Protein AF-A0A165ZYB3-F1 (afdb_monomer_lite)

Sequence (461 aa):
MSRRQPSTLVSNGVSATTAALNIAGAATDAVPFAKQIMNSAAQISAFAEKIQKKREGMYMLIQKVEIYSAQIDMALAGRVLDVSLQRRLERLYSVFLKIEALVDVNAGRKDNALTRVWRNVVTKPIHAETLVIELDREMQLFRLLTGIQLNLVIDDTARAVAEGARYDGQIRILRDCDIEKRSIIRQVRTDQGTIVWASARVDGHLMVIRYLDPASIVNRDHSVSAEAYQMLDASAHLVNVHGLKWIRESATVDEHGEPCIGLFNDIIRANPSHLRSGIPLIYWNYSEETGIVEQVHDSHLRAVITEQFCNDHGTDRLQRVWDAIRQEQLLVMYRTTAFPVISGNVSLPQDIIAQAQLYLERYTREDDPYWNCIISFVRRVLAGRGANTSSQISISIWRLHGGYTIHVENCTNDGSHIRYNYFWISIPAGCTVLAAVATAAGLPNGIDHSWNASGVFLYRN

Secondary structure (DSSP, 8-state):
----PPPHHHHHHHHHHHHHHHHHHHHTTT-HHHHHHHHHHHHHHHHHHHHHHHHHHHHHHHHHHHHHHHHHHHHHTT-PPPHHHHHHHHHHHHHHHHHHHHHHHHHS--STTHHHHHHHHHT-HHHHHHHHHHHHHHHHHHHHHHHHHHHHHHHHHHHHHHHHTT-SSS-----GGGEEEEEEEEEEEETTEEEEEEEEEETTEEEEEEEEEGGG---TTTHHHHHHHHHHHHHHHHHHHHSEEE--SSPEE-TTS-EE---GGGEEE--TTTTTS--------------BTTTS-TTHHHHHHHHHHTTSTTHHHHHHHHHHHHHTT-EEEEEEEEEE---S--SS-HHHHHHHHHHHHHH--TT-GGGHHHHHHHHHHHH-S----S-EEEEEEEEETTEEEEEEEEEEE-SSEEEEEEEEEEE-TT-HHHHHHHHHTTPPTTHHHH--S--EEEEE-

pLDDT: mean 73.33, std 12.52, range [34.06, 97.31]

Foldseek 3Di:
DDDDDDDPVVLVVLVVLLVVLVVVLVVCVVPVVSNVVSVVVSVVSVVVSLVVVLVVLLVVLVVVVVVLVVVVCVLPPPDDDDPVLVVLVVQLVVLVVLNVVLVCLVVDDDDPCVVVSVVVSSVPSVSSVVSVVSNVVSSVVSVVVSVVVVVVVVVVVVVVVLVVPQCPPPDGDDDPVQKAWDAWDDWDQDPQAIWTWTWIAGPNDTDIDTDHDVVRVVVCLQVVLVQLLLVLLVQLCCCPPVQKHFQDLEFDQDPVRHTDSDDPVRIDRNDVVPLQPDPSNHCPDPFPFFWWPVGVDCPPVVVVLCVLPVPDPLNQLVVQLVVLSNVVRFTKGKGKDKHFLPPDDRPDDVVSLVSSLVSLPVNPPVPPPVCVQVSVLVCCSRVSDDDDQSWKWWWKWFDDPQWIKIWIWIWHDPPGITMIMIMITTGHPPDPSVQSSCVSLVHDPPCSPPPPGDMDISDTD

Structure (mmCIF, N/CA/C/O backbone):
data_AF-A0A165ZYB3-F1
#
_entry.id   AF-A0A165ZYB3-F1
#
loop_
_atom_site.group_PDB
_atom_site.id
_atom_site.type_symbol
_atom_site.label_atom_id
_atom_site.label_alt_id
_atom_site.label_comp_id
_atom_site.label_asym_id
_atom_site.label_entity_id
_atom_site.label_seq_id
_atom_site.pdbx_PDB_ins_code
_atom_site.Cartn_x
_atom_site.Cartn_y
_atom_site.Cartn_z
_atom_site.occupancy
_atom_site.B_iso_or_equiv
_atom_site.auth_seq_id
_atom_site.auth_comp_id
_atom_site.auth_asym_id
_atom_site.auth_atom_id
_atom_site.pdbx_PDB_model_num
ATOM 1 N N . MET A 1 1 ? 20.429 -22.568 -31.035 1.00 34.94 1 MET A N 1
ATOM 2 C CA . MET A 1 1 ? 20.951 -21.689 -32.109 1.00 34.94 1 MET A CA 1
ATOM 3 C C . MET A 1 1 ? 21.531 -20.430 -31.472 1.00 34.94 1 MET A C 1
ATOM 5 O O . MET A 1 1 ? 20.801 -19.745 -30.773 1.00 34.94 1 MET A O 1
ATOM 9 N N . SER A 1 2 ? 22.827 -20.146 -31.646 1.00 34.06 2 SER A N 1
ATOM 10 C CA . SER A 1 2 ? 23.475 -18.955 -31.065 1.00 34.06 2 SER A CA 1
ATOM 11 C C . SER A 1 2 ? 23.194 -17.727 -31.941 1.00 34.06 2 SER A C 1
ATOM 13 O O . SER A 1 2 ? 23.740 -17.595 -33.037 1.00 34.06 2 SER A O 1
ATOM 15 N N . ARG A 1 3 ? 22.263 -16.869 -31.506 1.00 38.72 3 ARG A N 1
ATOM 16 C CA . ARG A 1 3 ? 21.824 -15.665 -32.230 1.00 38.72 3 ARG A CA 1
ATOM 17 C C . ARG A 1 3 ? 22.794 -14.524 -31.896 1.00 38.72 3 ARG A C 1
ATOM 19 O O . ARG A 1 3 ? 22.800 -14.036 -30.770 1.00 38.72 3 ARG A O 1
ATOM 26 N N . ARG A 1 4 ? 23.639 -14.113 -32.855 1.00 42.56 4 ARG A N 1
ATOM 27 C CA . ARG A 1 4 ? 24.524 -12.936 -32.722 1.00 42.56 4 ARG A CA 1
ATOM 28 C C . ARG A 1 4 ? 23.671 -11.694 -32.444 1.00 42.56 4 ARG A C 1
ATOM 30 O O . ARG A 1 4 ? 22.944 -11.251 -33.331 1.00 42.56 4 ARG A O 1
ATOM 37 N N . GLN A 1 5 ? 23.764 -11.136 -31.239 1.00 44.09 5 GLN A N 1
ATOM 38 C CA . GLN A 1 5 ? 23.199 -9.818 -30.956 1.00 44.09 5 GLN A CA 1
ATOM 39 C C . GLN A 1 5 ? 23.938 -8.755 -31.790 1.00 44.09 5 GLN A C 1
ATOM 41 O O . GLN A 1 5 ? 25.172 -8.772 -31.833 1.00 44.09 5 GLN A O 1
ATOM 46 N N . PRO A 1 6 ? 23.227 -7.844 -32.476 1.00 47.31 6 PRO A N 1
ATOM 47 C CA . PRO A 1 6 ? 23.856 -6.691 -33.105 1.00 47.31 6 PRO A CA 1
ATOM 48 C C . PRO A 1 6 ? 24.427 -5.776 -32.013 1.00 47.31 6 PRO A C 1
ATOM 50 O O . PRO A 1 6 ? 23.746 -5.434 -31.049 1.00 47.31 6 PRO A O 1
ATOM 53 N N . SER A 1 7 ? 25.707 -5.430 -32.134 1.00 49.88 7 SER A N 1
ATOM 54 C CA . SER A 1 7 ? 26.457 -4.716 -31.104 1.00 49.88 7 SER A CA 1
ATOM 55 C C . SER A 1 7 ? 26.011 -3.255 -30.986 1.00 49.88 7 SER A C 1
ATOM 57 O O . SER A 1 7 ? 26.063 -2.485 -31.944 1.00 49.88 7 SER A O 1
ATOM 59 N N . THR A 1 8 ? 25.652 -2.847 -29.769 1.00 55.72 8 THR A N 1
ATOM 60 C CA . THR A 1 8 ? 25.385 -1.454 -29.350 1.00 55.72 8 THR A CA 1
ATOM 61 C C . THR A 1 8 ? 26.505 -0.478 -29.740 1.00 55.72 8 THR A C 1
ATOM 63 O O . THR A 1 8 ? 26.257 0.705 -29.973 1.00 55.72 8 THR A O 1
ATOM 66 N N . LEU A 1 9 ? 27.729 -0.989 -29.908 1.00 54.47 9 LEU A N 1
ATOM 67 C CA . LEU A 1 9 ? 28.890 -0.266 -30.432 1.00 54.47 9 LEU A CA 1
ATOM 68 C C . LEU A 1 9 ? 28.673 0.315 -31.839 1.00 54.47 9 LEU A C 1
ATOM 70 O O . LEU A 1 9 ? 29.176 1.397 -32.131 1.00 54.47 9 LEU A O 1
ATOM 74 N N . VAL A 1 10 ? 27.910 -0.359 -32.707 1.00 58.16 10 VAL A N 1
ATOM 75 C CA . VAL A 1 10 ? 27.682 0.108 -34.085 1.00 58.16 10 VAL A CA 1
ATOM 76 C C . VAL A 1 10 ? 26.710 1.292 -34.109 1.00 58.16 10 VAL A C 1
ATOM 78 O O . VAL A 1 10 ? 26.938 2.248 -34.845 1.00 58.16 10 VAL A O 1
ATOM 81 N N . SER A 1 11 ? 25.670 1.277 -33.269 1.00 55.97 11 SER A N 1
ATOM 82 C CA . SER A 1 11 ? 24.672 2.359 -33.195 1.00 55.97 11 SER A CA 1
ATOM 83 C C . SER A 1 11 ? 25.284 3.670 -32.674 1.00 55.97 11 SER A C 1
ATOM 85 O O . SER A 1 11 ? 25.122 4.729 -33.287 1.00 55.97 11 SER A O 1
ATOM 87 N N . ASN A 1 12 ? 26.106 3.583 -31.620 1.00 69.44 12 ASN A N 1
ATOM 88 C CA . ASN A 1 12 ? 26.818 4.737 -31.058 1.00 69.44 12 ASN A CA 1
ATOM 89 C C . ASN A 1 12 ? 27.869 5.304 -32.029 1.00 69.44 12 ASN A C 1
ATOM 91 O O . ASN A 1 12 ? 28.027 6.522 -32.130 1.00 69.44 12 ASN A O 1
ATOM 95 N N . GLY A 1 13 ? 28.550 4.436 -32.786 1.00 67.88 13 GLY A N 1
ATOM 96 C CA . GLY A 1 13 ? 29.545 4.845 -33.778 1.00 67.88 13 GLY A CA 1
ATOM 97 C C . GLY A 1 13 ? 28.957 5.674 -34.922 1.00 67.88 13 GLY A C 1
ATOM 98 O O . GLY A 1 13 ? 29.535 6.693 -35.302 1.00 67.88 13 GLY A O 1
ATOM 99 N N . VAL A 1 14 ? 27.789 5.292 -35.448 1.00 66.81 14 VAL A N 1
ATOM 100 C CA . VAL A 1 14 ? 27.150 6.012 -36.567 1.00 66.81 14 VAL A CA 1
ATOM 101 C C . VAL A 1 14 ? 26.640 7.390 -36.130 1.00 66.81 14 VAL A C 1
ATOM 103 O O . VAL A 1 14 ? 26.842 8.362 -36.856 1.00 66.81 14 VAL A O 1
ATOM 106 N N . SER A 1 15 ? 26.062 7.516 -34.930 1.00 68.62 15 SER A N 1
ATOM 107 C CA . SER A 1 15 ? 25.615 8.820 -34.412 1.00 68.62 15 SER A CA 1
ATOM 108 C C . SER A 1 15 ? 26.791 9.780 -34.164 1.00 68.62 15 SER A C 1
ATOM 110 O O . SER A 1 15 ? 26.750 10.935 -34.598 1.00 68.62 15 SER A O 1
ATOM 112 N N . ALA A 1 16 ? 27.883 9.287 -33.566 1.00 73.56 16 ALA A N 1
ATOM 113 C CA . ALA A 1 16 ? 29.102 10.072 -33.363 1.00 73.56 16 ALA A CA 1
ATOM 114 C C . ALA A 1 16 ? 29.753 10.495 -34.694 1.00 73.56 16 ALA A C 1
ATOM 116 O O . ALA A 1 16 ? 30.205 11.632 -34.833 1.00 73.56 16 ALA A O 1
ATOM 117 N N . THR A 1 17 ? 29.738 9.615 -35.700 1.00 68.06 17 THR A N 1
ATOM 118 C CA . THR A 1 17 ? 30.272 9.902 -37.042 1.00 68.06 17 THR A CA 1
ATOM 119 C C . THR A 1 17 ? 29.445 10.969 -37.762 1.00 68.06 17 THR A C 1
ATOM 121 O O . THR A 1 17 ? 30.012 11.890 -38.346 1.00 68.06 17 THR A O 1
ATOM 124 N N . THR A 1 18 ? 28.110 10.919 -37.670 1.00 70.44 18 THR A N 1
ATOM 125 C CA . THR A 1 18 ? 27.227 11.957 -38.234 1.00 70.44 18 THR A CA 1
ATOM 126 C C . THR A 1 18 ? 27.511 13.329 -37.614 1.00 70.44 18 THR A C 1
ATOM 128 O O . THR A 1 18 ? 27.603 14.326 -38.332 1.00 70.44 18 THR A O 1
ATOM 131 N N . ALA A 1 19 ? 27.691 13.392 -36.291 1.00 71.69 19 ALA A N 1
ATOM 132 C CA . ALA A 1 19 ? 28.023 14.634 -35.596 1.00 71.69 19 ALA A CA 1
ATOM 133 C C . ALA A 1 19 ? 29.403 15.177 -36.011 1.00 71.69 19 ALA A C 1
ATOM 135 O O . ALA A 1 19 ? 29.527 16.360 -36.329 1.00 71.69 19 ALA A O 1
ATOM 136 N N . ALA A 1 20 ? 30.418 14.310 -36.089 1.00 70.56 20 ALA A N 1
ATOM 137 C CA . ALA A 1 20 ? 31.766 14.684 -36.513 1.00 70.56 20 ALA A CA 1
ATOM 138 C C . ALA A 1 20 ? 31.807 15.208 -37.961 1.00 70.56 20 ALA A C 1
ATOM 140 O O . ALA A 1 20 ? 32.477 16.203 -38.238 1.00 70.56 20 ALA A O 1
ATOM 141 N N . LEU A 1 21 ? 31.049 14.593 -38.875 1.00 66.00 21 LEU A N 1
ATOM 142 C CA . LEU A 1 21 ? 30.962 15.023 -40.274 1.00 66.00 21 LEU A CA 1
ATOM 143 C C . LEU A 1 21 ? 30.274 16.386 -40.430 1.00 66.00 21 LEU A C 1
ATOM 145 O O . LEU A 1 21 ? 30.711 17.188 -41.252 1.00 66.00 21 LEU A O 1
ATOM 149 N N . ASN A 1 22 ? 29.260 16.689 -39.612 1.00 71.12 22 ASN A N 1
ATOM 150 C CA . ASN A 1 22 ? 28.626 18.013 -39.590 1.00 71.12 22 ASN A CA 1
ATOM 151 C C . ASN A 1 22 ? 29.585 19.103 -39.082 1.00 71.12 22 ASN A C 1
ATOM 153 O O . ASN A 1 22 ? 29.653 20.184 -39.666 1.00 71.12 22 ASN A O 1
ATOM 157 N N . ILE A 1 23 ? 30.359 18.812 -38.030 1.00 77.56 23 ILE A N 1
ATOM 158 C CA . ILE A 1 23 ? 31.355 19.745 -37.474 1.00 77.56 23 ILE A CA 1
ATOM 159 C C . ILE A 1 23 ? 32.475 20.003 -38.490 1.00 77.56 23 ILE A C 1
ATOM 161 O O . ILE A 1 23 ? 32.849 21.148 -38.737 1.00 77.56 23 ILE A O 1
ATOM 165 N N . ALA A 1 24 ? 32.979 18.952 -39.136 1.00 63.12 24 ALA A N 1
ATOM 166 C CA . ALA A 1 24 ? 34.019 19.079 -40.150 1.00 63.12 24 ALA A CA 1
ATOM 167 C C . ALA A 1 24 ? 33.509 19.739 -41.452 1.00 63.12 24 ALA A C 1
ATOM 169 O O . ALA A 1 24 ? 34.258 20.452 -42.120 1.00 63.12 24 ALA A O 1
ATOM 170 N N . GLY A 1 25 ? 32.224 19.582 -41.786 1.00 61.91 25 GLY A N 1
ATOM 171 C CA . GLY A 1 25 ? 31.565 20.333 -42.859 1.00 61.91 25 GLY A CA 1
ATOM 172 C C . GLY A 1 25 ? 31.505 21.840 -42.586 1.00 61.91 25 GLY A C 1
ATOM 173 O O . GLY A 1 25 ? 31.743 22.629 -43.495 1.00 61.91 25 GLY A O 1
ATOM 174 N N . ALA A 1 26 ? 31.271 22.245 -41.334 1.00 71.88 26 ALA A N 1
ATOM 175 C CA . ALA A 1 26 ? 31.303 23.653 -40.929 1.00 71.88 26 ALA A CA 1
ATOM 176 C C . ALA A 1 26 ? 32.730 24.240 -40.919 1.00 71.88 26 ALA A C 1
ATOM 178 O O . ALA A 1 26 ? 32.932 25.401 -41.256 1.00 71.88 26 ALA A O 1
ATOM 179 N N . ALA A 1 27 ? 33.742 23.434 -40.587 1.00 69.38 27 ALA A N 1
ATOM 180 C CA . ALA A 1 27 ? 35.143 23.868 -40.566 1.00 69.38 27 ALA A CA 1
ATOM 181 C C . ALA A 1 27 ? 35.783 24.010 -41.964 1.00 69.38 27 ALA A C 1
ATOM 183 O O . ALA A 1 27 ? 36.857 24.595 -42.096 1.00 69.38 27 ALA A O 1
ATOM 184 N N . THR A 1 28 ? 35.148 23.481 -43.015 1.00 65.81 28 THR A N 1
ATOM 185 C CA . THR A 1 28 ? 35.673 23.473 -44.396 1.00 65.81 28 THR A CA 1
ATOM 186 C C . THR A 1 28 ? 35.070 24.566 -45.284 1.00 65.81 28 THR A C 1
ATOM 188 O O . THR A 1 28 ? 35.162 24.497 -46.510 1.00 65.81 28 THR A O 1
ATOM 191 N N . ASP A 1 29 ? 34.509 25.618 -44.681 1.00 69.19 29 ASP A N 1
ATOM 192 C CA . ASP A 1 29 ? 33.832 26.723 -45.375 1.00 69.19 29 ASP A CA 1
ATOM 193 C C . ASP A 1 29 ? 34.689 27.445 -46.430 1.00 69.19 29 ASP A C 1
ATOM 195 O O . ASP A 1 29 ? 34.147 27.985 -47.394 1.00 69.19 29 ASP A O 1
ATOM 199 N N . ALA A 1 30 ? 36.018 27.398 -46.307 1.00 59.12 30 ALA A N 1
ATOM 200 C CA . ALA A 1 30 ? 36.952 28.004 -47.257 1.00 59.12 30 ALA A CA 1
ATOM 201 C C . ALA A 1 30 ? 37.206 27.170 -48.533 1.00 59.12 30 ALA A C 1
ATOM 203 O O . ALA A 1 30 ? 37.804 27.678 -49.480 1.00 59.12 30 ALA A O 1
ATOM 204 N N . VAL A 1 31 ? 36.773 25.900 -48.585 1.00 64.88 31 VAL A N 1
ATOM 205 C CA . VAL A 1 31 ? 37.014 24.993 -49.724 1.00 64.88 31 VAL A CA 1
ATOM 206 C C . VAL A 1 31 ? 35.685 24.370 -50.181 1.00 64.88 31 VAL A C 1
ATOM 208 O O . VAL A 1 31 ? 35.280 23.323 -49.668 1.00 64.88 31 VAL A O 1
ATOM 211 N N . PRO A 1 32 ? 34.997 24.972 -51.175 1.00 55.91 32 PRO A N 1
ATOM 212 C CA . PRO A 1 32 ? 33.627 24.605 -51.559 1.00 55.91 32 PRO A CA 1
ATOM 213 C C . PRO A 1 32 ? 33.429 23.118 -51.884 1.00 55.91 32 PRO A C 1
ATOM 215 O O . PRO A 1 32 ? 32.406 22.526 -51.536 1.00 55.91 32 PRO A O 1
ATOM 218 N N . PHE A 1 33 ? 34.430 22.492 -52.504 1.00 44.78 33 PHE A N 1
ATOM 219 C CA . PHE A 1 33 ? 34.387 21.078 -52.875 1.00 44.78 33 PHE A CA 1
ATOM 220 C C . PHE A 1 33 ? 34.477 20.142 -51.657 1.00 44.78 33 PHE A C 1
ATOM 222 O O . PHE A 1 33 ? 33.751 19.151 -51.580 1.00 44.78 33 PHE A O 1
ATOM 229 N N . ALA A 1 34 ? 35.300 20.485 -50.660 1.00 40.81 34 ALA A N 1
ATOM 230 C CA . ALA A 1 34 ? 35.402 19.724 -49.415 1.00 40.81 34 ALA A CA 1
ATOM 231 C C . ALA A 1 34 ? 34.093 19.805 -48.614 1.00 40.81 34 ALA A C 1
ATOM 233 O O . ALA A 1 34 ? 33.574 18.780 -48.173 1.00 40.81 34 ALA A O 1
ATOM 234 N N . LYS A 1 35 ? 33.486 20.995 -48.532 1.00 53.88 35 LYS A N 1
ATOM 235 C CA . LYS A 1 35 ? 32.184 21.205 -47.882 1.00 53.88 35 LYS A CA 1
ATOM 236 C C . LYS A 1 35 ? 31.067 20.360 -48.510 1.00 53.88 35 LYS A C 1
ATOM 238 O O . LYS A 1 35 ? 30.269 19.755 -47.795 1.00 53.88 35 LYS A O 1
ATOM 243 N N . GLN A 1 36 ? 31.015 20.265 -49.841 1.00 53.25 36 GLN A N 1
ATOM 244 C CA . GLN A 1 36 ? 30.001 19.468 -50.543 1.00 53.25 36 GLN A CA 1
ATOM 245 C C . GLN A 1 36 ? 30.142 17.958 -50.275 1.00 53.25 36 GLN A C 1
ATOM 247 O O . GLN A 1 36 ? 29.134 17.268 -50.083 1.00 53.25 36 GLN A O 1
ATOM 252 N N . ILE A 1 37 ? 31.376 17.449 -50.208 1.00 47.59 37 ILE A N 1
ATOM 253 C CA . ILE A 1 37 ? 31.664 16.046 -49.876 1.00 47.59 37 ILE A CA 1
ATOM 254 C C . ILE A 1 37 ? 31.269 15.743 -48.427 1.00 47.59 37 ILE A C 1
ATOM 256 O O . ILE A 1 37 ? 30.574 14.757 -48.179 1.00 47.59 37 ILE A O 1
ATOM 260 N N . MET A 1 38 ? 31.640 16.610 -47.482 1.00 48.59 38 MET A N 1
ATOM 261 C CA . MET A 1 38 ? 31.342 16.411 -46.059 1.00 48.59 38 MET A CA 1
ATOM 262 C C . MET A 1 38 ? 29.839 16.478 -45.769 1.00 48.59 38 MET A C 1
ATOM 264 O O . MET A 1 38 ? 29.315 15.631 -45.046 1.00 48.59 38 MET A O 1
ATOM 268 N N . ASN A 1 39 ? 29.114 17.393 -46.419 1.00 55.84 39 ASN A N 1
ATOM 269 C CA . ASN A 1 39 ? 27.654 17.465 -46.318 1.00 55.84 39 ASN A CA 1
ATOM 270 C C . ASN A 1 39 ? 26.969 16.215 -46.893 1.00 55.84 39 ASN A C 1
ATOM 272 O O . ASN A 1 39 ? 26.012 15.705 -46.308 1.00 55.84 39 ASN A O 1
ATOM 276 N N . SER A 1 40 ? 27.474 15.681 -48.007 1.00 47.84 40 SER A N 1
ATOM 277 C CA . SER A 1 40 ? 26.951 14.443 -48.600 1.00 47.84 40 SER A CA 1
ATOM 278 C C . SER A 1 40 ? 27.223 13.231 -47.699 1.00 47.84 40 SER A C 1
ATOM 280 O O . SER A 1 40 ? 26.334 12.406 -47.483 1.00 47.84 40 SER A O 1
ATOM 282 N N . ALA A 1 41 ? 28.418 13.146 -47.106 1.00 47.91 41 ALA A N 1
ATOM 283 C CA . ALA A 1 41 ? 28.780 12.096 -46.155 1.00 47.91 41 ALA A CA 1
ATOM 284 C C . ALA A 1 41 ? 27.921 12.152 -44.878 1.00 47.91 41 ALA A C 1
ATOM 286 O O . ALA A 1 41 ? 27.444 11.115 -44.414 1.00 47.91 41 ALA A O 1
ATOM 287 N N . ALA A 1 42 ? 27.649 13.349 -44.349 1.00 56.50 42 ALA A N 1
ATOM 288 C CA . ALA A 1 42 ? 26.764 13.535 -43.201 1.00 56.50 42 ALA A CA 1
ATOM 289 C C . ALA A 1 42 ? 25.320 13.093 -43.503 1.00 56.50 42 ALA A C 1
ATOM 291 O O . ALA A 1 42 ? 24.696 12.416 -42.685 1.00 56.50 42 ALA A O 1
ATOM 292 N N . GLN A 1 43 ? 24.798 13.399 -44.698 1.00 58.12 43 GLN A N 1
ATOM 293 C CA . GLN A 1 43 ? 23.474 12.941 -45.134 1.00 58.12 43 GLN A CA 1
ATOM 294 C C . GLN A 1 43 ? 23.400 11.414 -45.281 1.00 58.12 43 GLN A C 1
ATOM 296 O O . GLN A 1 43 ? 22.414 10.808 -44.855 1.00 58.12 43 GLN A O 1
ATOM 301 N N . ILE A 1 44 ? 24.443 10.779 -45.828 1.00 51.50 44 ILE A N 1
ATOM 302 C CA . ILE A 1 44 ? 24.541 9.315 -45.938 1.00 51.50 44 ILE A CA 1
ATOM 303 C C . ILE A 1 44 ? 24.611 8.670 -44.547 1.00 51.50 44 ILE A C 1
ATOM 305 O O . ILE A 1 44 ? 23.911 7.688 -44.302 1.00 51.50 44 ILE A O 1
ATOM 309 N N . SER A 1 45 ? 25.382 9.243 -43.618 1.00 48.56 45 SER A N 1
ATOM 310 C CA . SER A 1 45 ? 25.498 8.758 -42.235 1.00 48.56 45 SER A CA 1
ATOM 311 C C . SER A 1 45 ? 24.176 8.888 -41.467 1.00 48.56 45 SER A C 1
ATOM 313 O O . SER A 1 45 ? 23.702 7.919 -40.876 1.00 48.56 45 SER A O 1
ATOM 315 N N . ALA A 1 46 ? 23.492 10.033 -41.572 1.00 62.56 46 ALA A N 1
ATOM 316 C CA . ALA A 1 46 ? 22.168 10.235 -40.979 1.00 62.56 46 ALA A CA 1
ATOM 317 C C . ALA A 1 46 ? 21.105 9.294 -41.578 1.00 62.56 46 ALA A C 1
ATOM 319 O O . ALA A 1 46 ? 20.189 8.835 -40.888 1.00 62.56 46 ALA A O 1
ATOM 320 N N . PHE A 1 47 ? 21.208 8.984 -42.873 1.00 55.75 47 PHE A N 1
ATOM 321 C CA . PHE A 1 47 ? 20.342 8.010 -43.531 1.00 55.75 47 PHE A CA 1
ATOM 322 C C . PHE A 1 47 ? 20.635 6.575 -43.066 1.00 55.75 47 PHE A C 1
ATOM 324 O O . PHE A 1 47 ? 19.697 5.826 -42.783 1.00 55.75 47 PHE A O 1
ATOM 331 N N . ALA A 1 48 ? 21.910 6.209 -42.911 1.00 53.00 48 ALA A N 1
ATOM 332 C CA . ALA A 1 48 ? 22.337 4.921 -42.370 1.00 53.00 48 ALA A CA 1
ATOM 333 C C . ALA A 1 48 ? 21.878 4.727 -40.914 1.00 53.00 48 ALA A C 1
ATOM 335 O O . ALA A 1 48 ? 21.357 3.664 -40.579 1.00 53.00 48 ALA A O 1
ATOM 336 N N . GLU A 1 49 ? 21.957 5.767 -40.078 1.00 66.06 49 GLU A N 1
ATOM 337 C CA . GLU A 1 49 ? 21.446 5.761 -38.701 1.00 66.06 49 GLU A CA 1
ATOM 338 C C . GLU A 1 49 ? 19.932 5.503 -38.660 1.00 66.06 49 GLU A C 1
ATOM 340 O O . GLU A 1 49 ? 19.449 4.661 -37.901 1.00 66.06 49 GLU A O 1
ATOM 345 N N . LYS A 1 50 ? 19.170 6.174 -39.535 1.00 66.06 50 LYS A N 1
ATOM 346 C CA . LYS A 1 50 ? 17.724 5.950 -39.672 1.00 66.06 50 LYS A CA 1
ATOM 347 C C . LYS A 1 50 ? 17.407 4.528 -40.133 1.00 66.06 50 LYS A C 1
ATOM 349 O O . LYS A 1 50 ? 16.417 3.969 -39.676 1.00 66.06 50 LYS A O 1
ATOM 354 N N . ILE A 1 51 ? 18.200 3.938 -41.029 1.00 61.66 51 ILE A N 1
ATOM 355 C CA . ILE A 1 51 ? 18.027 2.538 -41.454 1.00 61.66 51 ILE A CA 1
ATOM 356 C C . ILE A 1 51 ? 18.341 1.577 -40.302 1.00 61.66 51 ILE A C 1
ATOM 358 O O . ILE A 1 51 ? 17.602 0.615 -40.102 1.00 61.66 51 ILE A O 1
ATOM 362 N N . GLN A 1 52 ? 19.395 1.842 -39.532 1.00 68.62 52 GLN A N 1
ATOM 363 C CA . GLN A 1 52 ? 19.805 1.002 -38.410 1.00 68.62 52 GLN A CA 1
ATOM 364 C C . GLN A 1 52 ? 18.765 1.010 -37.281 1.00 68.62 52 GLN A C 1
ATOM 366 O O . GLN A 1 52 ? 18.292 -0.057 -36.892 1.00 68.62 52 GLN A O 1
ATOM 371 N N . LYS A 1 53 ? 18.303 2.192 -36.851 1.00 70.81 53 LYS A N 1
ATOM 372 C CA . LYS A 1 53 ? 17.215 2.329 -35.862 1.00 70.81 53 LYS A CA 1
ATOM 373 C C . LYS A 1 53 ? 15.929 1.620 -36.310 1.00 70.81 53 LYS A C 1
ATOM 375 O O . LYS A 1 53 ? 15.246 0.992 -35.508 1.00 70.81 53 LYS A O 1
ATOM 380 N N . LYS A 1 54 ? 15.618 1.649 -37.613 1.00 69.44 54 LYS A N 1
ATOM 381 C CA . LYS A 1 54 ? 14.460 0.934 -38.189 1.00 69.44 54 LYS A CA 1
ATOM 382 C C . LYS A 1 54 ? 14.623 -0.585 -38.162 1.00 69.44 54 LYS A C 1
ATOM 384 O O . LYS A 1 54 ? 13.648 -1.292 -37.921 1.00 69.44 54 LYS A O 1
ATOM 389 N N . ARG A 1 55 ? 15.838 -1.095 -38.393 1.00 70.06 55 ARG A N 1
ATOM 390 C CA . ARG A 1 55 ? 16.143 -2.528 -38.248 1.00 70.06 55 ARG A CA 1
ATOM 391 C C . ARG A 1 55 ? 15.993 -2.971 -36.798 1.00 70.06 55 ARG A C 1
ATOM 393 O O . ARG A 1 55 ? 15.382 -4.003 -36.554 1.00 70.06 55 ARG A O 1
ATOM 400 N N . GLU A 1 56 ? 16.490 -2.178 -35.855 1.00 74.38 56 GLU A N 1
ATOM 401 C CA . GLU A 1 56 ? 16.346 -2.438 -34.418 1.00 74.38 56 GLU A CA 1
ATOM 402 C C . GLU A 1 56 ? 14.870 -2.476 -33.995 1.00 74.38 56 GLU A C 1
ATOM 404 O O . GLU A 1 56 ? 14.457 -3.435 -33.348 1.00 74.38 56 GLU A O 1
ATOM 409 N N . GLY A 1 57 ? 14.047 -1.520 -34.446 1.00 72.56 57 GLY A N 1
ATOM 410 C CA . GLY A 1 57 ? 12.601 -1.529 -34.191 1.00 72.56 57 GLY A CA 1
ATOM 411 C C . GLY A 1 57 ? 11.890 -2.779 -34.729 1.00 72.56 57 GLY A C 1
ATOM 412 O O . GLY A 1 57 ? 11.066 -3.369 -34.033 1.00 72.56 57 GLY A O 1
ATOM 413 N N . MET A 1 58 ? 12.252 -3.238 -35.932 1.00 68.81 58 MET A N 1
ATOM 414 C CA . MET A 1 58 ? 11.706 -4.473 -36.509 1.00 68.81 58 MET A CA 1
ATOM 415 C C . MET A 1 58 ? 12.145 -5.723 -35.728 1.00 68.81 58 MET A C 1
ATOM 417 O O . MET A 1 58 ? 11.324 -6.597 -35.460 1.00 68.81 58 MET A O 1
ATOM 421 N N . TYR A 1 59 ? 13.417 -5.810 -35.320 1.00 71.12 59 TYR A N 1
ATOM 422 C CA . TYR A 1 59 ? 13.900 -6.921 -34.492 1.00 71.12 59 TYR A CA 1
ATOM 423 C C . TYR A 1 59 ? 13.210 -6.960 -33.127 1.00 71.12 59 TYR A C 1
ATOM 425 O O . TYR A 1 59 ? 12.829 -8.038 -32.676 1.00 71.12 59 TYR A O 1
ATOM 433 N N . MET A 1 60 ? 13.001 -5.798 -32.505 1.00 73.62 60 MET A N 1
ATOM 434 C CA . MET A 1 60 ? 12.255 -5.680 -31.252 1.00 73.62 60 MET A CA 1
ATOM 435 C C . MET A 1 60 ? 10.800 -6.130 -31.407 1.00 73.62 60 MET A C 1
ATOM 437 O O . MET A 1 60 ? 10.297 -6.844 -30.543 1.00 73.62 60 MET A O 1
ATOM 441 N N . LEU A 1 61 ? 10.130 -5.763 -32.505 1.00 70.19 61 LEU A N 1
ATOM 442 C CA . LEU A 1 61 ? 8.767 -6.217 -32.794 1.00 70.19 61 LEU A CA 1
ATOM 443 C C . LEU A 1 61 ? 8.708 -7.746 -32.936 1.00 70.19 61 LEU A C 1
ATOM 445 O O . LEU A 1 61 ? 7.885 -8.379 -32.283 1.00 70.19 61 LEU A O 1
ATOM 449 N N . ILE A 1 62 ? 9.616 -8.346 -33.712 1.00 67.75 62 ILE A N 1
ATOM 450 C CA . ILE A 1 62 ? 9.691 -9.807 -33.886 1.00 67.75 62 ILE A CA 1
ATOM 451 C C . ILE A 1 62 ? 9.948 -10.508 -32.545 1.00 67.75 62 ILE A C 1
ATOM 453 O O . ILE A 1 62 ? 9.274 -11.480 -32.216 1.00 67.75 62 ILE A O 1
ATOM 457 N N . GLN A 1 63 ? 10.887 -9.999 -31.742 1.00 70.94 63 GLN A N 1
ATOM 458 C CA . GLN A 1 63 ? 11.191 -10.567 -30.429 1.00 70.94 63 GLN A CA 1
ATOM 459 C C . GLN A 1 63 ? 9.993 -10.472 -29.471 1.00 70.94 63 GLN A C 1
ATOM 461 O O . GLN A 1 63 ? 9.709 -11.424 -28.746 1.00 70.94 63 GLN A O 1
ATOM 466 N N . LYS A 1 64 ? 9.268 -9.345 -29.468 1.00 70.31 64 LYS A N 1
ATOM 467 C CA . LYS A 1 64 ? 8.051 -9.184 -28.661 1.00 70.31 64 LYS A CA 1
ATOM 468 C C . LYS A 1 64 ? 6.960 -10.164 -29.079 1.00 70.31 64 LYS A C 1
ATOM 470 O O . LYS A 1 64 ? 6.353 -10.779 -28.211 1.00 70.31 64 LYS A O 1
ATOM 475 N N . VAL A 1 65 ? 6.742 -10.336 -30.383 1.00 68.19 65 VAL A N 1
ATOM 476 C CA . VAL A 1 65 ? 5.782 -11.311 -30.925 1.00 68.19 65 VAL A CA 1
ATOM 477 C C . VAL A 1 65 ? 6.115 -12.730 -30.459 1.00 68.19 65 VAL A C 1
ATOM 479 O O . VAL A 1 65 ? 5.219 -13.444 -30.014 1.00 68.19 65 VAL A O 1
ATOM 482 N N . GLU A 1 66 ? 7.393 -13.116 -30.485 1.00 65.94 66 GLU A N 1
ATOM 483 C CA . GLU A 1 66 ? 7.867 -14.429 -30.021 1.00 65.94 66 GLU A CA 1
ATOM 484 C C . GLU A 1 66 ? 7.576 -14.643 -28.522 1.00 65.94 66 GLU A C 1
ATOM 486 O O . GLU A 1 66 ? 6.966 -15.643 -28.141 1.00 65.94 66 GLU A O 1
ATOM 491 N N . ILE A 1 67 ? 7.918 -13.665 -27.672 1.00 66.00 67 ILE A N 1
ATOM 492 C CA . ILE A 1 67 ? 7.650 -13.712 -26.221 1.00 66.00 67 ILE A CA 1
ATOM 493 C C . ILE A 1 67 ? 6.145 -13.786 -25.935 1.00 66.00 67 ILE A C 1
ATOM 495 O O . ILE A 1 67 ? 5.700 -14.553 -25.082 1.00 66.00 67 ILE A O 1
ATOM 499 N N . TYR A 1 68 ? 5.355 -12.970 -26.627 1.00 68.44 68 TYR A N 1
ATOM 500 C CA . TYR A 1 68 ? 3.914 -12.878 -26.418 1.00 68.44 68 TYR A CA 1
ATOM 501 C C . TYR A 1 68 ? 3.166 -14.122 -26.882 1.00 68.44 68 TYR A C 1
ATOM 503 O O . TYR A 1 68 ? 2.236 -14.540 -26.199 1.00 68.44 68 TYR A O 1
ATOM 511 N N . SER A 1 69 ? 3.608 -14.754 -27.967 1.00 61.78 69 SER A N 1
ATOM 512 C CA . SER A 1 69 ? 3.037 -16.027 -28.420 1.00 61.78 69 SER A CA 1
ATOM 513 C C . SER A 1 69 ? 3.224 -17.114 -27.356 1.00 61.78 69 SER A C 1
ATOM 515 O O . SER A 1 69 ? 2.251 -17.733 -26.939 1.00 61.78 69 SER A O 1
ATOM 517 N N . ALA A 1 70 ? 4.434 -17.241 -26.797 1.00 61.44 70 ALA A N 1
ATOM 518 C CA . ALA A 1 70 ? 4.706 -18.201 -25.725 1.00 61.44 70 ALA A CA 1
ATOM 519 C C . ALA A 1 70 ? 3.872 -17.941 -24.454 1.00 61.44 70 ALA A C 1
ATOM 521 O O . ALA A 1 70 ? 3.418 -18.878 -23.799 1.00 61.44 70 ALA A O 1
ATOM 522 N N . GLN A 1 71 ? 3.649 -16.672 -24.091 1.00 65.50 71 GLN A N 1
ATOM 523 C CA . GLN A 1 71 ? 2.799 -16.318 -22.946 1.00 65.50 71 GLN A CA 1
ATOM 524 C C . GLN A 1 71 ? 1.331 -16.677 -23.168 1.00 65.50 71 GLN A C 1
ATOM 526 O O . GLN A 1 71 ? 0.678 -17.137 -22.232 1.00 65.50 71 GLN A O 1
ATOM 531 N N . ILE A 1 72 ? 0.819 -16.479 -24.385 1.00 66.62 72 ILE A N 1
ATOM 532 C CA . ILE A 1 72 ? -0.539 -16.886 -24.748 1.00 66.62 72 ILE A CA 1
ATOM 533 C C . ILE A 1 72 ? -0.652 -18.410 -24.658 1.00 66.62 72 ILE A C 1
ATOM 535 O O . ILE A 1 72 ? -1.541 -18.893 -23.964 1.00 66.62 72 ILE A O 1
ATOM 539 N N . ASP A 1 73 ? 0.275 -19.165 -25.250 1.00 61.22 73 ASP A N 1
ATOM 540 C CA . ASP A 1 73 ? 0.245 -20.635 -25.215 1.00 61.22 73 ASP A CA 1
ATOM 541 C C . ASP A 1 73 ? 0.228 -21.179 -23.778 1.00 61.22 73 ASP A C 1
ATOM 543 O O . ASP A 1 73 ? -0.597 -22.029 -23.441 1.00 61.22 73 ASP A O 1
ATOM 547 N N . MET A 1 74 ? 1.074 -20.635 -22.895 1.00 64.81 74 MET A N 1
ATOM 548 C CA . MET A 1 74 ? 1.076 -20.997 -21.472 1.00 64.81 74 MET A CA 1
ATOM 549 C C . MET A 1 74 ? -0.238 -20.635 -20.769 1.00 64.81 74 MET A C 1
ATOM 551 O O . MET A 1 74 ? -0.729 -21.408 -19.949 1.00 64.81 74 MET A O 1
ATOM 555 N N . ALA A 1 75 ? -0.815 -19.469 -21.074 1.00 66.75 75 ALA A N 1
ATOM 556 C CA . ALA A 1 75 ? -2.065 -19.025 -20.464 1.00 66.75 75 ALA A CA 1
ATOM 557 C C . ALA A 1 75 ? -3.276 -19.852 -20.923 1.00 66.75 75 ALA A C 1
ATOM 559 O O . ALA A 1 75 ? -4.242 -19.972 -20.169 1.00 66.75 75 ALA A O 1
ATOM 560 N N . LEU A 1 76 ? -3.239 -20.410 -22.136 1.00 69.88 76 LEU A N 1
ATOM 561 C CA . LEU A 1 76 ? -4.334 -21.195 -22.710 1.00 69.88 76 LEU A CA 1
ATOM 562 C C . LEU A 1 76 ? -4.211 -22.702 -22.468 1.00 69.88 76 LEU A C 1
ATOM 564 O O . LEU A 1 76 ? -5.205 -23.418 -22.607 1.00 69.88 76 LEU A O 1
ATOM 568 N N . ALA A 1 77 ? -3.026 -23.193 -22.101 1.00 73.81 77 ALA A N 1
ATOM 569 C CA . ALA A 1 77 ? -2.775 -24.611 -21.883 1.00 73.81 77 ALA A CA 1
ATOM 570 C C . ALA A 1 77 ? -3.794 -25.231 -20.904 1.00 73.81 77 ALA A C 1
ATOM 572 O O . ALA A 1 77 ? -3.856 -24.877 -19.726 1.00 73.81 77 ALA A O 1
ATOM 573 N N . GLY A 1 78 ? -4.605 -26.165 -21.415 1.00 70.88 78 GLY A N 1
ATOM 574 C CA . GLY A 1 78 ? -5.579 -26.932 -20.632 1.00 70.88 78 GLY A CA 1
ATOM 575 C C . GLY A 1 78 ? -6.863 -26.188 -20.246 1.00 70.88 78 GLY A C 1
ATOM 576 O O . GLY A 1 78 ? -7.619 -26.707 -19.428 1.00 70.88 78 GLY A O 1
ATOM 577 N N . ARG A 1 79 ? -7.134 -24.999 -20.804 1.00 74.31 79 ARG A N 1
ATOM 578 C CA . ARG A 1 79 ? -8.319 -24.195 -20.453 1.00 74.31 79 ARG A CA 1
ATOM 579 C C . ARG A 1 79 ? -9.406 -24.251 -21.523 1.00 74.31 79 ARG A C 1
ATOM 581 O O . ARG A 1 79 ? -9.124 -24.246 -22.718 1.00 74.31 79 ARG A O 1
ATOM 588 N N . VAL A 1 80 ? -10.665 -24.232 -21.083 1.00 77.81 80 VAL A N 1
ATOM 589 C CA . VAL A 1 80 ? -11.817 -23.967 -21.957 1.00 77.81 80 VAL A CA 1
ATOM 590 C C . VAL A 1 80 ? -11.939 -22.453 -22.123 1.00 77.81 80 VAL A C 1
ATOM 592 O O . VAL A 1 80 ? -12.023 -21.725 -21.136 1.00 77.81 80 VAL A O 1
ATOM 595 N N . LEU A 1 81 ? -11.905 -21.974 -23.366 1.00 72.50 81 LEU A N 1
ATOM 596 C CA . LEU A 1 81 ? -11.976 -20.546 -23.672 1.00 72.50 81 LEU A CA 1
ATOM 597 C C . LEU A 1 81 ? -13.404 -20.034 -23.486 1.00 72.50 81 LEU A C 1
ATOM 599 O O . LEU A 1 81 ? -14.334 -20.561 -24.096 1.00 72.50 81 LEU A O 1
ATOM 603 N N . ASP A 1 82 ? -13.575 -18.971 -22.702 1.00 83.44 82 ASP A N 1
ATOM 604 C CA . ASP A 1 82 ? -14.833 -18.232 -22.716 1.00 83.44 82 ASP A CA 1
ATOM 605 C C . ASP A 1 82 ? -14.927 -17.305 -23.944 1.00 83.44 82 ASP A C 1
ATOM 607 O O . ASP A 1 82 ? -13.932 -16.972 -24.598 1.00 83.44 82 ASP A O 1
ATOM 611 N N . VAL A 1 83 ? -16.147 -16.859 -24.256 1.00 80.44 83 VAL A N 1
ATOM 612 C CA . VAL A 1 83 ? -16.439 -16.021 -25.435 1.00 80.44 83 VAL A CA 1
ATOM 613 C C . VAL A 1 83 ? -15.658 -14.698 -25.413 1.00 80.44 83 VAL A C 1
ATOM 615 O O . VAL A 1 83 ? -15.322 -14.141 -26.462 1.00 80.44 83 VAL A O 1
ATOM 618 N N . SER A 1 84 ? -15.359 -14.169 -24.224 1.00 81.06 84 SER A N 1
ATOM 619 C CA . SER A 1 84 ? -14.648 -12.901 -24.064 1.00 81.06 84 SER A CA 1
ATOM 620 C C . SER A 1 84 ? -13.151 -13.045 -24.356 1.00 81.06 84 SER A C 1
ATOM 622 O O . SER A 1 84 ? -12.583 -12.207 -25.063 1.00 81.06 84 SER A O 1
ATOM 624 N N . LEU A 1 85 ? -12.538 -14.139 -23.898 1.00 76.38 85 LEU A N 1
ATOM 625 C CA . LEU A 1 85 ? -11.149 -14.502 -24.145 1.00 76.38 85 LEU A CA 1
ATOM 626 C C . LEU A 1 85 ? -10.944 -14.873 -25.612 1.00 76.38 85 LEU A C 1
ATOM 628 O O . LEU A 1 85 ? -10.001 -14.386 -26.233 1.00 76.38 85 LEU A O 1
ATOM 632 N N . GLN A 1 86 ? -11.875 -15.631 -26.198 1.00 77.31 86 GLN A N 1
ATOM 633 C CA . GLN A 1 86 ? -11.868 -15.942 -27.626 1.00 77.31 86 GLN A CA 1
ATOM 634 C C . GLN A 1 86 ? -11.852 -14.664 -28.476 1.00 77.31 86 GLN A C 1
ATOM 636 O O . GLN A 1 86 ? -10.980 -14.492 -29.326 1.00 77.31 86 GLN A O 1
ATOM 641 N N . ARG A 1 87 ? -12.745 -13.707 -28.192 1.00 78.88 87 ARG A N 1
ATOM 642 C CA . ARG A 1 87 ? -12.791 -12.424 -28.913 1.00 78.88 87 ARG A CA 1
ATOM 643 C C . ARG A 1 87 ? -11.493 -11.620 -28.773 1.00 78.88 87 ARG A C 1
ATOM 645 O O . ARG A 1 87 ? -11.127 -10.867 -29.676 1.00 78.88 87 ARG A O 1
ATOM 652 N N . ARG A 1 88 ? -10.795 -11.730 -27.637 1.00 81.94 88 ARG A N 1
ATOM 653 C CA . ARG A 1 88 ? -9.487 -11.084 -27.439 1.00 81.94 88 ARG A CA 1
ATOM 654 C C . ARG A 1 88 ? -8.380 -11.766 -28.228 1.00 81.94 88 ARG A C 1
ATOM 656 O O . ARG A 1 88 ? -7.576 -11.067 -28.838 1.00 81.94 88 ARG A O 1
ATOM 663 N N . LEU A 1 89 ? -8.382 -13.093 -28.282 1.00 70.75 89 LEU A N 1
ATOM 664 C CA . LEU A 1 89 ? -7.454 -13.857 -29.111 1.00 70.75 89 LEU A CA 1
ATOM 665 C C . LEU A 1 89 ? -7.647 -13.562 -30.600 1.00 70.75 89 LEU A C 1
ATOM 667 O O . LEU A 1 89 ? -6.661 -13.368 -31.300 1.00 70.75 89 LEU A O 1
ATOM 671 N N . GLU A 1 90 ? -8.886 -13.417 -31.074 1.00 75.06 90 GLU A N 1
ATOM 672 C CA . GLU A 1 90 ? -9.178 -13.020 -32.461 1.00 75.06 90 GLU A CA 1
ATOM 673 C C . GLU A 1 90 ? -8.586 -11.642 -32.808 1.00 75.06 90 GLU A C 1
ATOM 675 O O . GLU A 1 90 ? -8.026 -11.447 -33.889 1.00 75.06 90 GLU A O 1
ATOM 680 N N . ARG A 1 91 ? -8.648 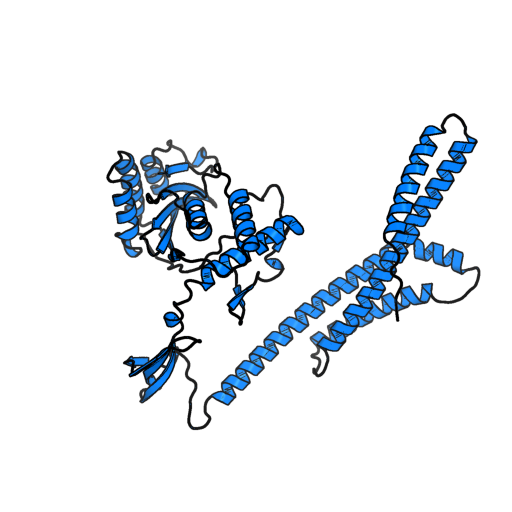-10.680 -31.877 1.00 81.25 91 ARG A N 1
ATOM 681 C CA . ARG A 1 91 ? -8.034 -9.353 -32.055 1.00 81.25 91 ARG A CA 1
ATOM 682 C C . ARG A 1 91 ? -6.510 -9.422 -32.062 1.00 81.25 91 ARG A C 1
ATOM 684 O O . ARG A 1 91 ? -5.895 -8.827 -32.940 1.00 81.25 91 ARG A O 1
ATOM 691 N N . LEU A 1 92 ? -5.909 -10.175 -31.138 1.00 73.12 92 LEU A N 1
ATOM 692 C CA . LEU A 1 92 ? -4.462 -10.430 -31.118 1.00 73.12 92 LEU A CA 1
ATOM 693 C C . LEU A 1 92 ? -3.992 -11.101 -32.413 1.00 73.12 92 LEU A C 1
ATOM 695 O O . LEU A 1 92 ? -3.014 -10.664 -33.014 1.00 73.12 92 LEU A O 1
ATOM 699 N N . TYR A 1 93 ? -4.734 -12.097 -32.892 1.00 74.44 93 TYR A N 1
ATOM 700 C CA . TYR A 1 93 ? -4.469 -12.770 -34.158 1.00 74.44 93 TYR A CA 1
ATOM 701 C C . TYR A 1 93 ? -4.527 -11.799 -35.342 1.00 74.44 93 TYR A C 1
ATOM 703 O O . TYR A 1 93 ? -3.625 -11.783 -36.177 1.00 74.44 93 TYR A O 1
ATOM 711 N N . SER A 1 94 ? -5.517 -10.901 -35.372 1.00 80.50 94 SER A N 1
ATOM 712 C CA . SER A 1 94 ? -5.573 -9.834 -36.374 1.00 80.50 94 SER A CA 1
ATOM 713 C C . SER A 1 94 ? -4.351 -8.907 -36.331 1.00 80.50 94 SER A C 1
ATOM 715 O O . SER A 1 94 ? -3.959 -8.401 -37.383 1.00 80.50 94 SER A O 1
ATOM 717 N N . VAL A 1 95 ? -3.759 -8.647 -35.161 1.00 75.75 95 VAL A N 1
ATOM 718 C CA . VAL A 1 95 ? -2.518 -7.859 -35.055 1.00 75.75 95 VAL A CA 1
ATOM 719 C C . VAL A 1 95 ? -1.330 -8.659 -35.590 1.00 75.75 95 VAL A C 1
ATOM 721 O O . VAL A 1 95 ? -0.535 -8.112 -36.354 1.00 75.75 95 VAL A O 1
ATOM 724 N N . PHE A 1 96 ? -1.238 -9.955 -35.278 1.00 71.25 96 PHE A N 1
ATOM 725 C CA . PHE A 1 96 ? -0.187 -10.823 -35.819 1.00 71.25 96 PHE A CA 1
ATOM 726 C C . PHE A 1 96 ? -0.235 -10.919 -37.348 1.00 71.25 96 PHE A C 1
ATOM 728 O O . PHE A 1 96 ? 0.807 -10.760 -37.976 1.00 71.25 96 PHE A O 1
ATOM 735 N N . LEU A 1 97 ? -1.420 -11.036 -37.958 1.00 74.62 97 LEU A N 1
ATOM 736 C CA . LEU A 1 97 ? -1.567 -11.022 -39.421 1.00 74.62 97 LEU A CA 1
ATOM 737 C C . LEU A 1 97 ? -1.072 -9.712 -40.057 1.00 74.62 97 LEU A C 1
ATOM 739 O O . LEU A 1 97 ? -0.447 -9.726 -41.117 1.00 74.62 97 LEU A O 1
ATOM 743 N N . LYS A 1 98 ? -1.311 -8.560 -39.413 1.00 81.25 98 LYS A N 1
ATOM 744 C CA . LYS A 1 98 ? -0.779 -7.268 -39.888 1.00 81.25 98 LYS A CA 1
ATOM 745 C C . LYS A 1 98 ? 0.750 -7.219 -39.805 1.00 81.25 98 LYS A C 1
ATOM 747 O O . LYS A 1 98 ? 1.387 -6.618 -40.671 1.00 81.25 98 LYS A O 1
ATOM 752 N N . ILE A 1 99 ? 1.334 -7.826 -38.771 1.00 72.00 99 ILE A N 1
ATOM 753 C CA . ILE A 1 99 ? 2.789 -7.915 -38.596 1.00 72.00 99 ILE A CA 1
ATOM 754 C C . ILE A 1 99 ? 3.392 -8.866 -39.634 1.00 72.00 99 ILE A C 1
ATOM 756 O O . ILE A 1 99 ? 4.382 -8.508 -40.265 1.00 72.00 99 ILE A O 1
ATOM 760 N N . GLU A 1 100 ? 2.784 -10.028 -39.865 1.00 72.44 100 GLU A N 1
ATOM 761 C CA . GLU A 1 100 ? 3.203 -10.987 -40.892 1.00 72.44 100 GLU A CA 1
ATOM 762 C C . GLU A 1 100 ? 3.180 -10.345 -42.282 1.00 72.44 100 GLU A C 1
ATOM 764 O O . GLU A 1 100 ? 4.201 -10.335 -42.962 1.00 72.44 100 GLU A O 1
ATOM 769 N N . ALA A 1 101 ? 2.089 -9.663 -42.648 1.00 78.75 101 ALA A N 1
ATOM 770 C CA . ALA A 1 101 ? 2.006 -8.921 -43.906 1.00 78.75 101 ALA A CA 1
ATOM 771 C C . ALA A 1 101 ? 3.104 -7.846 -44.034 1.00 78.75 101 ALA A C 1
ATOM 773 O O . ALA A 1 101 ? 3.640 -7.622 -45.122 1.00 78.75 101 ALA A O 1
ATOM 774 N N . LEU A 1 102 ? 3.476 -7.187 -42.930 1.00 75.94 102 LEU A N 1
ATOM 775 C CA . LEU A 1 102 ? 4.590 -6.238 -42.914 1.00 75.94 102 LEU A CA 1
ATOM 776 C C . LEU A 1 102 ? 5.945 -6.941 -43.119 1.00 75.94 102 LEU A C 1
ATOM 778 O O . LEU A 1 102 ? 6.818 -6.388 -43.787 1.00 75.94 102 LEU A O 1
ATOM 782 N N . VAL A 1 103 ? 6.142 -8.136 -42.557 1.00 67.19 103 VAL A N 1
ATOM 783 C CA . VAL A 1 103 ? 7.386 -8.918 -42.668 1.00 67.19 103 VAL A CA 1
ATOM 784 C C . VAL A 1 103 ? 7.521 -9.571 -44.050 1.00 67.19 103 VAL A C 1
ATOM 786 O O . VAL A 1 103 ? 8.594 -9.490 -44.647 1.00 67.19 103 VAL A O 1
ATOM 789 N N . ASP A 1 104 ? 6.448 -10.121 -44.612 1.00 69.31 104 ASP A N 1
ATOM 790 C CA . ASP A 1 104 ? 6.441 -10.789 -45.921 1.00 69.31 104 ASP A CA 1
ATOM 791 C C . ASP A 1 104 ? 6.742 -9.834 -47.076 1.00 69.31 104 ASP A C 1
ATOM 793 O O . ASP A 1 104 ? 7.534 -10.154 -47.969 1.00 69.31 104 ASP A O 1
ATOM 797 N N . VAL A 1 105 ? 6.210 -8.606 -47.013 1.00 67.62 105 VAL A N 1
ATOM 798 C CA . VAL A 1 105 ? 6.567 -7.521 -47.946 1.00 67.62 105 VAL A CA 1
ATOM 799 C C . VAL A 1 105 ? 8.077 -7.238 -47.932 1.00 67.62 105 VAL A C 1
ATOM 801 O O . VAL A 1 105 ? 8.630 -6.785 -48.935 1.00 67.62 105 VAL A O 1
ATOM 804 N N . ASN A 1 106 ? 8.765 -7.534 -46.826 1.00 60.25 106 ASN A N 1
ATOM 805 C CA . ASN A 1 106 ? 10.208 -7.344 -46.689 1.00 60.25 106 ASN A CA 1
ATOM 806 C C . ASN A 1 106 ? 11.042 -8.583 -47.063 1.00 60.25 106 ASN A C 1
ATOM 808 O O . ASN A 1 106 ? 12.220 -8.423 -47.391 1.00 60.25 106 ASN A O 1
ATOM 812 N N . ALA A 1 107 ? 10.473 -9.793 -47.018 1.00 53.78 107 ALA A N 1
ATOM 813 C CA . ALA A 1 107 ? 11.193 -11.052 -47.235 1.00 53.78 107 ALA A CA 1
ATOM 814 C C . ALA A 1 107 ? 11.120 -11.582 -48.686 1.00 53.78 107 ALA A C 1
ATOM 816 O O . ALA A 1 107 ? 11.966 -12.379 -49.102 1.00 53.78 107 ALA A O 1
ATOM 817 N N . GLY A 1 108 ? 10.145 -11.138 -49.487 1.00 46.88 108 GLY A N 1
ATOM 818 C CA . GLY A 1 108 ? 9.900 -11.656 -50.837 1.00 46.88 108 GLY A CA 1
ATOM 819 C C . GLY A 1 108 ? 10.750 -11.049 -51.973 1.00 46.88 108 GLY A C 1
ATOM 820 O O . GLY A 1 108 ? 10.508 -9.929 -52.402 1.00 46.88 108 GLY A O 1
ATOM 821 N N . ARG A 1 109 ? 11.636 -11.879 -52.554 1.00 46.53 109 ARG A N 1
ATOM 822 C CA . ARG A 1 109 ? 12.185 -11.877 -53.942 1.00 46.53 109 ARG A CA 1
ATOM 823 C C . ARG A 1 109 ? 13.153 -10.779 -54.429 1.00 46.53 109 ARG A C 1
ATOM 825 O O . ARG A 1 109 ? 12.790 -9.630 -54.640 1.00 46.53 109 ARG A O 1
ATOM 832 N N . LYS A 1 110 ? 14.353 -11.243 -54.820 1.00 61.03 110 LYS A N 1
ATOM 833 C CA . LYS A 1 110 ? 15.329 -10.590 -55.717 1.00 61.03 110 LYS A CA 1
ATOM 834 C C . LYS A 1 110 ? 14.665 -10.100 -57.014 1.00 61.03 110 LYS A C 1
ATOM 836 O O . LYS A 1 110 ? 14.371 -10.922 -57.868 1.00 61.03 110 LYS A O 1
ATOM 841 N N . ASP A 1 111 ? 14.465 -8.793 -57.155 1.00 54.41 111 ASP A N 1
ATOM 842 C CA . ASP A 1 111 ? 14.713 -8.051 -58.399 1.00 54.41 111 ASP A CA 1
ATOM 843 C C . ASP A 1 111 ? 14.518 -6.546 -58.182 1.00 54.41 111 ASP A C 1
ATOM 845 O O . ASP A 1 111 ? 13.857 -6.102 -57.246 1.00 54.41 111 ASP A O 1
ATOM 849 N N . ASN A 1 112 ? 15.126 -5.756 -59.061 1.00 59.75 112 ASN A N 1
ATOM 850 C CA . ASN A 1 112 ? 15.439 -4.319 -58.986 1.00 59.75 112 ASN A CA 1
ATOM 851 C C . ASN A 1 112 ? 14.263 -3.350 -58.685 1.00 59.75 112 ASN A C 1
ATOM 853 O O . ASN A 1 112 ? 14.469 -2.147 -58.510 1.00 59.75 112 ASN A O 1
ATOM 857 N N . ALA A 1 113 ? 13.034 -3.857 -58.567 1.00 55.19 113 ALA A N 1
ATOM 858 C CA . ALA A 1 113 ? 11.876 -3.158 -58.006 1.00 55.19 113 ALA A CA 1
ATOM 859 C C . ALA A 1 113 ? 11.942 -3.025 -56.468 1.00 55.19 113 ALA A C 1
ATOM 861 O O . ALA A 1 113 ? 11.394 -2.071 -55.902 1.00 55.19 113 ALA A O 1
ATOM 862 N N . LEU A 1 114 ? 12.675 -3.922 -55.795 1.00 48.97 114 LEU A N 1
ATOM 863 C CA . LEU A 1 114 ? 12.874 -3.931 -54.345 1.00 48.97 114 LEU A CA 1
ATOM 864 C C . LEU A 1 114 ? 13.487 -2.638 -53.827 1.00 48.97 114 LEU A C 1
ATOM 866 O O . LEU A 1 114 ? 13.065 -2.169 -52.786 1.00 48.97 114 LEU A O 1
ATOM 870 N N . THR A 1 115 ? 14.414 -1.997 -54.538 1.00 55.69 115 THR A N 1
ATOM 871 C CA . THR A 1 115 ? 15.031 -0.737 -54.082 1.00 55.69 115 THR A CA 1
ATOM 872 C C . THR A 1 115 ? 14.037 0.428 -54.064 1.00 55.69 115 THR A C 1
ATOM 874 O O . THR A 1 115 ? 14.234 1.400 -53.333 1.00 55.69 115 THR A O 1
ATOM 877 N N . ARG A 1 116 ? 12.960 0.336 -54.858 1.00 58.91 116 ARG A N 1
ATOM 878 C CA . ARG A 1 116 ? 11.876 1.326 -54.940 1.00 58.91 116 ARG A CA 1
ATOM 879 C C . ARG A 1 116 ? 10.802 1.048 -53.876 1.00 58.91 116 ARG A C 1
ATOM 881 O O . ARG A 1 116 ? 10.349 1.981 -53.219 1.00 58.91 116 ARG A O 1
ATOM 888 N N . VAL A 1 117 ? 10.489 -0.227 -53.627 1.00 52.47 117 VAL A N 1
ATOM 889 C CA . VAL A 1 117 ? 9.585 -0.669 -52.546 1.00 52.47 117 VAL A CA 1
ATOM 890 C C . VAL A 1 117 ? 10.224 -0.497 -51.167 1.00 52.47 117 VAL A C 1
ATOM 892 O O . VAL A 1 117 ? 9.579 0.048 -50.280 1.00 52.47 117 VAL A O 1
ATOM 895 N N . TRP A 1 118 ? 11.509 -0.817 -50.994 1.00 53.06 118 TRP A N 1
ATOM 896 C CA . TRP A 1 118 ? 12.263 -0.520 -49.772 1.00 53.06 118 TRP A CA 1
ATOM 897 C C . TRP A 1 118 ? 12.253 0.972 -49.473 1.00 53.06 118 TRP A C 1
ATOM 899 O O . TRP A 1 118 ? 12.098 1.350 -48.322 1.00 53.06 118 TRP A O 1
ATOM 909 N N . ARG A 1 119 ? 12.351 1.838 -50.489 1.00 56.06 119 ARG A N 1
ATOM 910 C CA . ARG A 1 119 ? 12.220 3.287 -50.288 1.00 56.06 119 ARG A CA 1
ATOM 911 C C . ARG A 1 119 ? 10.830 3.651 -49.752 1.00 56.06 119 ARG A C 1
ATOM 913 O O . ARG A 1 119 ? 10.764 4.426 -48.808 1.00 56.06 119 ARG A O 1
ATOM 920 N N . ASN A 1 120 ? 9.769 3.017 -50.263 1.00 56.16 120 ASN A N 1
ATOM 921 C CA . ASN A 1 120 ? 8.382 3.219 -49.822 1.00 56.16 120 ASN A CA 1
ATOM 922 C C . ASN A 1 120 ? 8.066 2.629 -48.428 1.00 56.16 120 ASN A C 1
ATOM 924 O O . ASN A 1 120 ? 7.304 3.222 -47.659 1.00 56.16 120 ASN A O 1
ATOM 928 N N . VAL A 1 121 ? 8.669 1.495 -48.068 1.00 51.47 121 VAL A N 1
ATOM 929 C CA . VAL A 1 121 ? 8.513 0.841 -46.755 1.00 51.47 121 VAL A CA 1
ATOM 930 C C . VAL A 1 121 ? 9.367 1.542 -45.695 1.00 51.47 121 VAL A C 1
ATOM 932 O O . VAL A 1 121 ? 8.888 1.845 -44.604 1.00 51.47 121 VAL A O 1
ATOM 935 N N . VAL A 1 122 ? 10.592 1.950 -46.043 1.00 53.19 122 VAL A N 1
ATOM 936 C CA . VAL A 1 122 ? 11.434 2.821 -45.206 1.00 53.19 122 VAL A CA 1
ATOM 937 C C . VAL A 1 122 ? 10.789 4.196 -44.998 1.00 53.19 122 VAL A C 1
ATOM 939 O O . VAL A 1 122 ? 11.080 4.831 -43.983 1.00 53.19 122 VAL A O 1
ATOM 942 N N . THR A 1 123 ? 9.893 4.664 -45.874 1.00 53.28 123 THR A N 1
ATOM 943 C CA . THR A 1 123 ? 9.121 5.906 -45.663 1.00 53.28 123 THR A CA 1
ATOM 944 C C . THR A 1 123 ? 7.878 5.767 -44.780 1.00 53.28 123 THR A C 1
ATOM 946 O O . THR A 1 123 ? 7.296 6.795 -44.450 1.00 53.28 123 THR A O 1
ATOM 949 N N . LYS A 1 124 ? 7.485 4.568 -44.317 1.00 59.03 124 LYS A N 1
ATOM 950 C CA . LYS A 1 124 ? 6.377 4.415 -43.346 1.00 59.03 124 LYS A CA 1
ATOM 951 C C . LYS A 1 124 ? 6.805 3.763 -42.015 1.00 59.03 124 LYS A C 1
ATOM 953 O O . LYS A 1 124 ? 6.162 2.811 -41.580 1.00 59.03 124 LYS A O 1
ATOM 958 N N . PRO A 1 125 ? 7.835 4.288 -41.315 1.00 60.41 125 PRO A N 1
ATOM 959 C CA . PRO A 1 125 ? 8.223 3.812 -39.976 1.00 60.41 125 PRO A CA 1
ATOM 960 C C . PRO A 1 125 ? 7.068 3.898 -38.966 1.00 60.41 125 PRO A C 1
ATOM 962 O O . PRO A 1 125 ? 6.949 3.056 -38.082 1.00 60.41 125 PRO A O 1
ATOM 965 N N . ILE A 1 126 ? 6.148 4.836 -39.205 1.00 70.44 126 ILE A N 1
ATOM 966 C CA . ILE A 1 126 ? 4.905 5.024 -38.459 1.00 70.44 126 ILE A CA 1
ATOM 967 C C . ILE A 1 126 ? 4.100 3.719 -38.357 1.00 70.44 126 ILE A C 1
ATOM 969 O O . ILE A 1 126 ? 3.487 3.473 -37.327 1.00 70.44 126 ILE A O 1
ATOM 973 N N . HIS A 1 127 ? 4.102 2.851 -39.378 1.00 73.94 127 HIS A N 1
ATOM 974 C CA . HIS A 1 127 ? 3.311 1.614 -39.341 1.00 73.94 127 HIS A CA 1
ATOM 975 C C . HIS A 1 127 ? 3.868 0.566 -38.371 1.00 73.94 127 HIS A C 1
ATOM 977 O O . HIS A 1 127 ? 3.092 -0.026 -37.629 1.00 73.94 127 HIS A O 1
ATOM 983 N N . ALA A 1 128 ? 5.188 0.357 -38.336 1.00 69.31 128 ALA A N 1
ATOM 984 C CA . ALA A 1 128 ? 5.794 -0.601 -37.407 1.00 69.31 128 ALA A CA 1
ATOM 985 C C . ALA A 1 128 ? 5.630 -0.134 -35.953 1.00 69.31 128 ALA A C 1
ATOM 987 O O . ALA A 1 128 ? 5.251 -0.921 -35.093 1.00 69.31 128 ALA A O 1
ATOM 988 N N . GLU A 1 129 ? 5.837 1.160 -35.694 1.00 77.44 129 GLU A N 1
ATOM 989 C CA . GLU A 1 129 ? 5.608 1.762 -34.375 1.00 77.44 129 GLU A CA 1
ATOM 990 C C . GLU A 1 129 ? 4.133 1.662 -33.957 1.00 77.44 129 GLU A C 1
ATOM 992 O O . GLU A 1 129 ? 3.838 1.285 -32.825 1.00 77.44 129 GLU A O 1
ATOM 997 N N . THR A 1 130 ? 3.200 1.905 -34.886 1.00 83.75 130 THR A N 1
ATOM 998 C CA . THR A 1 130 ? 1.758 1.741 -34.634 1.00 83.75 130 THR A CA 1
ATOM 999 C C . THR A 1 130 ? 1.412 0.293 -34.285 1.00 83.75 130 THR A C 1
ATOM 1001 O O . THR A 1 130 ? 0.657 0.067 -33.344 1.00 83.75 130 THR A O 1
ATOM 1004 N N . LEU A 1 131 ? 1.989 -0.691 -34.985 1.00 78.56 131 LEU A N 1
ATOM 1005 C CA . LEU A 1 131 ? 1.759 -2.111 -34.699 1.00 78.56 131 LEU A CA 1
ATOM 1006 C C . LEU A 1 131 ? 2.363 -2.552 -33.364 1.00 78.56 131 LEU A C 1
ATOM 1008 O O . LEU A 1 131 ? 1.749 -3.363 -32.681 1.00 78.56 131 LEU A O 1
ATOM 1012 N N . VAL A 1 132 ? 3.513 -2.002 -32.955 1.00 75.88 132 VAL A N 1
ATOM 1013 C CA . VAL A 1 132 ? 4.064 -2.237 -31.606 1.00 75.88 132 VAL A CA 1
ATOM 1014 C C . VAL A 1 132 ? 3.092 -1.727 -30.540 1.00 75.88 132 VAL A C 1
ATOM 1016 O O . VAL A 1 132 ? 2.818 -2.443 -29.581 1.00 75.88 132 VAL A O 1
ATOM 1019 N N . ILE A 1 133 ? 2.541 -0.522 -30.716 1.00 82.56 133 ILE A N 1
ATOM 1020 C CA . ILE A 1 133 ? 1.570 0.062 -29.777 1.00 82.56 133 ILE A CA 1
ATOM 1021 C C . ILE A 1 133 ? 0.269 -0.755 -29.754 1.00 82.56 133 ILE A C 1
ATOM 1023 O O . ILE A 1 133 ? -0.273 -1.013 -28.680 1.00 82.56 133 ILE A O 1
ATOM 1027 N N . GLU A 1 134 ? -0.236 -1.178 -30.918 1.00 85.44 134 GLU A N 1
ATOM 1028 C CA . GLU A 1 134 ? -1.443 -2.010 -31.028 1.00 85.44 134 GLU A CA 1
ATOM 1029 C C . GLU A 1 134 ? -1.240 -3.378 -30.352 1.00 85.44 134 GLU A C 1
ATOM 1031 O O . GLU A 1 134 ? -2.094 -3.813 -29.577 1.00 85.44 134 GLU A O 1
ATOM 1036 N N . LEU A 1 135 ? -0.079 -4.009 -30.568 1.00 78.12 135 LEU A N 1
ATOM 1037 C CA . LEU A 1 135 ? 0.305 -5.276 -29.945 1.00 78.12 135 LEU A CA 1
ATOM 1038 C C . LEU A 1 135 ? 0.435 -5.152 -28.421 1.00 78.12 135 LEU A C 1
ATOM 1040 O O . LEU A 1 135 ? -0.138 -5.965 -27.696 1.00 78.12 135 LEU A O 1
ATOM 1044 N N . ASP A 1 136 ? 1.144 -4.132 -27.926 1.00 78.81 136 ASP A N 1
ATOM 1045 C CA . ASP A 1 136 ? 1.307 -3.893 -26.486 1.00 78.81 136 ASP A CA 1
ATOM 1046 C C . ASP A 1 136 ? -0.056 -3.644 -25.815 1.00 78.81 136 ASP A C 1
ATOM 1048 O O . ASP A 1 136 ? -0.332 -4.186 -24.742 1.00 78.81 136 ASP A O 1
ATOM 1052 N N . ARG A 1 137 ? -0.941 -2.874 -26.463 1.00 86.94 137 ARG A N 1
ATOM 1053 C CA . ARG A 1 137 ? -2.292 -2.594 -25.961 1.00 86.94 137 ARG A CA 1
ATOM 1054 C C . ARG A 1 137 ? -3.136 -3.862 -25.847 1.00 86.94 137 ARG A C 1
ATOM 1056 O O . ARG A 1 137 ? -3.731 -4.095 -24.795 1.00 86.94 137 ARG A O 1
ATOM 1063 N N . GLU A 1 138 ? -3.227 -4.671 -26.902 1.00 82.06 138 GLU A N 1
ATOM 1064 C CA . GLU A 1 138 ? -4.043 -5.891 -26.846 1.00 82.06 138 GLU A CA 1
ATOM 1065 C C . GLU A 1 138 ? -3.440 -6.935 -25.894 1.00 82.06 138 GLU A C 1
ATOM 1067 O O . GLU A 1 138 ? -4.189 -7.618 -25.198 1.00 82.06 138 GLU A O 1
ATOM 1072 N N . MET A 1 139 ? -2.111 -6.995 -25.755 1.00 80.25 139 MET A N 1
ATOM 1073 C CA . MET A 1 139 ? -1.451 -7.859 -24.771 1.00 80.25 139 MET A CA 1
ATOM 1074 C C . MET A 1 139 ? -1.750 -7.442 -23.323 1.00 80.25 139 MET A C 1
ATOM 1076 O O . MET A 1 139 ? -2.006 -8.294 -22.473 1.00 80.25 139 MET A O 1
ATOM 1080 N N . GLN A 1 140 ? -1.766 -6.140 -23.021 1.00 79.94 140 GLN A N 1
ATOM 1081 C CA . GLN A 1 140 ? -2.171 -5.648 -21.698 1.00 79.94 140 GLN A CA 1
ATOM 1082 C C . GLN A 1 140 ? -3.621 -6.026 -21.375 1.00 79.94 140 GLN A C 1
ATOM 1084 O O . GLN A 1 140 ? -3.907 -6.497 -20.273 1.00 79.94 140 GLN A O 1
ATOM 1089 N N . LEU A 1 141 ? -4.530 -5.869 -22.343 1.00 77.44 141 LEU A N 1
ATOM 1090 C CA . LEU A 1 141 ? -5.937 -6.239 -22.176 1.00 77.44 141 LEU A CA 1
ATOM 1091 C C . LEU A 1 141 ? -6.123 -7.752 -22.017 1.00 77.44 141 LEU A C 1
ATOM 1093 O O . LEU A 1 141 ? -6.948 -8.174 -21.209 1.00 77.44 141 LEU A O 1
ATOM 1097 N N . PHE A 1 142 ? -5.351 -8.557 -22.749 1.00 76.44 142 PHE A N 1
ATOM 1098 C CA . PHE A 1 142 ? -5.324 -10.009 -22.588 1.00 76.44 142 PHE A CA 1
ATOM 1099 C C . PHE A 1 142 ? -4.884 -10.402 -21.175 1.00 76.44 142 PHE A C 1
ATOM 1101 O O . PHE A 1 142 ? -5.620 -11.114 -20.498 1.00 76.44 142 PHE A O 1
ATOM 1108 N N . ARG A 1 143 ? -3.756 -9.862 -20.688 1.00 78.25 143 ARG A N 1
ATOM 1109 C CA . ARG A 1 143 ? -3.243 -10.138 -19.334 1.00 78.25 143 ARG A CA 1
ATOM 1110 C C . ARG A 1 143 ? -4.252 -9.790 -18.243 1.00 78.25 143 ARG A C 1
ATOM 1112 O O . ARG A 1 143 ? -4.463 -10.596 -17.339 1.00 78.25 143 ARG A O 1
ATOM 1119 N N . LEU A 1 144 ? -4.893 -8.623 -18.344 1.00 81.06 144 LEU A N 1
ATOM 1120 C CA . LEU A 1 144 ? -5.920 -8.196 -17.392 1.00 81.06 144 LEU A CA 1
ATOM 1121 C C . LEU A 1 144 ? -7.090 -9.187 -17.356 1.00 81.06 144 LEU A C 1
ATOM 1123 O O . LEU A 1 144 ? -7.499 -9.616 -16.281 1.00 81.06 144 LEU A O 1
ATOM 1127 N N . LEU A 1 145 ? -7.595 -9.584 -18.528 1.00 80.31 145 LEU A N 1
ATOM 1128 C CA . LEU A 1 145 ? -8.713 -10.520 -18.626 1.00 80.31 145 LEU A CA 1
ATOM 1129 C C . LEU A 1 145 ? -8.346 -11.906 -18.082 1.00 80.31 145 LEU A C 1
ATOM 1131 O O . LEU A 1 145 ? -9.097 -12.465 -17.286 1.00 80.31 145 LEU A O 1
ATOM 1135 N N . THR A 1 146 ? -7.171 -12.432 -18.445 1.00 74.25 146 THR A N 1
ATOM 1136 C CA . THR A 1 146 ? -6.698 -13.726 -17.935 1.00 74.25 146 THR A CA 1
ATOM 1137 C C . THR A 1 146 ? -6.452 -13.705 -16.430 1.00 74.25 146 THR A C 1
ATOM 1139 O O . THR A 1 146 ? -6.690 -14.713 -15.774 1.00 74.25 146 THR A O 1
ATOM 1142 N N . GLY A 1 147 ? -6.009 -12.573 -15.872 1.00 76.81 147 GLY A N 1
ATOM 1143 C CA . GLY A 1 147 ? -5.820 -12.411 -14.430 1.00 76.81 147 GLY A CA 1
ATOM 1144 C C . GLY A 1 147 ? -7.147 -12.418 -13.672 1.00 76.81 147 GLY A C 1
ATOM 1145 O O . GLY A 1 147 ? -7.282 -13.126 -12.680 1.00 76.81 147 GLY A O 1
ATOM 1146 N N . ILE A 1 148 ? -8.156 -11.703 -14.181 1.00 75.62 148 ILE A N 1
ATOM 1147 C CA . ILE A 1 148 ? -9.506 -11.703 -13.597 1.00 75.62 148 ILE A CA 1
ATOM 1148 C C . ILE A 1 148 ? -10.106 -13.114 -13.633 1.00 75.62 148 ILE A C 1
ATOM 1150 O O . ILE A 1 148 ? -10.609 -13.588 -12.619 1.00 75.62 148 ILE A O 1
ATOM 1154 N N . GLN A 1 149 ? -10.020 -13.807 -14.772 1.00 75.88 149 GLN A N 1
ATOM 1155 C CA . GLN A 1 149 ? -10.524 -15.178 -14.895 1.00 75.88 149 GLN A CA 1
ATOM 1156 C C . GLN A 1 149 ? -9.797 -16.155 -13.970 1.00 75.88 149 GLN A C 1
ATOM 1158 O O . GLN A 1 149 ? -10.444 -17.016 -13.384 1.00 75.88 149 GLN A O 1
ATOM 1163 N N . LEU A 1 150 ? -8.475 -16.026 -13.814 1.00 74.31 150 LEU A N 1
ATOM 1164 C CA . LEU A 1 150 ? -7.710 -16.876 -12.904 1.00 74.31 150 LEU A CA 1
ATOM 1165 C C . LEU A 1 150 ? -8.193 -16.703 -11.461 1.00 74.31 150 LEU A C 1
ATOM 1167 O O . LEU A 1 150 ? -8.448 -17.695 -10.789 1.00 74.31 150 LEU A O 1
ATOM 1171 N N . ASN A 1 151 ? -8.375 -15.458 -11.019 1.00 71.50 151 ASN A N 1
ATOM 1172 C CA . ASN A 1 151 ? -8.849 -15.168 -9.668 1.00 71.50 151 ASN A CA 1
ATOM 1173 C C . ASN A 1 151 ? -10.262 -15.713 -9.439 1.00 71.50 151 ASN A C 1
ATOM 1175 O O . ASN A 1 151 ? -10.511 -16.324 -8.410 1.00 71.50 151 ASN A O 1
ATOM 1179 N N . LEU A 1 152 ? -11.158 -15.581 -10.423 1.00 71.06 152 LEU A N 1
ATOM 1180 C CA . LEU A 1 152 ? -12.510 -16.139 -10.327 1.00 71.06 152 LEU A CA 1
ATOM 1181 C C . LEU A 1 152 ? -12.505 -17.671 -10.260 1.00 71.06 152 LEU A C 1
ATOM 1183 O O . LEU A 1 152 ? -13.206 -18.245 -9.436 1.00 71.06 152 LEU A O 1
ATOM 1187 N N . VAL A 1 153 ? -11.690 -18.344 -11.080 1.00 73.25 153 VAL A N 1
ATOM 1188 C CA . VAL A 1 153 ? -11.571 -19.811 -11.044 1.00 73.25 153 VAL A CA 1
ATOM 1189 C C . VAL A 1 153 ? -10.950 -20.281 -9.729 1.00 73.25 153 VAL A C 1
ATOM 1191 O O . VAL A 1 153 ? -11.386 -21.295 -9.187 1.00 73.25 153 VAL A O 1
ATOM 1194 N N . ILE A 1 154 ? -9.959 -19.560 -9.198 1.00 72.00 154 ILE A N 1
ATOM 1195 C CA . ILE A 1 154 ? -9.370 -19.851 -7.886 1.00 72.00 154 ILE A CA 1
ATOM 1196 C C . ILE A 1 154 ? -10.419 -19.668 -6.791 1.00 72.00 154 ILE A C 1
ATOM 1198 O O . ILE A 1 154 ? -10.562 -20.565 -5.969 1.00 72.00 154 ILE A O 1
ATOM 1202 N N . ASP A 1 155 ? -11.195 -18.586 -6.810 1.00 66.50 155 ASP A N 1
ATOM 1203 C CA . ASP A 1 155 ? -12.251 -18.335 -5.827 1.00 66.50 155 ASP A CA 1
ATOM 1204 C C . ASP A 1 155 ? -13.365 -19.382 -5.898 1.00 66.50 155 ASP A C 1
ATOM 1206 O O . ASP A 1 155 ? -13.826 -19.863 -4.865 1.00 66.50 155 ASP A O 1
ATOM 1210 N N . ASP A 1 156 ? -13.786 -19.776 -7.099 1.00 71.06 156 ASP A N 1
ATOM 1211 C CA . ASP A 1 156 ? -14.806 -20.806 -7.297 1.00 71.06 156 ASP A CA 1
ATOM 1212 C C . ASP A 1 156 ? -14.290 -22.191 -6.897 1.00 71.06 156 ASP A C 1
ATOM 1214 O O . ASP A 1 156 ? -15.018 -22.960 -6.272 1.00 71.06 156 ASP A O 1
ATOM 1218 N N . THR A 1 157 ? -13.020 -22.497 -7.177 1.00 69.69 157 THR A N 1
ATOM 1219 C CA . THR A 1 157 ? -12.382 -23.750 -6.748 1.00 69.69 157 THR A CA 1
ATOM 1220 C C . THR A 1 157 ? -12.187 -23.764 -5.237 1.00 69.69 157 THR A C 1
ATOM 1222 O O . THR A 1 157 ? -12.519 -24.752 -4.592 1.00 69.69 157 THR A O 1
ATOM 1225 N N . ALA A 1 158 ? -11.714 -22.668 -4.645 1.00 68.00 158 ALA A N 1
ATOM 1226 C CA . ALA A 1 158 ? -11.575 -22.517 -3.203 1.00 68.00 158 ALA A CA 1
ATOM 1227 C C . ALA A 1 158 ? -12.938 -22.622 -2.514 1.00 68.00 158 ALA A C 1
ATOM 1229 O O . ALA A 1 158 ? -13.052 -23.290 -1.490 1.00 68.00 158 ALA A O 1
ATOM 1230 N N . ARG A 1 159 ? -13.993 -22.044 -3.103 1.00 71.12 159 ARG A N 1
ATOM 1231 C CA . ARG A 1 159 ? -15.369 -22.171 -2.615 1.00 71.12 159 ARG A CA 1
ATOM 1232 C C . ARG A 1 159 ? -15.882 -23.603 -2.737 1.00 71.12 159 ARG A C 1
ATOM 1234 O O . ARG A 1 159 ? -16.398 -24.118 -1.755 1.00 71.12 159 ARG A O 1
ATOM 1241 N N . ALA A 1 160 ? -15.690 -24.268 -3.874 1.00 67.00 160 ALA A N 1
ATOM 1242 C CA . ALA A 1 160 ? -16.110 -25.655 -4.083 1.00 67.00 160 ALA A CA 1
ATOM 1243 C C . ALA A 1 160 ? -15.356 -26.637 -3.169 1.00 67.00 160 ALA A C 1
ATOM 1245 O O . ALA A 1 160 ? -15.958 -27.545 -2.600 1.00 67.00 160 ALA A O 1
ATOM 1246 N N . VAL A 1 161 ? -14.053 -26.428 -2.963 1.00 68.25 161 VAL A N 1
ATOM 1247 C CA . VAL A 1 161 ? -13.238 -27.187 -2.002 1.00 68.25 161 VAL A CA 1
ATOM 1248 C C . VAL A 1 161 ? -13.696 -26.900 -0.573 1.00 68.25 161 VAL A C 1
ATOM 1250 O O . VAL A 1 161 ? -13.866 -27.832 0.208 1.00 68.25 161 VAL A O 1
ATOM 1253 N N . ALA A 1 162 ? -13.974 -25.640 -0.230 1.00 65.75 162 ALA A N 1
ATOM 1254 C CA . ALA A 1 162 ? -14.496 -25.268 1.082 1.00 65.75 162 ALA A CA 1
ATOM 1255 C C . ALA A 1 162 ? -15.916 -25.799 1.332 1.00 65.75 162 ALA A C 1
ATOM 1257 O O . ALA A 1 162 ? -16.266 -26.046 2.482 1.00 65.75 162 ALA A O 1
ATOM 1258 N N . GLU A 1 163 ? -16.734 -25.974 0.292 1.00 64.31 163 GLU A N 1
ATOM 1259 C CA . GLU A 1 163 ? -18.068 -26.579 0.363 1.00 64.31 163 GLU A CA 1
ATOM 1260 C C . GLU A 1 163 ? -17.998 -28.108 0.465 1.00 64.31 163 GLU A C 1
ATOM 1262 O O . GLU A 1 163 ? -18.727 -28.690 1.269 1.00 64.31 163 GLU A O 1
ATOM 1267 N N . GLY A 1 164 ? -17.076 -28.749 -0.260 1.00 58.69 164 GLY A N 1
ATOM 1268 C CA . GLY A 1 164 ? -16.812 -30.189 -0.177 1.00 58.69 164 GLY A CA 1
ATOM 1269 C C . GLY A 1 164 ? -16.119 -30.624 1.120 1.00 58.69 164 GLY A C 1
ATOM 1270 O O . GLY A 1 164 ? -16.328 -31.742 1.580 1.00 58.69 164 GLY A O 1
ATOM 1271 N N . ALA A 1 165 ? -15.356 -29.736 1.761 1.00 57.44 165 ALA A N 1
ATOM 1272 C CA . ALA A 1 165 ? -14.681 -29.993 3.036 1.00 57.44 165 ALA A CA 1
ATOM 1273 C C . ALA A 1 165 ? -15.585 -29.816 4.275 1.00 57.44 165 ALA A C 1
ATOM 1275 O O . ALA A 1 165 ? -15.104 -29.903 5.405 1.00 57.44 165 ALA A O 1
ATOM 1276 N N . ARG A 1 166 ? -16.890 -29.533 4.108 1.00 56.56 166 ARG A N 1
ATOM 1277 C CA . ARG A 1 166 ? -17.763 -29.166 5.241 1.00 56.56 166 ARG A CA 1
ATOM 1278 C C . ARG A 1 166 ? -18.085 -30.309 6.196 1.00 56.56 166 ARG A C 1
ATOM 1280 O O . ARG A 1 166 ? -18.441 -30.011 7.338 1.00 56.56 166 ARG A O 1
ATOM 1287 N N . TYR A 1 167 ? -17.975 -31.571 5.779 1.00 56.72 167 TYR A N 1
ATOM 1288 C CA . TYR A 1 167 ? -18.214 -32.699 6.679 1.00 56.72 167 TYR A CA 1
ATOM 1289 C C . TYR A 1 167 ? -17.700 -34.027 6.104 1.00 56.72 167 TYR A C 1
ATOM 1291 O O . TYR A 1 167 ? -18.294 -34.573 5.180 1.00 56.72 167 TYR A O 1
ATOM 1299 N N . ASP A 1 168 ? -16.636 -34.583 6.682 1.00 61.12 168 ASP A N 1
ATOM 1300 C CA . ASP A 1 168 ? -16.171 -35.954 6.401 1.00 61.12 168 ASP A CA 1
ATOM 1301 C C . ASP A 1 168 ? -16.791 -37.000 7.356 1.00 61.12 168 ASP A C 1
ATOM 1303 O O . ASP A 1 168 ? -16.405 -38.168 7.364 1.00 61.12 168 ASP A O 1
ATOM 1307 N N . GLY A 1 169 ? -17.761 -36.581 8.180 1.00 62.06 169 GLY A N 1
ATOM 1308 C CA . GLY A 1 169 ? -18.377 -37.395 9.230 1.00 62.06 169 GLY A CA 1
ATOM 1309 C C . GLY A 1 169 ? -17.660 -37.337 10.584 1.00 62.06 169 GLY A C 1
ATOM 1310 O O . GLY A 1 169 ? -18.223 -37.812 11.569 1.00 62.06 169 GLY A O 1
ATOM 1311 N N . GLN A 1 170 ? -16.466 -36.738 10.670 1.00 63.28 170 GLN A N 1
ATOM 1312 C CA . GLN A 1 170 ? -15.696 -36.612 11.916 1.00 63.28 170 GLN A CA 1
ATOM 1313 C C . GLN A 1 170 ? -15.374 -35.157 12.273 1.00 63.28 170 GLN A C 1
ATOM 1315 O O . GLN A 1 170 ? -15.339 -34.812 13.456 1.00 63.28 170 GLN A O 1
ATOM 1320 N N . ILE A 1 171 ? -15.172 -34.290 11.278 1.00 69.75 171 ILE A N 1
ATOM 1321 C CA . ILE A 1 171 ? -14.766 -32.896 11.468 1.00 69.75 171 ILE A CA 1
ATOM 1322 C C . ILE A 1 171 ? -15.670 -31.977 10.634 1.00 69.75 171 ILE A C 1
ATOM 1324 O O . ILE A 1 171 ? -15.830 -32.148 9.428 1.00 69.75 171 ILE A O 1
ATOM 1328 N N . ARG A 1 172 ? -16.264 -30.972 11.293 1.00 78.38 172 ARG A N 1
ATOM 1329 C CA . ARG A 1 172 ? -17.018 -29.879 10.656 1.00 78.38 172 ARG A CA 1
ATOM 1330 C C . ARG A 1 172 ? -16.180 -28.609 10.720 1.00 78.38 172 ARG A C 1
ATOM 1332 O O . ARG A 1 172 ? -15.832 -28.166 11.813 1.00 78.38 172 ARG A O 1
ATOM 1339 N N . ILE A 1 173 ? -15.884 -28.010 9.570 1.00 81.94 173 ILE A N 1
ATOM 1340 C CA . ILE A 1 173 ? -15.281 -26.672 9.516 1.00 81.94 173 ILE A CA 1
ATOM 1341 C C . ILE A 1 173 ? -16.379 -25.646 9.819 1.00 81.94 173 ILE A C 1
ATOM 1343 O O . ILE A 1 173 ? -17.453 -25.680 9.216 1.00 81.94 173 ILE A O 1
ATOM 1347 N N . LEU A 1 174 ? -16.121 -24.747 10.768 1.00 84.00 174 LEU A N 1
ATOM 1348 C CA . LEU A 1 174 ? -17.075 -23.751 11.260 1.00 84.00 174 LEU A CA 1
ATOM 1349 C C . LEU A 1 174 ? -16.538 -22.338 11.014 1.00 84.00 174 LEU A C 1
ATOM 1351 O O . LEU A 1 174 ? -15.333 -22.110 11.122 1.00 84.00 174 LEU A O 1
ATOM 1355 N N . ARG A 1 175 ? -17.423 -21.389 10.692 1.00 85.56 175 ARG A N 1
ATOM 1356 C CA . ARG A 1 175 ? -17.069 -19.963 10.609 1.00 85.56 175 ARG A CA 1
ATOM 1357 C C . ARG A 1 175 ? -17.161 -19.333 11.989 1.00 85.56 175 ARG A C 1
ATOM 1359 O O . ARG A 1 175 ? -17.965 -19.768 12.801 1.00 85.56 175 ARG A O 1
ATOM 1366 N N . ASP A 1 176 ? -16.398 -18.271 12.232 1.00 84.06 176 ASP A N 1
ATOM 1367 C CA . ASP A 1 176 ? -16.352 -17.639 13.558 1.00 84.06 176 ASP A CA 1
ATOM 1368 C C . ASP A 1 176 ? -17.722 -17.105 14.019 1.00 84.06 176 ASP A C 1
ATOM 1370 O O . ASP A 1 176 ? -18.055 -17.187 15.195 1.00 84.06 176 ASP A O 1
ATOM 1374 N N . CYS A 1 177 ? -18.566 -16.653 13.084 1.00 86.12 177 CYS A N 1
ATOM 1375 C CA . CYS A 1 177 ? -19.928 -16.196 13.376 1.00 86.12 177 CYS A CA 1
ATOM 1376 C C . CYS A 1 177 ? -20.900 -17.316 13.783 1.00 86.12 177 CYS A C 1
ATOM 1378 O O . CYS A 1 177 ? -21.949 -17.029 14.352 1.00 86.12 177 CYS A O 1
ATOM 1380 N N . ASP A 1 178 ? -20.567 -18.575 13.487 1.00 89.06 178 ASP A N 1
ATOM 1381 C CA . ASP A 1 178 ? -21.406 -19.744 13.780 1.00 89.06 178 ASP A CA 1
ATOM 1382 C C . ASP A 1 178 ? -21.083 -20.324 15.180 1.00 89.06 178 ASP A C 1
ATOM 1384 O O . ASP A 1 178 ? -21.608 -21.370 15.570 1.00 89.06 178 ASP A O 1
ATOM 1388 N N . ILE A 1 179 ? -20.179 -19.676 15.928 1.00 93.25 179 ILE A N 1
ATOM 1389 C CA . ILE A 1 179 ? -19.541 -20.220 17.128 1.00 93.25 179 ILE A CA 1
ATOM 1390 C C . ILE A 1 179 ? -19.633 -19.222 18.289 1.00 93.25 179 ILE A C 1
ATOM 1392 O O . ILE A 1 179 ? -19.023 -18.157 18.280 1.00 93.25 179 ILE A O 1
ATOM 1396 N N . GLU A 1 180 ? -20.290 -19.621 19.373 1.00 95.56 180 GLU A N 1
ATOM 1397 C CA . GLU A 1 180 ? -20.211 -18.923 20.660 1.00 95.56 180 GLU A CA 1
ATOM 1398 C C . GLU A 1 180 ? -19.079 -19.549 21.491 1.00 95.56 180 GLU A C 1
ATOM 1400 O O . GLU A 1 180 ? -19.283 -20.542 22.200 1.00 95.56 180 GLU A O 1
ATOM 1405 N N . LYS A 1 181 ? -17.859 -19.007 21.369 1.00 95.06 181 LYS A N 1
ATOM 1406 C CA . LYS A 1 181 ? -16.675 -19.453 22.130 1.00 95.06 181 LYS A CA 1
ATOM 1407 C C . LYS A 1 181 ? -16.903 -19.280 23.637 1.00 95.06 181 LYS A C 1
ATOM 1409 O O . LYS A 1 181 ? -17.398 -18.249 24.081 1.00 95.06 181 LYS A O 1
ATOM 1414 N N . ARG A 1 182 ? -16.527 -20.286 24.431 1.00 95.31 182 ARG A N 1
ATOM 1415 C CA . ARG A 1 182 ? -16.662 -20.289 25.896 1.00 95.31 182 ARG A CA 1
ATOM 1416 C C . ARG A 1 182 ? -15.303 -20.429 26.572 1.00 95.31 182 ARG A C 1
ATOM 1418 O O . ARG A 1 182 ? -14.489 -19.516 26.509 1.00 95.31 182 ARG A O 1
ATOM 1425 N N . SER A 1 183 ? -15.055 -21.546 27.250 1.00 95.81 183 SER A N 1
ATOM 1426 C CA . SER A 1 183 ? -13.835 -21.757 28.026 1.00 95.81 183 SER A CA 1
ATOM 1427 C C . SER A 1 183 ? -12.756 -22.443 27.199 1.00 95.81 183 SER A C 1
ATOM 1429 O O . SER A 1 183 ? -13.013 -23.419 26.495 1.00 95.81 183 SER A O 1
ATOM 1431 N N . ILE A 1 184 ? -11.523 -21.963 27.327 1.00 96.94 184 ILE A N 1
ATOM 1432 C CA . ILE A 1 184 ? -10.347 -22.627 26.769 1.00 96.94 184 ILE A CA 1
ATOM 1433 C C . ILE A 1 184 ? -10.087 -23.911 27.566 1.00 96.94 184 ILE A C 1
ATOM 1435 O O . ILE A 1 184 ? -10.026 -23.891 28.792 1.00 96.94 184 ILE A O 1
ATOM 1439 N N . ILE A 1 185 ? -9.941 -25.028 26.857 1.00 97.31 185 ILE A N 1
ATOM 1440 C CA . ILE A 1 185 ? -9.676 -26.358 27.420 1.00 97.31 185 ILE A CA 1
ATOM 1441 C C . ILE A 1 185 ? -8.175 -26.646 27.387 1.00 97.31 185 ILE A C 1
ATOM 1443 O O . ILE A 1 185 ? -7.606 -27.133 28.360 1.00 97.31 185 ILE A O 1
ATOM 1447 N N . ARG A 1 186 ? -7.528 -26.367 26.250 1.00 96.12 186 ARG A N 1
ATOM 1448 C CA . ARG A 1 186 ? -6.100 -26.620 26.044 1.00 96.12 186 ARG A CA 1
ATOM 1449 C C . ARG A 1 186 ? -5.518 -25.606 25.075 1.00 96.12 186 ARG A C 1
ATOM 1451 O O . ARG A 1 186 ? -6.178 -25.197 24.127 1.00 96.12 186 ARG A O 1
ATOM 1458 N N . GLN A 1 187 ? -4.255 -25.267 25.281 1.00 96.81 187 GLN A N 1
ATOM 1459 C CA . GLN A 1 187 ? -3.455 -24.514 24.326 1.00 96.81 187 GLN A CA 1
ATOM 1460 C C . GLN A 1 187 ? -2.138 -25.245 24.089 1.00 96.81 187 GLN A C 1
ATOM 1462 O O . GLN A 1 187 ? -1.550 -25.788 25.025 1.00 96.81 187 GLN A O 1
ATOM 1467 N N . VAL A 1 188 ? -1.689 -25.292 22.837 1.00 95.19 188 VAL A N 1
ATOM 1468 C CA . VAL A 1 188 ? -0.383 -25.838 22.457 1.00 95.19 188 VAL A CA 1
ATOM 1469 C C . VAL A 1 188 ? 0.278 -24.854 21.509 1.00 95.19 188 VAL A C 1
ATOM 1471 O O . VAL A 1 188 ? -0.267 -24.553 20.449 1.00 95.19 188 VAL A O 1
ATOM 1474 N N . ARG A 1 189 ? 1.454 -24.357 21.896 1.00 88.25 189 ARG A N 1
ATOM 1475 C CA . ARG A 1 189 ? 2.287 -23.527 21.025 1.00 88.25 189 ARG A CA 1
ATOM 1476 C C . ARG A 1 189 ? 2.922 -24.396 19.947 1.00 88.25 189 ARG A C 1
ATOM 1478 O O . ARG A 1 189 ? 3.492 -25.441 20.251 1.00 88.25 189 ARG A O 1
ATOM 1485 N N . THR A 1 190 ? 2.818 -23.935 18.713 1.00 87.50 190 THR A N 1
ATOM 1486 C CA . THR A 1 190 ? 3.453 -24.502 17.524 1.00 87.50 190 THR A CA 1
ATOM 1487 C C . THR A 1 190 ? 4.200 -23.395 16.783 1.00 87.50 190 THR A C 1
ATOM 1489 O O . THR A 1 190 ? 4.062 -22.217 17.114 1.00 87.50 190 THR A O 1
ATOM 1492 N N . ASP A 1 191 ? 4.993 -23.769 15.790 1.00 78.19 191 ASP A N 1
ATOM 1493 C CA . ASP A 1 191 ? 5.666 -22.861 14.857 1.00 78.19 191 ASP A CA 1
ATOM 1494 C C . ASP A 1 191 ? 4.689 -21.965 14.075 1.00 78.19 191 ASP A C 1
ATOM 1496 O O . ASP A 1 191 ? 5.001 -20.809 13.808 1.00 78.19 191 ASP A O 1
ATOM 1500 N N . GLN A 1 192 ? 3.478 -22.449 13.783 1.00 75.06 192 GLN A N 1
ATOM 1501 C CA . GLN A 1 192 ? 2.440 -21.679 13.082 1.00 75.06 192 GLN A CA 1
ATOM 1502 C C . GLN A 1 192 ? 1.567 -20.798 13.999 1.00 75.06 192 GLN A C 1
ATOM 1504 O O . GLN A 1 192 ? 0.661 -20.117 13.524 1.00 75.06 192 GLN A O 1
ATOM 1509 N N . GLY A 1 193 ? 1.807 -20.806 15.315 1.00 84.25 193 GLY A N 1
ATOM 1510 C CA . GLY A 1 193 ? 0.998 -20.113 16.325 1.00 84.25 193 GLY A CA 1
ATOM 1511 C C . GLY A 1 193 ? 0.492 -21.053 17.421 1.00 84.25 193 GLY A C 1
ATOM 1512 O O . GLY A 1 193 ? 0.944 -22.189 17.557 1.00 84.25 193 GLY A O 1
ATOM 1513 N N . THR A 1 194 ? -0.442 -20.599 18.252 1.00 91.50 194 THR A N 1
ATOM 1514 C CA . THR A 1 194 ? -1.021 -21.409 19.334 1.00 91.50 194 THR A CA 1
ATOM 1515 C C . THR A 1 194 ? -2.300 -22.057 18.857 1.00 91.50 194 THR A C 1
ATOM 1517 O O . THR A 1 194 ? -3.287 -21.391 18.553 1.00 91.50 194 THR A O 1
ATOM 1520 N N . ILE A 1 195 ? -2.295 -23.382 18.826 1.00 93.25 195 ILE A N 1
ATOM 1521 C CA . ILE A 1 195 ? -3.503 -24.163 18.616 1.00 93.25 195 ILE A CA 1
ATOM 1522 C C . ILE A 1 195 ? -4.286 -24.139 19.928 1.00 93.25 195 ILE A C 1
ATOM 1524 O O . ILE A 1 195 ? -3.788 -24.582 20.967 1.00 93.25 195 ILE A O 1
ATOM 1528 N N . VAL A 1 196 ? -5.512 -23.628 19.875 1.00 94.69 196 VAL A N 1
ATOM 1529 C CA . VAL A 1 196 ? -6.426 -23.530 21.009 1.00 94.69 196 VAL A CA 1
ATOM 1530 C C . VAL A 1 196 ? -7.565 -24.521 20.818 1.00 94.69 196 VAL A C 1
ATOM 1532 O O . VAL A 1 196 ? -8.252 -24.523 19.796 1.00 94.69 196 VAL A O 1
ATOM 1535 N N . TRP A 1 197 ? -7.779 -25.358 21.828 1.00 96.75 197 TRP A N 1
ATOM 1536 C CA . TRP A 1 197 ? -8.997 -26.137 21.988 1.00 96.75 197 TRP A CA 1
ATOM 1537 C C . TRP A 1 197 ? -9.876 -25.422 23.000 1.00 96.75 197 TRP A C 1
ATOM 1539 O O . TRP A 1 197 ? -9.445 -25.187 24.131 1.00 96.75 197 TRP A O 1
ATOM 1549 N N . ALA A 1 198 ? -11.099 -25.090 22.612 1.00 96.25 198 ALA A N 1
ATOM 1550 C CA . ALA A 1 198 ? -12.058 -24.413 23.474 1.00 96.25 198 ALA A CA 1
ATOM 1551 C C . ALA A 1 198 ? -13.408 -25.122 23.436 1.00 96.25 198 ALA A C 1
ATOM 1553 O O . ALA A 1 198 ? -13.769 -25.745 22.439 1.00 96.25 198 ALA A O 1
ATOM 1554 N N . SER A 1 199 ? -14.165 -25.014 24.522 1.00 96.44 199 SER A N 1
ATOM 1555 C CA . SER A 1 199 ? -15.592 -25.294 24.482 1.00 96.44 199 SER A CA 1
ATOM 1556 C C . SER A 1 199 ? -16.301 -24.153 23.754 1.00 96.44 199 SER A C 1
ATOM 1558 O O . SER A 1 199 ? -15.941 -22.984 23.910 1.00 96.44 199 SER A O 1
ATOM 1560 N N . ALA A 1 200 ? -17.298 -24.479 22.943 1.00 96.81 200 ALA A N 1
ATOM 1561 C CA . ALA A 1 200 ? -18.115 -23.494 22.250 1.00 96.81 200 ALA A CA 1
ATOM 1562 C C . ALA A 1 200 ? -19.529 -24.023 22.020 1.00 96.81 200 ALA A C 1
ATOM 1564 O O . ALA A 1 200 ? -19.733 -25.237 21.981 1.00 96.81 200 ALA A O 1
ATOM 1565 N N . ARG A 1 201 ? -20.509 -23.129 21.865 1.00 96.50 201 ARG A N 1
ATOM 1566 C CA . ARG A 1 201 ? -21.828 -23.515 21.354 1.00 96.50 201 ARG A CA 1
ATOM 1567 C C . ARG A 1 201 ? -21.895 -23.310 19.849 1.00 96.50 201 ARG A C 1
ATOM 1569 O O . ARG A 1 201 ? -21.565 -22.236 19.360 1.00 96.50 201 ARG A O 1
ATOM 1576 N N . VAL A 1 202 ? -22.346 -24.342 19.150 1.00 93.00 202 VAL A N 1
ATOM 1577 C CA . VAL A 1 202 ? -22.557 -24.361 17.700 1.00 93.00 202 VAL A CA 1
ATOM 1578 C C . VAL A 1 202 ? -23.973 -24.865 17.481 1.00 93.00 202 VAL A C 1
ATOM 1580 O O . VAL A 1 202 ? -24.310 -25.954 17.946 1.00 93.00 202 VAL A O 1
ATOM 1583 N N . ASP A 1 203 ? -24.831 -24.054 16.862 1.00 92.06 203 ASP A N 1
ATOM 1584 C CA . ASP A 1 203 ? -26.257 -24.372 16.687 1.00 92.06 203 ASP A CA 1
ATOM 1585 C C . ASP A 1 203 ? -26.937 -24.783 18.020 1.00 92.06 203 ASP A C 1
ATOM 1587 O O . ASP A 1 203 ? -27.701 -25.745 18.094 1.00 92.06 203 ASP A O 1
ATOM 1591 N N . GLY A 1 204 ? -26.581 -24.110 19.125 1.00 92.00 204 GLY A N 1
ATOM 1592 C CA . GLY A 1 204 ? -27.092 -24.383 20.478 1.00 92.00 204 GLY A CA 1
ATOM 1593 C C . GLY A 1 204 ? -26.478 -25.593 21.200 1.00 92.00 204 GLY A C 1
ATOM 1594 O O . GLY A 1 204 ? -26.694 -25.752 22.403 1.00 92.00 204 GLY A O 1
ATOM 1595 N N . HIS A 1 205 ? -25.669 -26.406 20.519 1.00 92.25 205 HIS A N 1
ATOM 1596 C CA . HIS A 1 205 ? -25.035 -27.598 21.083 1.00 92.25 205 HIS A CA 1
ATOM 1597 C C . HIS A 1 205 ? -23.632 -27.282 21.596 1.00 92.25 205 HIS A C 1
ATOM 1599 O O . HIS A 1 205 ? -22.865 -26.585 20.937 1.00 92.25 205 HIS A O 1
ATOM 1605 N N . LEU A 1 206 ? -23.279 -27.805 22.773 1.00 94.81 206 LEU A N 1
ATOM 1606 C CA . LEU A 1 206 ? -21.936 -27.650 23.328 1.00 94.81 206 LEU A CA 1
ATOM 1607 C C . LEU A 1 206 ? -20.962 -28.600 22.619 1.00 94.81 206 LEU A C 1
ATOM 1609 O O . LEU A 1 206 ? -21.154 -29.813 22.639 1.00 94.81 206 LEU A O 1
ATOM 1613 N N . MET A 1 207 ? -19.909 -28.045 22.027 1.00 93.25 207 MET A N 1
ATOM 1614 C CA . MET A 1 207 ? -18.873 -28.768 21.291 1.00 93.25 207 MET A CA 1
ATOM 1615 C C . MET A 1 207 ? -17.475 -28.334 21.737 1.00 93.25 207 MET A C 1
ATOM 1617 O O . MET A 1 207 ? -17.303 -27.304 22.391 1.00 93.25 207 MET A O 1
ATOM 1621 N N . VAL A 1 208 ? -16.468 -29.122 21.358 1.00 93.81 208 VAL A N 1
ATOM 1622 C CA . VAL A 1 208 ? -15.059 -28.725 21.436 1.00 93.81 208 VAL A CA 1
ATOM 1623 C C . VAL A 1 208 ? -14.619 -28.281 20.049 1.00 93.81 208 VAL A C 1
ATOM 1625 O O . VAL A 1 208 ? -14.687 -29.057 19.100 1.00 93.81 208 VAL A O 1
ATOM 1628 N N . ILE A 1 209 ? -14.154 -27.043 19.939 1.00 94.25 209 ILE A N 1
ATOM 1629 C CA . ILE A 1 209 ? -13.577 -26.496 18.713 1.00 94.25 209 ILE A CA 1
ATOM 1630 C C . ILE A 1 209 ? -12.056 -26.469 18.826 1.00 94.25 209 ILE A C 1
ATOM 1632 O O . ILE A 1 209 ? -11.508 -26.296 19.916 1.00 94.25 209 ILE A O 1
ATOM 1636 N N . ARG A 1 210 ? -11.378 -26.605 17.688 1.00 93.94 210 ARG A N 1
ATOM 1637 C CA . ARG A 1 210 ? -9.937 -26.389 17.542 1.00 93.94 210 ARG A CA 1
ATOM 1638 C C . ARG A 1 210 ? -9.738 -25.234 16.569 1.00 93.94 210 ARG A C 1
ATOM 1640 O O . ARG A 1 210 ? -10.214 -25.318 15.443 1.00 93.94 210 ARG A O 1
ATOM 1647 N N . TYR A 1 211 ? -9.026 -24.194 16.981 1.00 92.69 211 TYR A N 1
ATOM 1648 C CA . TYR A 1 211 ? -8.663 -23.079 16.107 1.00 92.69 211 TYR A CA 1
ATOM 1649 C C . TYR A 1 211 ? -7.213 -22.652 16.340 1.00 92.69 211 TYR A C 1
ATOM 1651 O O . TYR A 1 211 ? -6.635 -22.920 17.393 1.00 92.69 211 TYR A O 1
ATOM 1659 N N . LEU A 1 212 ? -6.613 -22.027 15.331 1.00 91.56 212 LEU A N 1
ATOM 1660 C CA . LEU A 1 212 ? -5.315 -21.376 15.452 1.00 91.56 212 LEU A CA 1
ATOM 1661 C C . LEU A 1 212 ? -5.558 -19.951 15.952 1.00 91.56 212 LEU A C 1
ATOM 1663 O O . LEU A 1 212 ? -6.320 -19.218 15.327 1.00 91.56 212 LEU A O 1
ATOM 1667 N N . ASP A 1 213 ? -4.965 -19.578 17.082 1.00 88.56 213 ASP A N 1
ATOM 1668 C CA . ASP A 1 213 ? -5.047 -18.221 17.617 1.00 88.56 213 ASP A CA 1
ATOM 1669 C C . ASP A 1 213 ? -3.898 -17.368 17.051 1.00 88.56 213 ASP A C 1
ATOM 1671 O O . ASP A 1 213 ? -2.752 -17.511 17.502 1.00 88.56 213 ASP A O 1
ATOM 1675 N N . PRO A 1 214 ? -4.164 -16.481 16.073 1.00 67.25 214 PRO A N 1
ATOM 1676 C CA . PRO A 1 214 ? -3.127 -15.659 15.464 1.00 67.25 214 PRO A CA 1
ATOM 1677 C C . PRO A 1 214 ? -2.540 -14.640 16.451 1.00 67.25 214 PRO A C 1
ATOM 1679 O O . PRO A 1 214 ? -1.389 -14.241 16.283 1.00 67.25 214 PRO A O 1
ATOM 1682 N N . ALA A 1 215 ? -3.263 -14.269 17.518 1.00 67.19 215 ALA A N 1
ATOM 1683 C CA . ALA A 1 215 ? -2.777 -13.328 18.533 1.00 67.19 215 ALA A CA 1
ATOM 1684 C C . ALA A 1 215 ? -1.611 -13.897 19.360 1.00 67.19 215 ALA A C 1
ATOM 1686 O O . ALA A 1 215 ? -0.886 -13.166 20.026 1.00 67.19 215 ALA A O 1
ATOM 1687 N N . SER A 1 216 ? -1.383 -15.206 19.292 1.00 61.72 216 SER A N 1
ATOM 1688 C CA . SER A 1 216 ? -0.248 -15.860 19.943 1.00 61.72 216 SER A CA 1
ATOM 1689 C C . SER A 1 216 ? 1.016 -15.942 19.078 1.00 61.72 216 SER A C 1
ATOM 1691 O O . SER A 1 216 ? 2.057 -16.391 19.555 1.00 61.72 216 SER A O 1
ATOM 1693 N N . ILE A 1 217 ? 0.946 -15.465 17.829 1.00 56.22 217 ILE A N 1
ATOM 1694 C CA . ILE A 1 217 ? 2.094 -15.279 16.926 1.00 56.22 217 ILE A CA 1
ATOM 1695 C C . ILE A 1 217 ? 2.866 -13.995 17.314 1.00 56.22 217 ILE A C 1
ATOM 1697 O O . ILE A 1 217 ? 3.737 -13.526 16.592 1.00 56.22 217 ILE A O 1
ATOM 1701 N N . VAL A 1 218 ? 2.619 -13.427 18.500 1.00 51.16 218 VAL A N 1
ATOM 1702 C CA . VAL A 1 218 ? 3.395 -12.321 19.094 1.00 51.16 218 VAL A CA 1
ATOM 1703 C C . VAL A 1 218 ? 4.729 -12.848 19.659 1.00 51.16 218 VAL A C 1
ATOM 1705 O O . VAL A 1 218 ? 5.090 -12.652 20.809 1.00 51.16 218 VAL A O 1
ATOM 1708 N N . ASN A 1 219 ? 5.457 -13.575 18.814 1.00 49.34 219 ASN A N 1
ATOM 1709 C CA . ASN A 1 219 ? 6.919 -13.602 18.772 1.00 49.34 219 ASN A CA 1
ATOM 1710 C C . ASN A 1 219 ? 7.381 -13.015 17.415 1.00 49.34 219 ASN A C 1
ATOM 1712 O O . ASN A 1 219 ? 8.394 -13.415 16.849 1.00 49.34 219 ASN A O 1
ATOM 1716 N N . ARG A 1 220 ? 6.591 -12.071 16.873 1.00 54.41 220 ARG A N 1
ATOM 1717 C CA . ARG A 1 220 ? 6.867 -11.282 15.658 1.00 54.41 220 ARG A CA 1
ATOM 1718 C C . ARG A 1 220 ? 7.862 -10.144 15.882 1.00 54.41 220 ARG A C 1
ATOM 1720 O O . ARG A 1 220 ? 8.235 -9.484 14.918 1.00 54.41 220 ARG A O 1
ATOM 1727 N N . ASP A 1 221 ? 8.332 -9.935 17.109 1.00 56.09 221 ASP A N 1
ATOM 1728 C CA . ASP A 1 221 ? 9.182 -8.787 17.448 1.00 56.09 221 ASP A CA 1
ATOM 1729 C C . ASP A 1 221 ? 10.479 -8.732 16.624 1.00 56.09 221 ASP A C 1
ATOM 1731 O O . ASP A 1 221 ? 11.011 -7.651 16.375 1.00 56.09 221 ASP A O 1
ATOM 1735 N N . HIS A 1 222 ? 10.954 -9.877 16.117 1.00 58.25 222 HIS A N 1
ATOM 1736 C CA . HIS A 1 222 ? 12.102 -9.924 15.214 1.00 58.25 222 HIS A CA 1
ATOM 1737 C C . HIS A 1 222 ? 11.747 -9.769 13.721 1.00 58.25 222 HIS A C 1
ATOM 1739 O O . HIS A 1 222 ? 12.542 -9.157 13.005 1.00 58.25 222 HIS A O 1
ATOM 1745 N N . SER A 1 223 ? 10.584 -10.237 13.235 1.00 67.19 223 SER A N 1
ATOM 1746 C CA . SER A 1 223 ? 10.249 -10.166 11.793 1.00 67.19 223 SER A CA 1
ATOM 1747 C C . SER A 1 223 ? 9.913 -8.742 11.352 1.00 67.19 223 SER A C 1
ATOM 1749 O O . SER A 1 223 ? 10.418 -8.277 10.335 1.00 67.19 223 SER A O 1
ATOM 1751 N N . VAL A 1 224 ? 9.187 -7.996 12.189 1.00 67.06 224 VAL A N 1
ATOM 1752 C CA . VAL A 1 224 ? 8.730 -6.630 11.873 1.00 67.06 224 VAL A CA 1
ATOM 1753 C C . VAL A 1 224 ? 9.909 -5.688 11.613 1.00 67.06 224 VAL A C 1
ATOM 1755 O O . VAL A 1 224 ? 9.850 -4.813 10.749 1.00 67.06 224 VAL A O 1
ATOM 1758 N N . SER A 1 225 ? 11.013 -5.887 12.337 1.00 72.06 225 SER A N 1
ATOM 1759 C CA . SER A 1 225 ? 12.242 -5.123 12.127 1.00 72.06 225 SER A CA 1
ATOM 1760 C C . SER A 1 225 ? 12.869 -5.405 10.763 1.00 72.06 225 SER A C 1
ATOM 1762 O O . SER A 1 225 ? 13.229 -4.473 10.045 1.00 72.06 225 SER A O 1
ATOM 1764 N N . ALA A 1 226 ? 12.958 -6.682 10.389 1.00 79.88 226 ALA A N 1
ATOM 1765 C CA . ALA A 1 226 ? 13.561 -7.105 9.139 1.00 79.88 226 ALA A CA 1
ATOM 1766 C C . ALA A 1 226 ? 12.730 -6.634 7.934 1.00 79.88 226 ALA A C 1
ATOM 1768 O O . ALA A 1 226 ? 13.280 -6.065 6.993 1.00 79.88 226 ALA A O 1
ATOM 1769 N N . GLU A 1 227 ? 11.407 -6.763 8.018 1.00 77.62 227 GLU A N 1
ATOM 1770 C CA . GLU A 1 227 ? 10.473 -6.307 6.986 1.00 77.62 227 GLU A CA 1
ATOM 1771 C C . GLU A 1 227 ? 10.604 -4.793 6.741 1.00 77.62 227 GLU A C 1
ATOM 1773 O O . GLU A 1 227 ? 10.722 -4.345 5.599 1.00 77.62 227 GLU A O 1
ATOM 1778 N N . ALA A 1 228 ? 10.676 -3.983 7.806 1.00 77.81 228 ALA A N 1
ATOM 1779 C CA . ALA A 1 228 ? 10.853 -2.535 7.684 1.00 77.81 228 ALA A CA 1
ATOM 1780 C C . ALA A 1 228 ? 12.168 -2.162 6.975 1.00 77.81 228 ALA A C 1
ATOM 1782 O O . ALA A 1 228 ? 12.197 -1.260 6.134 1.00 77.81 228 ALA A O 1
ATOM 1783 N N . TYR A 1 229 ? 13.252 -2.876 7.284 1.00 83.56 229 TYR A N 1
ATOM 1784 C CA . TYR A 1 229 ? 14.553 -2.692 6.647 1.00 83.56 229 TYR A CA 1
ATOM 1785 C C . TYR A 1 229 ? 14.541 -3.068 5.162 1.00 83.56 229 TYR A C 1
ATOM 1787 O O . TYR A 1 229 ? 15.007 -2.283 4.336 1.00 83.56 229 TYR A O 1
ATOM 1795 N N . GLN A 1 230 ? 13.966 -4.219 4.810 1.00 84.00 230 GLN A N 1
ATOM 1796 C CA . GLN A 1 230 ? 13.824 -4.658 3.417 1.00 84.00 230 GLN A CA 1
ATOM 1797 C C . GLN A 1 230 ? 12.971 -3.681 2.600 1.00 84.00 230 GLN A C 1
ATOM 1799 O O . GLN A 1 230 ? 13.305 -3.349 1.466 1.00 84.00 230 GLN A O 1
ATOM 1804 N N . MET A 1 231 ? 11.887 -3.161 3.177 1.00 82.38 231 MET A N 1
ATOM 1805 C CA . MET A 1 231 ? 11.023 -2.193 2.505 1.00 82.38 231 MET A CA 1
ATOM 1806 C C . MET A 1 231 ? 11.704 -0.842 2.266 1.00 82.38 231 MET A C 1
ATOM 1808 O O . MET A 1 231 ? 11.506 -0.223 1.214 1.00 82.38 231 MET A O 1
ATOM 1812 N N . LEU A 1 232 ? 12.499 -0.363 3.226 1.00 84.00 232 LEU A N 1
ATOM 1813 C CA . LEU A 1 232 ? 13.293 0.854 3.054 1.00 84.00 232 LEU A CA 1
ATOM 1814 C C . LEU A 1 232 ? 14.391 0.662 2.016 1.00 84.00 232 LEU A C 1
ATOM 1816 O O . LEU A 1 232 ? 14.592 1.551 1.189 1.00 84.00 232 LEU A O 1
ATOM 1820 N N . ASP A 1 233 ? 15.049 -0.494 2.018 1.00 85.94 233 ASP A N 1
ATOM 1821 C CA . ASP A 1 233 ? 16.030 -0.850 1.001 1.00 85.94 233 ASP A CA 1
ATOM 1822 C C . ASP A 1 233 ? 15.406 -0.892 -0.401 1.00 85.94 233 ASP A C 1
ATOM 1824 O O . ASP A 1 233 ? 15.882 -0.226 -1.323 1.00 85.94 233 ASP A O 1
ATOM 1828 N N . ALA A 1 234 ? 14.265 -1.564 -0.552 1.00 84.44 234 ALA A N 1
ATOM 1829 C CA . ALA A 1 234 ? 13.548 -1.618 -1.818 1.00 84.44 234 ALA A CA 1
ATOM 1830 C C . ALA A 1 234 ? 13.059 -0.229 -2.266 1.00 84.44 234 ALA A C 1
ATOM 1832 O O . ALA A 1 234 ? 13.146 0.119 -3.447 1.00 84.44 234 ALA A O 1
ATOM 1833 N N . SER A 1 235 ? 12.614 0.613 -1.328 1.00 84.44 235 SER A N 1
ATOM 1834 C CA . SER A 1 235 ? 12.260 2.013 -1.602 1.00 84.44 235 SER A CA 1
ATOM 1835 C C . SER A 1 235 ? 13.474 2.820 -2.072 1.00 84.44 235 SER A C 1
ATOM 1837 O O . SER A 1 235 ? 13.378 3.591 -3.031 1.00 84.44 235 SER A O 1
ATOM 1839 N N . ALA A 1 236 ? 14.634 2.610 -1.445 1.00 85.69 236 ALA A N 1
ATOM 1840 C CA . ALA A 1 236 ? 15.893 3.210 -1.859 1.00 85.69 236 ALA A CA 1
ATOM 1841 C C . ALA A 1 236 ? 16.285 2.768 -3.268 1.00 85.69 236 ALA A C 1
ATOM 1843 O O . ALA A 1 236 ? 16.660 3.607 -4.090 1.00 85.69 236 ALA A O 1
ATOM 1844 N N . HIS A 1 237 ? 16.145 1.479 -3.568 1.00 86.44 237 HIS A N 1
ATOM 1845 C CA . HIS A 1 237 ? 16.420 0.921 -4.883 1.00 86.44 237 HIS A CA 1
ATOM 1846 C C . HIS A 1 237 ? 15.508 1.529 -5.956 1.00 86.44 237 HIS A C 1
ATOM 1848 O O . HIS A 1 237 ? 15.997 2.024 -6.972 1.00 86.44 237 HIS A O 1
ATOM 1854 N N . LEU A 1 238 ? 14.193 1.588 -5.711 1.00 84.88 238 LEU A N 1
ATOM 1855 C CA . LEU A 1 238 ? 13.228 2.199 -6.631 1.00 84.88 238 LEU A CA 1
ATOM 1856 C C . LEU A 1 238 ? 13.588 3.649 -6.963 1.00 84.88 238 LEU A C 1
ATOM 1858 O O . LEU A 1 238 ? 13.615 4.022 -8.140 1.00 84.88 238 LEU A O 1
ATOM 1862 N N . VAL A 1 239 ? 13.920 4.457 -5.954 1.00 86.25 239 VAL A N 1
ATOM 1863 C CA . VAL A 1 239 ? 14.254 5.863 -6.192 1.00 86.25 239 VAL A CA 1
ATOM 1864 C C . VAL A 1 239 ? 15.602 6.007 -6.888 1.00 86.25 239 VAL A C 1
ATOM 1866 O O . VAL A 1 239 ? 15.698 6.719 -7.888 1.00 86.25 239 VAL A O 1
ATOM 1869 N N . ASN A 1 240 ? 16.644 5.358 -6.372 1.00 84.44 240 ASN A N 1
ATOM 1870 C CA . ASN A 1 240 ? 18.011 5.592 -6.829 1.00 84.44 240 ASN A CA 1
ATOM 1871 C C . ASN A 1 240 ? 18.295 4.950 -8.192 1.00 84.44 240 ASN A C 1
ATOM 1873 O O . ASN A 1 240 ? 19.012 5.541 -8.997 1.00 84.44 240 ASN A O 1
ATOM 1877 N N . VAL A 1 241 ? 17.744 3.762 -8.455 1.00 88.69 241 VAL A N 1
ATOM 1878 C CA . VAL A 1 241 ? 18.018 2.999 -9.683 1.00 88.69 241 VAL A CA 1
ATOM 1879 C C . VAL A 1 241 ? 16.996 3.313 -10.765 1.00 88.69 241 VAL A C 1
ATOM 1881 O O . VAL A 1 241 ? 17.361 3.495 -11.926 1.00 88.69 241 VAL A O 1
ATOM 1884 N N . HIS A 1 242 ? 15.717 3.409 -10.400 1.00 84.62 242 HIS A N 1
ATOM 1885 C CA . HIS A 1 242 ? 14.640 3.538 -11.380 1.00 84.62 242 HIS A CA 1
ATOM 1886 C C . HIS A 1 242 ? 14.045 4.947 -11.468 1.00 84.62 242 HIS A C 1
ATOM 1888 O O . HIS A 1 242 ? 13.274 5.222 -12.389 1.00 84.62 242 HIS A O 1
ATOM 1894 N N . GLY A 1 243 ? 14.386 5.858 -10.547 1.00 86.69 243 GLY A N 1
ATOM 1895 C CA . GLY A 1 243 ? 13.716 7.156 -10.461 1.00 86.69 243 GLY A CA 1
ATOM 1896 C C . GLY A 1 243 ? 12.216 6.993 -10.208 1.00 86.69 243 GLY A C 1
ATOM 1897 O O . GLY A 1 243 ? 11.409 7.766 -10.729 1.00 86.69 243 GLY A O 1
ATOM 1898 N N . LEU A 1 244 ? 11.842 5.949 -9.467 1.00 87.06 244 LEU A N 1
ATOM 1899 C CA . LEU A 1 244 ? 10.473 5.591 -9.124 1.00 87.06 244 LEU A CA 1
ATOM 1900 C C . LEU A 1 244 ? 10.247 5.763 -7.624 1.00 87.06 244 LEU A C 1
ATOM 1902 O O . LEU A 1 244 ? 11.171 5.671 -6.826 1.00 87.06 244 LEU A O 1
ATOM 1906 N N . LYS A 1 245 ? 9.004 6.016 -7.236 1.00 83.94 245 LYS A N 1
ATOM 1907 C CA . LYS A 1 245 ? 8.593 6.163 -5.848 1.00 83.94 245 LYS A CA 1
ATOM 1908 C C . LYS A 1 245 ? 7.350 5.332 -5.595 1.00 83.94 245 LYS A C 1
ATOM 1910 O O . LYS A 1 245 ? 6.395 5.388 -6.365 1.00 83.94 245 LYS A O 1
ATOM 1915 N N . TRP A 1 246 ? 7.365 4.616 -4.484 1.00 82.06 246 TRP A N 1
ATOM 1916 C CA . TRP A 1 246 ? 6.191 3.941 -3.964 1.00 82.06 246 TRP A CA 1
ATOM 1917 C C . TRP A 1 246 ? 5.296 4.939 -3.211 1.00 82.06 246 TRP A C 1
ATOM 1919 O O . TRP A 1 246 ? 5.796 5.728 -2.406 1.00 82.06 246 TRP A O 1
ATOM 1929 N N . ILE A 1 247 ? 3.998 4.956 -3.525 1.00 78.88 247 ILE A N 1
ATOM 1930 C CA . ILE A 1 247 ? 3.025 5.928 -2.981 1.00 78.88 247 ILE A CA 1
ATOM 1931 C C . ILE A 1 247 ? 2.031 5.335 -1.992 1.00 78.88 247 ILE A C 1
ATOM 1933 O O . ILE A 1 247 ? 1.244 6.079 -1.413 1.00 78.88 247 ILE A O 1
ATOM 1937 N N . ARG A 1 248 ? 2.028 4.016 -1.803 1.00 75.25 248 ARG A N 1
ATOM 1938 C CA . ARG A 1 248 ? 1.048 3.386 -0.926 1.00 75.25 248 ARG A CA 1
ATOM 1939 C C . ARG A 1 248 ? 1.431 3.569 0.538 1.00 75.25 248 ARG A C 1
ATOM 1941 O O . ARG A 1 248 ? 2.597 3.497 0.906 1.00 75.25 248 ARG A O 1
ATOM 1948 N N . GLU A 1 249 ? 0.411 3.763 1.364 1.00 64.25 249 GLU A N 1
ATOM 1949 C CA . GLU A 1 249 ? 0.538 3.941 2.815 1.00 64.25 249 GLU A CA 1
ATOM 1950 C C . GLU A 1 249 ? 0.834 2.633 3.568 1.00 64.25 249 GLU A C 1
ATOM 1952 O O . GLU A 1 249 ? 1.150 2.653 4.751 1.00 64.25 249 GLU A O 1
ATOM 1957 N N . SER A 1 250 ? 0.705 1.475 2.920 1.00 66.25 250 SER A N 1
ATOM 1958 C CA . SER A 1 250 ? 0.908 0.166 3.547 1.00 66.25 250 SER A CA 1
ATOM 1959 C C . SER A 1 250 ? 1.482 -0.839 2.557 1.00 66.25 250 SER A C 1
ATOM 1961 O O . SER A 1 250 ? 1.080 -0.869 1.390 1.00 66.25 250 SER A O 1
ATOM 1963 N N . ALA A 1 251 ? 2.409 -1.675 3.032 1.00 68.06 251 ALA A N 1
ATOM 1964 C CA . ALA A 1 251 ? 2.803 -2.881 2.314 1.00 68.06 251 ALA A CA 1
ATOM 1965 C C . ALA A 1 251 ? 1.804 -3.989 2.593 1.00 68.06 251 ALA A C 1
ATOM 1967 O O . ALA A 1 251 ? 1.226 -4.081 3.676 1.00 68.06 251 ALA A O 1
ATOM 1968 N N . THR A 1 252 ? 1.621 -4.838 1.594 1.00 71.25 252 THR A N 1
ATOM 1969 C CA . THR A 1 252 ? 0.932 -6.111 1.761 1.00 71.25 252 THR A CA 1
ATOM 1970 C C . THR A 1 252 ? 1.982 -7.167 2.042 1.00 71.25 252 THR A C 1
ATOM 1972 O O . THR A 1 252 ? 2.983 -7.206 1.342 1.00 71.25 252 THR A O 1
ATOM 1975 N N . VAL A 1 253 ? 1.770 -8.017 3.036 1.00 67.75 253 VAL A N 1
ATOM 1976 C CA . VAL A 1 253 ? 2.615 -9.195 3.256 1.00 67.75 253 VAL A CA 1
ATOM 1977 C C . VAL A 1 253 ? 2.047 -10.335 2.413 1.00 67.75 253 VAL A C 1
ATOM 1979 O O . VAL A 1 253 ? 0.823 -10.486 2.354 1.00 67.75 253 VAL A O 1
ATOM 1982 N N . ASP A 1 254 ? 2.896 -11.081 1.710 1.00 71.94 254 ASP A N 1
ATOM 1983 C CA . ASP A 1 254 ? 2.451 -12.246 0.945 1.00 71.94 254 ASP A CA 1
ATOM 1984 C C . ASP A 1 254 ? 2.184 -13.471 1.833 1.00 71.94 254 ASP A C 1
ATOM 1986 O O . ASP A 1 254 ? 2.281 -13.432 3.060 1.00 71.94 254 ASP A O 1
ATOM 1990 N N . GLU A 1 255 ? 1.814 -14.585 1.202 1.00 67.00 255 GLU A N 1
ATOM 1991 C CA . GLU A 1 255 ? 1.538 -15.852 1.885 1.00 67.00 255 GLU A CA 1
ATOM 1992 C C . GLU A 1 255 ? 2.762 -16.467 2.593 1.00 67.00 255 GLU A C 1
ATOM 1994 O O . GLU A 1 255 ? 2.592 -17.343 3.441 1.00 67.00 255 GLU A O 1
ATOM 1999 N N . HIS A 1 256 ? 3.977 -15.993 2.295 1.00 67.56 256 HIS A N 1
ATOM 2000 C CA . HIS A 1 256 ? 5.227 -16.452 2.902 1.00 67.56 256 HIS A CA 1
ATOM 2001 C C . HIS A 1 256 ? 5.693 -15.560 4.058 1.00 67.56 256 HIS A C 1
ATOM 2003 O O . HIS A 1 256 ? 6.670 -15.899 4.724 1.00 67.56 256 HIS A O 1
ATOM 2009 N N . GLY A 1 257 ? 4.999 -14.452 4.332 1.00 63.88 257 GLY A N 1
ATOM 2010 C CA . GLY A 1 257 ? 5.431 -13.490 5.343 1.00 63.88 257 GLY A CA 1
ATOM 2011 C C . GLY A 1 257 ? 6.403 -12.433 4.811 1.00 63.88 257 GLY A C 1
ATOM 2012 O O . GLY A 1 257 ? 6.923 -11.657 5.606 1.00 63.88 257 GLY A O 1
ATOM 2013 N N . GLU A 1 258 ? 6.640 -12.373 3.497 1.00 68.44 258 GLU A N 1
ATOM 2014 C CA . GLU A 1 258 ? 7.546 -11.398 2.890 1.00 68.44 258 GLU A CA 1
ATOM 2015 C C . GLU A 1 258 ? 6.780 -10.122 2.492 1.00 68.44 258 GLU A C 1
ATOM 2017 O O . GLU A 1 258 ? 5.651 -10.186 1.982 1.00 68.44 258 GLU A O 1
ATOM 2022 N N . PRO A 1 259 ? 7.360 -8.928 2.701 1.00 65.88 259 PRO A N 1
ATOM 2023 C CA . PRO A 1 259 ? 6.714 -7.681 2.334 1.00 65.88 259 PRO A CA 1
ATOM 2024 C C . PRO A 1 259 ? 6.665 -7.545 0.808 1.00 65.88 259 PRO A C 1
ATOM 2026 O O . PRO A 1 259 ? 7.677 -7.372 0.130 1.00 65.88 259 PRO A O 1
ATOM 2029 N N . CYS A 1 260 ? 5.458 -7.547 0.256 1.00 71.12 260 CYS A N 1
ATOM 2030 C CA . CYS A 1 260 ? 5.197 -7.225 -1.135 1.00 71.12 260 CYS A CA 1
ATOM 2031 C C . CYS A 1 260 ? 4.887 -5.735 -1.296 1.00 71.12 260 CYS A C 1
ATOM 2033 O O . CYS A 1 260 ? 3.915 -5.190 -0.758 1.00 71.12 260 CYS A O 1
ATOM 2035 N N . ILE A 1 261 ? 5.699 -5.078 -2.124 1.00 65.75 261 ILE A N 1
ATOM 2036 C CA . ILE A 1 261 ? 5.331 -3.809 -2.753 1.00 65.75 261 ILE A CA 1
ATOM 2037 C C . ILE A 1 261 ? 4.103 -4.128 -3.608 1.00 65.75 261 ILE A C 1
ATOM 2039 O O . ILE A 1 261 ? 4.157 -5.080 -4.377 1.00 65.75 261 ILE A O 1
ATOM 2043 N N . GLY A 1 262 ? 2.999 -3.404 -3.408 1.00 66.81 262 GLY A N 1
ATOM 2044 C CA . GLY A 1 262 ? 1.689 -3.717 -3.993 1.00 66.81 262 GLY A CA 1
ATOM 2045 C C . GLY A 1 262 ? 1.630 -3.756 -5.533 1.00 66.81 262 GLY A C 1
ATOM 2046 O O . GLY A 1 262 ? 2.567 -4.117 -6.238 1.00 66.81 262 GLY A O 1
ATOM 2047 N N . LEU A 1 263 ? 0.485 -3.400 -6.113 1.00 69.06 263 LEU A N 1
ATOM 2048 C CA . LEU A 1 263 ? 0.339 -3.453 -7.573 1.00 69.06 263 LEU A CA 1
ATOM 2049 C C . LEU A 1 263 ? 1.239 -2.395 -8.233 1.00 69.06 263 LEU A C 1
ATOM 2051 O O . LEU A 1 263 ? 1.510 -1.356 -7.644 1.00 69.06 263 LEU A O 1
ATOM 2055 N N . PHE A 1 264 ? 1.646 -2.594 -9.493 1.00 69.69 264 PHE A N 1
ATOM 2056 C CA . PHE A 1 264 ? 2.469 -1.617 -10.235 1.00 69.69 264 PHE A CA 1
ATOM 2057 C C . PHE A 1 264 ? 1.880 -0.193 -10.271 1.00 69.69 264 PHE A C 1
ATOM 2059 O O . PHE A 1 264 ? 2.620 0.770 -10.452 1.00 69.69 264 PHE A O 1
ATOM 2066 N N . ASN A 1 265 ? 0.568 -0.050 -10.064 1.00 73.44 265 ASN A N 1
ATOM 2067 C CA . ASN A 1 265 ? -0.113 1.242 -9.959 1.00 73.44 265 ASN A CA 1
ATOM 2068 C C . ASN A 1 265 ? 0.284 2.038 -8.699 1.00 73.44 265 ASN A C 1
ATOM 2070 O O . ASN A 1 265 ? 0.086 3.249 -8.660 1.00 73.44 265 ASN A O 1
ATOM 2074 N N . ASP A 1 266 ? 0.869 1.374 -7.700 1.00 76.69 266 ASP A N 1
ATOM 2075 C CA . ASP A 1 266 ? 1.365 1.968 -6.457 1.00 76.69 266 ASP A CA 1
ATOM 2076 C C . ASP A 1 266 ? 2.769 2.581 -6.629 1.00 76.69 266 ASP A C 1
ATOM 2078 O O . ASP A 1 266 ? 3.339 3.118 -5.677 1.00 76.69 266 ASP A O 1
ATOM 2082 N N . ILE A 1 267 ? 3.351 2.502 -7.831 1.00 81.44 267 ILE A N 1
ATOM 2083 C CA . ILE A 1 267 ? 4.672 3.035 -8.159 1.00 81.44 267 ILE A CA 1
ATOM 2084 C C . ILE A 1 267 ? 4.512 4.152 -9.191 1.00 81.44 267 ILE A C 1
ATOM 2086 O O . ILE A 1 267 ? 4.062 3.933 -10.314 1.00 81.44 267 ILE A O 1
ATOM 2090 N N . ILE A 1 268 ? 4.934 5.361 -8.833 1.00 82.00 268 ILE A N 1
ATOM 2091 C CA . ILE A 1 268 ? 4.928 6.518 -9.733 1.00 82.00 268 ILE A CA 1
ATOM 2092 C C . ILE A 1 268 ? 6.349 6.972 -10.035 1.00 82.00 268 ILE A C 1
ATOM 2094 O O . ILE A 1 268 ? 7.299 6.650 -9.324 1.00 82.00 268 ILE A O 1
ATOM 2098 N N . ARG A 1 269 ? 6.514 7.777 -11.085 1.00 84.38 269 ARG A N 1
ATOM 2099 C CA . ARG A 1 269 ? 7.797 8.428 -11.354 1.00 84.38 269 ARG A CA 1
ATOM 2100 C C . ARG A 1 269 ? 8.123 9.395 -10.219 1.00 84.38 269 ARG A C 1
ATOM 2102 O O . ARG A 1 269 ? 7.318 10.270 -9.900 1.00 84.38 269 ARG A O 1
ATOM 2109 N N . ALA A 1 270 ? 9.310 9.264 -9.637 1.00 78.75 270 ALA A N 1
ATOM 2110 C CA . ALA A 1 270 ? 9.803 10.199 -8.644 1.00 78.75 270 ALA A CA 1
ATOM 2111 C C . ALA A 1 270 ? 10.002 11.559 -9.324 1.00 78.75 270 ALA A C 1
ATOM 2113 O O . ALA A 1 270 ? 10.924 11.749 -10.118 1.00 78.75 270 ALA A O 1
ATOM 2114 N N . ASN A 1 271 ? 9.105 12.507 -9.057 1.00 77.69 271 ASN A N 1
ATOM 2115 C CA . ASN A 1 271 ? 9.317 13.876 -9.496 1.00 77.69 271 ASN A CA 1
ATOM 2116 C C . ASN A 1 271 ? 10.340 14.525 -8.544 1.00 77.69 271 ASN A C 1
ATOM 2118 O O . ASN A 1 271 ? 10.048 14.620 -7.348 1.00 77.69 271 ASN A O 1
ATOM 2122 N N . PRO A 1 272 ? 11.510 14.989 -9.028 1.00 68.69 272 PRO A N 1
ATOM 2123 C CA . PRO A 1 272 ? 12.534 15.594 -8.179 1.00 68.69 272 PRO A CA 1
ATOM 2124 C C . PRO A 1 272 ? 12.028 16.793 -7.364 1.00 68.69 272 PRO A C 1
ATOM 2126 O O . PRO A 1 272 ? 12.541 17.035 -6.275 1.00 68.69 272 PRO A O 1
ATOM 2129 N N . SER A 1 273 ? 10.986 17.499 -7.823 1.00 66.50 273 SER A N 1
ATOM 2130 C CA . SER A 1 273 ? 10.361 18.592 -7.064 1.00 66.50 273 SER A CA 1
ATOM 2131 C C . SER A 1 273 ? 9.381 18.128 -5.974 1.00 66.50 273 SER A C 1
ATOM 2133 O O . SER A 1 273 ? 9.047 18.915 -5.094 1.00 66.50 273 SER A O 1
ATOM 2135 N N . HIS A 1 274 ? 8.931 16.866 -5.995 1.00 60.44 274 HIS A N 1
ATOM 2136 C CA . HIS A 1 274 ? 7.996 16.279 -5.017 1.00 60.44 274 HIS A CA 1
ATOM 2137 C C . HIS A 1 274 ? 8.629 15.204 -4.121 1.00 60.44 274 HIS A C 1
ATOM 2139 O O . HIS A 1 274 ? 7.934 14.586 -3.314 1.00 60.44 274 HIS A O 1
ATOM 2145 N N . LEU A 1 275 ? 9.952 15.013 -4.189 1.00 56.97 275 LEU A N 1
ATOM 2146 C CA . LEU A 1 275 ? 10.689 14.090 -3.313 1.00 56.97 275 LEU A CA 1
ATOM 2147 C C . LEU A 1 275 ? 10.536 14.408 -1.812 1.00 56.97 275 LEU A C 1
ATOM 2149 O O . LEU A 1 275 ? 10.854 13.561 -0.987 1.00 56.97 275 LEU A O 1
ATOM 2153 N N . ARG A 1 276 ? 10.021 15.593 -1.453 1.00 57.56 276 ARG A N 1
ATOM 2154 C CA . ARG A 1 276 ? 9.793 16.009 -0.061 1.00 57.56 276 ARG A CA 1
ATOM 2155 C C . ARG A 1 276 ? 8.665 15.273 0.661 1.00 57.56 276 ARG A C 1
ATOM 2157 O O . ARG A 1 276 ? 8.712 15.189 1.878 1.00 57.56 276 ARG A O 1
ATOM 2164 N N . SER A 1 277 ? 7.649 14.762 -0.032 1.00 54.00 277 SER A N 1
ATOM 2165 C CA . SER A 1 277 ? 6.440 14.282 0.654 1.00 54.00 277 SER A CA 1
ATOM 2166 C C . SER A 1 277 ? 6.367 12.762 0.655 1.00 54.00 277 SER A C 1
ATOM 2168 O O . SER A 1 277 ? 5.935 12.156 -0.322 1.00 54.00 277 SER A O 1
ATOM 2170 N N . GLY A 1 278 ? 6.854 12.153 1.735 1.00 58.75 278 GLY A N 1
ATOM 2171 C CA . GLY A 1 278 ? 6.607 10.758 2.085 1.00 58.75 278 GLY A CA 1
ATOM 2172 C C . GLY A 1 278 ? 7.858 9.898 1.997 1.00 58.75 278 GLY A C 1
ATOM 2173 O O . GLY A 1 278 ? 8.152 9.335 0.942 1.00 58.75 278 GLY A O 1
ATOM 2174 N N . ILE A 1 279 ? 8.555 9.743 3.122 1.00 61.59 279 ILE A N 1
ATOM 2175 C CA . ILE A 1 279 ? 9.078 8.415 3.466 1.00 61.59 279 ILE A CA 1
ATOM 2176 C C . ILE A 1 279 ? 7.863 7.483 3.345 1.00 61.59 279 ILE A C 1
ATOM 2178 O O . ILE A 1 279 ? 6.782 7.918 3.750 1.00 61.59 279 ILE A O 1
ATOM 2182 N N . PRO A 1 280 ? 7.961 6.287 2.742 1.00 59.62 280 PRO A N 1
ATOM 2183 C CA . PRO A 1 280 ? 6.871 5.335 2.850 1.00 59.62 280 PRO A CA 1
ATOM 2184 C C . PRO A 1 280 ? 6.666 5.121 4.344 1.00 59.62 280 PRO A C 1
ATOM 2186 O O . PRO A 1 280 ? 7.493 4.486 4.998 1.00 59.62 280 PRO A O 1
ATOM 2189 N N . LEU A 1 281 ? 5.650 5.773 4.913 1.00 57.31 281 LEU A N 1
ATOM 2190 C CA . LEU A 1 281 ? 5.250 5.517 6.276 1.00 57.31 281 LEU A CA 1
ATOM 2191 C C . LEU A 1 281 ? 4.719 4.109 6.195 1.00 57.31 281 LEU A C 1
ATOM 2193 O O . LEU A 1 281 ? 3.620 3.882 5.702 1.00 57.31 281 LEU A O 1
ATOM 2197 N N . ILE A 1 282 ? 5.565 3.165 6.580 1.00 57.16 282 ILE A N 1
ATOM 2198 C CA . ILE A 1 282 ? 5.185 1.778 6.734 1.00 57.16 282 ILE A CA 1
ATOM 2199 C C . ILE A 1 282 ? 4.265 1.785 7.944 1.00 57.16 282 ILE A C 1
ATOM 2201 O O . ILE A 1 282 ? 4.693 1.657 9.092 1.00 57.16 282 ILE A O 1
ATOM 2205 N N . TYR A 1 283 ? 3.000 2.103 7.692 1.00 53.94 283 TYR A N 1
ATOM 2206 C CA . TYR A 1 283 ? 1.986 2.134 8.712 1.00 53.94 283 TYR A CA 1
ATOM 2207 C C . TYR A 1 283 ? 1.677 0.690 9.079 1.00 53.94 283 TYR A C 1
ATOM 2209 O O . TYR A 1 283 ? 0.867 0.021 8.438 1.00 53.94 283 TYR A O 1
ATOM 2217 N N . TRP A 1 284 ? 2.323 0.210 10.135 1.00 56.41 284 TRP A N 1
ATOM 2218 C CA . TRP A 1 284 ? 1.878 -0.985 10.832 1.00 56.41 284 TRP A CA 1
ATOM 2219 C C . TRP A 1 284 ? 0.586 -0.622 11.549 1.00 56.41 284 TRP A C 1
ATOM 2221 O O . TRP A 1 284 ? 0.570 0.097 12.547 1.00 56.41 284 TRP A O 1
ATOM 2231 N N . ASN A 1 285 ? -0.522 -0.986 10.917 1.00 46.62 285 ASN A N 1
ATOM 2232 C CA . ASN A 1 285 ? -1.816 -0.412 11.216 1.00 46.62 285 ASN A CA 1
ATOM 2233 C C . ASN A 1 285 ? -2.452 -1.110 12.427 1.00 46.62 285 ASN A C 1
ATOM 2235 O O . ASN A 1 285 ? -3.228 -2.044 12.270 1.00 46.62 285 ASN A O 1
ATOM 2239 N N . TYR A 1 286 ? -2.139 -0.635 13.632 1.00 49.75 286 TYR A N 1
ATOM 2240 C CA . TYR A 1 286 ? -3.048 -0.735 14.776 1.00 49.75 286 TYR A CA 1
ATOM 2241 C C . TYR A 1 286 ? -3.756 0.615 14.932 1.00 49.75 286 TYR A C 1
ATOM 2243 O O . TYR A 1 286 ? -3.489 1.381 15.851 1.00 49.75 286 TYR A O 1
ATOM 2251 N N . SER A 1 287 ? -4.610 0.968 13.968 1.00 48.28 287 SER A N 1
ATOM 2252 C CA . SER A 1 287 ? -5.496 2.123 14.121 1.00 48.28 287 SER A CA 1
ATOM 2253 C C . SER A 1 287 ? -6.745 1.686 14.877 1.00 48.28 287 SER A C 1
ATOM 2255 O O . SER A 1 287 ? -7.564 0.944 14.337 1.00 48.28 287 SER A O 1
ATOM 2257 N N . GLU A 1 288 ? -6.898 2.147 16.109 1.00 52.25 288 GLU A N 1
ATOM 2258 C CA . GLU A 1 288 ? -8.201 2.174 16.761 1.00 52.25 288 GLU A CA 1
ATOM 2259 C C . GLU A 1 288 ? -8.856 3.496 16.353 1.00 52.25 288 GLU A C 1
ATOM 2261 O O . GLU A 1 288 ? -8.421 4.563 16.775 1.00 52.25 288 GLU A O 1
ATOM 2266 N N . GLU A 1 289 ? -9.824 3.446 15.437 1.00 50.38 289 GLU A N 1
ATOM 2267 C CA . GLU A 1 289 ? -10.579 4.639 15.057 1.00 50.38 289 GLU A CA 1
ATOM 2268 C C . GLU A 1 289 ? -11.498 4.996 16.225 1.00 50.38 289 GLU A C 1
ATOM 2270 O O . GLU A 1 289 ? -12.434 4.264 16.549 1.00 50.38 289 GLU A O 1
ATOM 2275 N N . THR A 1 290 ? -11.187 6.088 16.913 1.00 57.31 290 THR A N 1
ATOM 2276 C CA . THR A 1 290 ? -11.942 6.523 18.086 1.00 57.31 290 THR A CA 1
ATOM 2277 C C . THR A 1 290 ? -12.839 7.722 17.762 1.00 57.31 290 THR A C 1
ATOM 2279 O O . THR A 1 290 ? -12.626 8.447 16.791 1.00 57.31 290 THR A O 1
ATOM 2282 N N . GLY A 1 291 ? -13.915 7.857 18.546 1.00 61.03 291 GLY A N 1
ATOM 2283 C CA . GLY A 1 291 ? -14.997 8.827 18.355 1.00 61.03 291 GLY A CA 1
ATOM 2284 C C . GLY A 1 291 ? -14.705 10.237 18.891 1.00 61.03 291 GLY A C 1
ATOM 2285 O O . GLY A 1 291 ? -13.604 10.763 18.783 1.00 61.03 291 GLY A O 1
ATOM 2286 N N . ILE A 1 292 ? -15.721 10.898 19.450 1.00 65.75 292 ILE A N 1
ATOM 2287 C CA . ILE A 1 292 ? -15.616 12.260 20.018 1.00 65.75 292 ILE A CA 1
ATOM 2288 C C . ILE A 1 292 ? -14.586 12.339 21.166 1.00 65.75 292 ILE A C 1
ATOM 2290 O O . ILE A 1 292 ? -14.352 11.334 21.834 1.00 65.75 292 ILE A O 1
ATOM 2294 N N . VAL A 1 293 ? -14.012 13.526 21.439 1.00 63.62 293 VAL A N 1
ATOM 2295 C CA . VAL A 1 293 ? -12.944 13.778 22.454 1.00 63.62 293 VAL A CA 1
ATOM 2296 C C . VAL A 1 293 ? -13.134 13.002 23.763 1.00 63.62 293 VAL A C 1
ATOM 2298 O O . VAL A 1 293 ? -12.181 12.441 24.298 1.00 63.62 293 VAL A O 1
ATOM 2301 N N . GLU A 1 294 ? -14.361 12.959 24.283 1.00 65.50 294 GLU A N 1
ATOM 2302 C CA . GLU A 1 294 ? -14.686 12.310 25.559 1.00 65.50 294 GLU A CA 1
ATOM 2303 C C . GLU A 1 294 ? -14.582 10.773 25.502 1.00 65.50 294 GLU A C 1
ATOM 2305 O O . GLU A 1 294 ? -14.274 10.136 26.509 1.00 65.50 294 GLU A O 1
ATOM 2310 N N . GLN A 1 295 ? -14.790 10.176 24.323 1.00 63.50 295 GLN A N 1
ATOM 2311 C CA . GLN A 1 295 ? -14.716 8.731 24.077 1.00 63.50 295 GLN A CA 1
ATOM 2312 C C . GLN A 1 295 ? -13.288 8.237 23.820 1.00 63.50 295 GLN A C 1
ATOM 2314 O O . GLN A 1 295 ? -12.989 7.087 24.122 1.00 63.50 295 GLN A O 1
ATOM 2319 N N . VAL A 1 296 ? -12.385 9.095 23.332 1.00 60.94 296 VAL A N 1
ATOM 2320 C CA . VAL A 1 296 ? -10.956 8.763 23.112 1.00 60.94 296 VAL A CA 1
ATOM 2321 C C . VAL A 1 296 ? -10.170 8.629 24.436 1.00 60.94 296 VAL A C 1
ATOM 2323 O O . VAL A 1 296 ? -8.974 8.359 24.448 1.00 60.94 296 VAL A O 1
ATOM 2326 N N . HIS A 1 297 ? -10.862 8.745 25.571 1.00 55.47 297 HIS A N 1
ATOM 2327 C CA . HIS A 1 297 ? -10.345 8.749 26.933 1.00 55.47 297 HIS A CA 1
ATOM 2328 C C . HIS A 1 297 ? -9.402 9.918 27.265 1.00 55.47 297 HIS A C 1
ATOM 2330 O O . HIS A 1 297 ? -8.254 10.027 26.838 1.00 55.47 297 HIS A O 1
ATOM 2336 N N . ASP A 1 298 ? -9.891 10.723 28.204 1.00 55.31 298 ASP A N 1
ATOM 2337 C CA . ASP A 1 298 ? -9.281 11.867 28.885 1.00 55.31 298 ASP A CA 1
ATOM 2338 C C . ASP A 1 298 ? -8.019 11.510 29.717 1.00 55.31 298 ASP A C 1
ATOM 2340 O O . ASP A 1 298 ? -7.555 12.339 30.492 1.00 55.31 298 ASP A O 1
ATOM 2344 N N . SER A 1 299 ? -7.456 10.294 29.602 1.00 63.09 299 SER A N 1
ATOM 2345 C CA . SER A 1 299 ? -6.284 9.857 30.374 1.00 63.09 299 SER A CA 1
ATOM 2346 C C . SER A 1 299 ? -4.988 9.869 29.572 1.00 63.09 299 SER A C 1
ATOM 2348 O O . SER A 1 299 ? -4.028 10.433 30.067 1.00 63.09 299 SER A O 1
ATOM 2350 N N . HIS A 1 300 ? -4.909 9.317 28.354 1.00 68.94 300 HIS A N 1
ATOM 2351 C CA . HIS A 1 300 ? -3.600 9.155 27.701 1.00 68.94 300 HIS A CA 1
ATOM 2352 C C . HIS A 1 300 ? -3.090 10.453 27.071 1.00 68.94 300 HIS A C 1
ATOM 2354 O O . HIS A 1 300 ? -2.010 10.910 27.429 1.00 68.94 300 HIS A O 1
ATOM 2360 N N . LEU A 1 301 ? -3.874 11.103 26.201 1.00 69.75 301 LEU A N 1
ATOM 2361 C CA . LEU A 1 301 ? -3.474 12.390 25.615 1.00 69.75 301 LEU A CA 1
ATOM 2362 C C . LEU A 1 301 ? -3.315 13.465 26.685 1.00 69.75 301 LEU A C 1
ATOM 2364 O O . LEU A 1 301 ? -2.340 14.207 26.680 1.00 69.75 301 LEU A O 1
ATOM 2368 N N . ARG A 1 302 ? -4.250 13.515 27.637 1.00 73.69 302 ARG A N 1
ATOM 2369 C CA . ARG A 1 302 ? -4.180 14.448 28.757 1.00 73.69 302 ARG A CA 1
ATOM 2370 C C . ARG A 1 302 ? -2.994 14.149 29.664 1.00 73.69 302 ARG A C 1
ATOM 2372 O O . ARG A 1 302 ? -2.335 15.098 30.053 1.00 73.69 302 ARG A O 1
ATOM 2379 N N . ALA A 1 303 ? -2.694 12.889 29.995 1.00 75.44 303 ALA A N 1
ATOM 2380 C CA . ALA A 1 303 ? -1.508 12.553 30.787 1.00 75.44 303 ALA A CA 1
ATOM 2381 C C . ALA A 1 303 ? -0.234 12.905 30.030 1.00 75.44 303 ALA A C 1
ATOM 2383 O O . ALA A 1 303 ? 0.645 13.501 30.625 1.00 75.44 303 ALA A O 1
ATOM 2384 N N . VAL A 1 304 ? -0.166 12.644 28.724 1.00 72.62 304 VAL A N 1
ATOM 2385 C CA . VAL A 1 304 ? 0.956 13.051 27.869 1.00 72.62 304 VAL A CA 1
ATOM 2386 C C . VAL A 1 304 ? 1.127 14.572 27.878 1.00 72.62 304 VAL A C 1
ATOM 2388 O O . VAL A 1 304 ? 2.224 15.065 28.116 1.00 72.62 304 VAL A O 1
ATOM 2391 N N . ILE A 1 305 ? 0.044 15.323 27.665 1.00 71.06 305 ILE A N 1
ATOM 2392 C CA . ILE A 1 305 ? 0.043 16.791 27.710 1.00 71.06 305 ILE A CA 1
ATOM 2393 C C . ILE A 1 305 ? 0.318 17.304 29.129 1.00 71.06 305 ILE A C 1
ATOM 2395 O O . ILE A 1 305 ? 0.902 18.359 29.301 1.00 71.06 305 ILE A O 1
ATOM 2399 N N . THR A 1 306 ? -0.078 16.595 30.176 1.00 73.62 306 THR A N 1
ATOM 2400 C CA . THR A 1 306 ? 0.183 17.042 31.549 1.00 73.62 306 THR A CA 1
ATOM 2401 C C . THR A 1 306 ? 1.643 16.768 31.905 1.00 73.62 306 THR A C 1
ATOM 2403 O O . THR A 1 306 ? 2.366 17.686 32.264 1.00 73.62 306 THR A O 1
ATOM 2406 N N . GLU A 1 307 ? 2.110 15.535 31.714 1.00 74.00 307 GLU A N 1
ATOM 2407 C CA . GLU A 1 307 ? 3.460 15.062 32.030 1.00 74.00 307 GLU A CA 1
ATOM 2408 C C . GLU A 1 307 ? 4.538 15.827 31.262 1.00 74.00 307 GLU A C 1
ATOM 2410 O O . GLU A 1 307 ? 5.522 16.258 31.860 1.00 74.00 307 GLU A O 1
ATOM 2415 N N . GLN A 1 308 ? 4.352 16.047 29.955 1.00 67.69 308 GLN A N 1
ATOM 2416 C CA . GLN A 1 308 ? 5.347 16.764 29.152 1.00 67.69 308 GLN A CA 1
ATOM 2417 C C . GLN A 1 308 ? 5.410 18.258 29.462 1.00 67.69 308 GLN A C 1
ATOM 2419 O O . GLN A 1 308 ? 6.425 18.893 29.191 1.00 67.69 308 GLN A O 1
ATOM 2424 N N . PHE A 1 309 ? 4.357 18.821 30.056 1.00 66.94 309 PHE A N 1
ATOM 2425 C CA . PHE A 1 309 ? 4.253 20.260 30.265 1.00 66.94 309 PHE A CA 1
ATOM 2426 C C . PHE A 1 309 ? 4.307 20.671 31.739 1.00 66.94 309 PHE A C 1
ATOM 2428 O O . PHE A 1 309 ? 4.372 21.865 32.011 1.00 66.94 309 PHE A O 1
ATOM 2435 N N . CYS A 1 310 ? 4.376 19.736 32.695 1.00 66.00 310 CYS A N 1
ATOM 2436 C CA . CYS A 1 310 ? 4.446 20.025 34.136 1.00 66.00 310 CYS A CA 1
ATOM 2437 C C . CYS A 1 310 ? 5.540 21.034 34.553 1.00 66.00 310 CYS A C 1
ATOM 2439 O O . CYS A 1 310 ? 5.474 21.554 35.664 1.00 66.00 310 CYS A O 1
ATOM 2441 N N . ASN A 1 311 ? 6.515 21.332 33.687 1.00 65.44 311 ASN A N 1
ATOM 2442 C CA . ASN A 1 311 ? 7.656 22.193 33.989 1.00 65.44 311 ASN A CA 1
ATOM 2443 C C . ASN A 1 311 ? 7.700 23.527 33.215 1.00 65.44 311 ASN A C 1
ATOM 2445 O O . ASN A 1 311 ? 8.660 24.269 33.414 1.00 65.44 311 ASN A O 1
ATOM 2449 N N . ASP A 1 312 ? 6.725 23.855 32.352 1.00 68.94 312 ASP A N 1
ATOM 2450 C CA . ASP A 1 312 ? 6.825 25.037 31.475 1.00 68.94 312 ASP A CA 1
ATOM 2451 C C . ASP A 1 312 ? 5.562 25.925 31.456 1.00 68.94 312 ASP A C 1
ATOM 2453 O O . ASP A 1 312 ? 4.421 25.457 31.501 1.00 68.94 312 ASP A O 1
ATOM 2457 N N . HIS A 1 313 ? 5.767 27.240 31.323 1.00 67.56 313 HIS A N 1
ATOM 2458 C CA . HIS A 1 313 ? 4.717 28.266 31.226 1.00 67.56 313 HIS A CA 1
ATOM 2459 C C . HIS A 1 313 ? 3.842 28.123 29.961 1.00 67.56 313 HIS A C 1
ATOM 2461 O O . HIS A 1 313 ? 2.820 28.796 29.821 1.00 67.56 313 HIS A O 1
ATOM 2467 N N . GLY A 1 314 ? 4.221 27.240 29.028 1.00 69.31 314 GLY A N 1
ATOM 2468 C CA . GLY A 1 314 ? 3.427 26.876 27.849 1.00 69.31 314 GLY A CA 1
ATOM 2469 C C . GLY A 1 314 ? 2.145 26.086 28.156 1.00 69.31 314 GLY A C 1
ATOM 2470 O O . GLY A 1 314 ? 1.256 26.021 27.301 1.00 69.31 314 GLY A O 1
ATOM 2471 N N . THR A 1 315 ? 2.016 25.542 29.371 1.00 74.31 315 THR A N 1
ATOM 2472 C CA . THR A 1 315 ? 0.832 24.810 29.863 1.00 74.31 315 THR A CA 1
ATOM 2473 C C . THR A 1 315 ? -0.468 25.583 29.680 1.00 74.31 315 THR A C 1
ATOM 2475 O O . THR A 1 315 ? -1.427 25.034 29.145 1.00 74.31 315 THR A O 1
ATOM 2478 N N . ASP A 1 316 ? -0.499 26.870 30.029 1.00 81.19 316 ASP A N 1
ATOM 2479 C CA . ASP A 1 316 ? -1.731 27.671 30.015 1.00 81.19 316 ASP A CA 1
ATOM 2480 C C . ASP A 1 316 ? -2.320 27.868 28.613 1.00 81.19 316 ASP A C 1
ATOM 2482 O O . ASP A 1 316 ? -3.532 28.020 28.444 1.00 81.19 316 ASP A O 1
ATOM 2486 N N . ARG A 1 317 ? -1.476 27.930 27.576 1.00 79.12 317 ARG A N 1
ATOM 2487 C CA . ARG A 1 317 ? -1.947 28.064 26.187 1.00 79.12 317 ARG A CA 1
ATOM 2488 C C . ARG A 1 317 ? -2.519 26.750 25.690 1.00 79.12 317 ARG A C 1
ATOM 2490 O O . ARG A 1 317 ? -3.620 26.728 25.148 1.00 79.12 317 ARG A O 1
ATOM 2497 N N . LEU A 1 318 ? -1.790 25.663 25.912 1.00 78.38 318 LEU A N 1
ATOM 2498 C CA . LEU A 1 318 ? -2.219 24.352 25.461 1.00 78.38 318 LEU A CA 1
ATOM 2499 C C . LEU A 1 318 ? -3.460 23.864 26.214 1.00 78.38 318 LEU A C 1
ATOM 2501 O O . LEU A 1 318 ? -4.370 23.329 25.590 1.00 78.38 318 LEU A O 1
ATOM 2505 N N . GLN A 1 319 ? -3.538 24.125 27.519 1.00 82.44 319 GLN A N 1
ATOM 2506 C CA . GLN A 1 319 ? -4.716 23.835 28.328 1.00 82.44 319 GLN A CA 1
ATOM 2507 C C . GLN A 1 319 ? -5.946 24.575 27.789 1.00 82.44 319 GLN A C 1
ATOM 2509 O O . GLN A 1 319 ? -6.989 23.961 27.608 1.00 82.44 319 GLN A O 1
ATOM 2514 N N . ARG A 1 320 ? -5.813 25.858 27.419 1.00 85.50 320 ARG A N 1
ATOM 2515 C CA . ARG A 1 320 ? -6.906 26.614 26.783 1.00 85.50 320 ARG A CA 1
ATOM 2516 C C . ARG A 1 320 ? -7.307 26.059 25.416 1.00 85.50 320 ARG A C 1
ATOM 2518 O O . ARG A 1 320 ? -8.496 26.019 25.115 1.00 85.50 320 ARG A 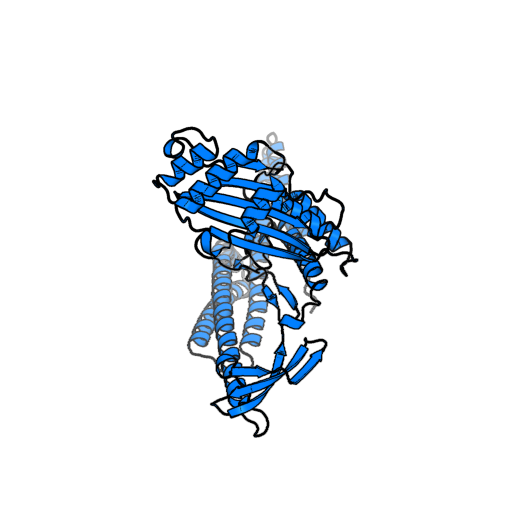O 1
ATOM 2525 N N . VAL A 1 321 ? -6.345 25.629 24.594 1.00 83.12 321 VAL A N 1
ATOM 2526 C CA . VAL A 1 321 ? -6.637 24.957 23.313 1.00 83.12 321 VAL A CA 1
ATOM 2527 C C . VAL A 1 321 ? -7.404 23.659 23.568 1.00 83.12 321 VAL A C 1
ATOM 2529 O O . VAL A 1 321 ? -8.404 23.395 22.907 1.00 83.12 321 VAL A O 1
ATOM 2532 N N . TRP A 1 322 ? -6.973 22.876 24.555 1.00 83.62 322 TRP A N 1
ATOM 2533 C CA . TRP A 1 322 ? -7.607 21.619 24.933 1.00 83.62 322 TRP A CA 1
ATOM 2534 C C . TRP A 1 322 ? -9.025 21.809 25.477 1.00 83.62 322 TRP A C 1
ATOM 2536 O O . TRP A 1 322 ? -9.947 21.102 25.071 1.00 83.62 322 TRP A O 1
ATOM 2546 N N . ASP A 1 323 ? -9.227 22.797 26.344 1.00 85.69 323 ASP A N 1
ATOM 2547 C CA . ASP A 1 323 ? -10.546 23.108 26.888 1.00 85.69 323 ASP A CA 1
ATOM 2548 C C . ASP A 1 323 ? -11.504 23.584 25.787 1.00 85.69 323 ASP A C 1
ATOM 2550 O O . ASP A 1 323 ? -12.661 23.169 25.785 1.00 85.69 323 ASP A O 1
ATOM 2554 N N . ALA A 1 324 ? -11.015 24.343 24.797 1.00 85.62 324 ALA A N 1
ATOM 2555 C CA . ALA A 1 324 ? -11.798 24.713 23.618 1.00 85.62 324 ALA A CA 1
ATOM 2556 C C . ALA A 1 324 ? -12.176 23.492 22.758 1.00 85.62 324 ALA A C 1
ATOM 2558 O O . ALA A 1 324 ? -13.328 23.362 22.355 1.00 85.62 324 ALA A O 1
ATOM 2559 N N . ILE A 1 325 ? -11.239 22.568 22.512 1.00 84.12 325 ILE A N 1
ATOM 2560 C CA . ILE A 1 325 ? -11.505 21.317 21.777 1.00 84.12 325 ILE A CA 1
ATOM 2561 C C . ILE A 1 325 ? -12.586 20.485 22.484 1.00 84.12 325 ILE A C 1
ATOM 2563 O O . ILE A 1 325 ? -13.490 19.964 21.828 1.00 84.12 325 ILE A O 1
ATOM 2567 N N . ARG A 1 326 ? -12.500 20.368 23.816 1.00 84.25 326 ARG A N 1
ATOM 2568 C CA . ARG A 1 326 ? -13.443 19.593 24.634 1.00 84.25 326 ARG A CA 1
ATOM 2569 C C . ARG A 1 326 ? -14.826 20.236 24.671 1.00 84.25 326 ARG A C 1
ATOM 2571 O O . ARG A 1 326 ? -15.811 19.545 24.434 1.00 84.25 326 ARG A O 1
ATOM 2578 N N . GLN A 1 327 ? -14.897 21.536 24.963 1.00 86.69 327 GLN A N 1
ATOM 2579 C CA . GLN A 1 327 ? -16.158 22.277 25.070 1.00 86.69 327 GLN A CA 1
ATOM 2580 C C . GLN A 1 327 ? -17.004 22.154 23.797 1.00 86.69 327 GLN A C 1
ATOM 2582 O O . GLN A 1 327 ? -18.228 22.116 23.862 1.00 86.69 327 GLN A O 1
ATOM 2587 N N . GLU A 1 328 ? -16.336 22.053 22.655 1.00 85.00 328 GLU A N 1
ATOM 2588 C CA . GLU A 1 328 ? -16.950 22.066 21.331 1.00 85.00 328 GLU A CA 1
ATOM 2589 C C . GLU A 1 328 ? -17.107 20.664 20.731 1.00 85.00 328 GLU A C 1
ATOM 2591 O O . GLU A 1 328 ? -17.541 20.521 19.591 1.00 85.00 328 GLU A O 1
ATOM 2596 N N . GLN A 1 329 ? -16.754 19.624 21.499 1.00 85.50 329 GLN A N 1
ATOM 2597 C CA . GLN A 1 329 ? -16.890 18.213 21.127 1.00 85.50 329 GLN A CA 1
ATOM 2598 C C . GLN A 1 329 ? -16.329 17.891 19.733 1.00 85.50 329 GLN A C 1
ATOM 2600 O O . GLN A 1 329 ? -16.938 17.151 18.957 1.00 85.50 329 GLN A O 1
ATOM 2605 N N . LEU A 1 330 ? -15.165 18.457 19.400 1.00 84.19 330 LEU A N 1
ATOM 2606 C CA . LEU A 1 330 ? -14.561 18.251 18.084 1.00 84.19 330 LEU A CA 1
ATOM 2607 C C . LEU A 1 330 ? -14.270 16.766 17.823 1.00 84.19 330 LEU A C 1
ATOM 2609 O O . LEU A 1 330 ? -14.023 15.981 18.737 1.00 84.19 330 LEU A O 1
ATOM 2613 N N . LEU A 1 331 ? -14.268 16.368 16.552 1.00 82.88 331 LEU A N 1
ATOM 2614 C CA . LEU A 1 331 ? -13.874 15.013 16.184 1.00 82.88 331 LEU A CA 1
ATOM 2615 C C . LEU A 1 331 ? -12.353 14.866 16.323 1.00 82.88 331 LEU A C 1
ATOM 2617 O O . LEU A 1 331 ? -11.596 15.653 15.743 1.00 82.88 331 LEU A O 1
ATOM 2621 N N . VAL A 1 332 ? -11.922 13.846 17.065 1.00 83.06 332 VAL A N 1
ATOM 2622 C CA . VAL A 1 332 ? -10.509 13.512 17.261 1.00 83.06 332 VAL A CA 1
ATOM 2623 C C . VAL A 1 332 ? -10.270 12.112 16.735 1.00 83.06 332 VAL A C 1
ATOM 2625 O O . VAL A 1 332 ? -10.740 11.142 17.310 1.00 83.06 332 VAL A O 1
ATOM 2628 N N . MET A 1 333 ? -9.486 12.005 15.673 1.00 84.12 333 MET A N 1
ATOM 2629 C CA . MET A 1 333 ? -8.946 10.726 15.245 1.00 84.12 333 MET A CA 1
ATOM 2630 C C . MET A 1 333 ? -7.668 10.458 16.037 1.00 84.12 333 MET A C 1
ATOM 2632 O O . MET A 1 333 ? -6.731 11.258 16.004 1.00 84.12 333 MET A O 1
ATOM 2636 N N . TYR A 1 334 ? -7.617 9.333 16.738 1.00 84.94 334 TYR A N 1
ATOM 2637 C CA . TYR A 1 334 ? -6.417 8.872 17.425 1.00 84.94 334 TYR A CA 1
ATOM 2638 C C . TYR A 1 334 ? -5.793 7.698 16.688 1.00 84.94 334 TYR A C 1
ATOM 2640 O O . TYR A 1 334 ? -6.477 6.819 16.174 1.00 84.94 334 TYR A O 1
ATOM 2648 N N . ARG A 1 335 ? -4.467 7.682 16.639 1.00 83.19 335 ARG A N 1
ATOM 2649 C CA . ARG A 1 335 ? -3.692 6.571 16.115 1.00 83.19 335 ARG A CA 1
ATOM 2650 C C . ARG A 1 335 ? -2.501 6.328 17.021 1.00 83.19 335 ARG A C 1
ATOM 2652 O O . ARG A 1 335 ? -1.725 7.244 17.285 1.00 83.19 335 ARG A O 1
ATOM 2659 N N . THR A 1 336 ? -2.317 5.082 17.428 1.00 83.88 336 THR A N 1
ATOM 2660 C CA . THR A 1 336 ? -1.113 4.649 18.134 1.00 83.88 336 THR A CA 1
ATOM 2661 C C . THR A 1 336 ? -0.392 3.618 17.307 1.00 83.88 336 THR A C 1
ATOM 2663 O O . THR A 1 336 ? -0.978 2.641 16.857 1.00 83.88 336 THR A O 1
ATOM 2666 N N . THR A 1 337 ? 0.913 3.795 17.181 1.00 81.75 337 THR A N 1
ATOM 2667 C CA . THR A 1 337 ? 1.791 2.775 16.635 1.00 81.75 337 THR A CA 1
ATOM 2668 C C . THR A 1 337 ? 2.819 2.416 17.690 1.00 81.75 337 THR A C 1
ATOM 2670 O O . THR A 1 337 ? 3.618 3.254 18.094 1.00 81.75 337 THR A O 1
ATOM 2673 N N . ALA A 1 338 ? 2.794 1.174 18.164 1.00 81.50 338 ALA A N 1
ATOM 2674 C CA . ALA A 1 338 ? 3.773 0.656 19.110 1.00 81.50 338 ALA A CA 1
ATOM 2675 C C . ALA A 1 338 ? 4.751 -0.261 18.379 1.00 81.50 338 ALA A C 1
ATOM 2677 O O . ALA A 1 338 ? 4.339 -1.105 17.588 1.00 81.50 338 ALA A O 1
ATOM 2678 N N . PHE A 1 339 ? 6.039 -0.097 18.656 1.00 76.62 339 PHE A N 1
ATOM 2679 C CA . PHE A 1 339 ? 7.093 -0.933 18.105 1.00 76.62 339 PHE A CA 1
ATOM 2680 C C . PHE A 1 339 ? 7.969 -1.451 19.232 1.00 76.62 339 PHE A C 1
ATOM 2682 O O . PHE A 1 339 ? 8.371 -0.652 20.079 1.00 76.62 339 PHE A O 1
ATOM 2689 N N . PRO A 1 340 ? 8.297 -2.748 19.250 1.00 76.62 340 PRO A N 1
ATOM 2690 C CA . PRO A 1 340 ? 9.225 -3.278 20.231 1.00 76.62 340 PRO A CA 1
ATOM 2691 C C . PRO A 1 340 ? 10.593 -2.607 20.061 1.00 76.62 340 PRO A C 1
ATOM 2693 O O . PRO A 1 340 ? 11.064 -2.364 18.947 1.00 76.62 340 PRO A O 1
ATOM 2696 N N . VAL A 1 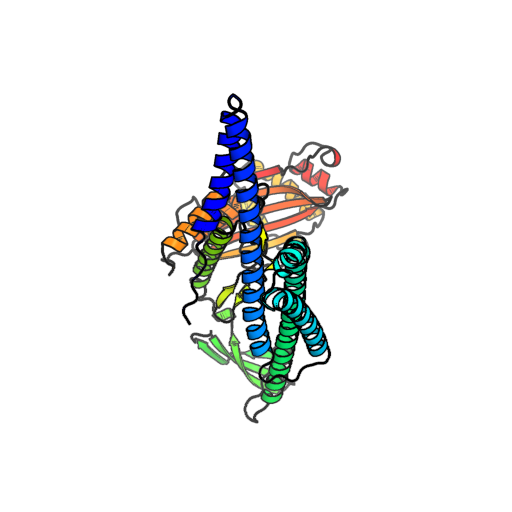341 ? 11.240 -2.283 21.179 1.00 78.25 341 VAL A N 1
ATOM 2697 C CA . VAL A 1 341 ? 12.638 -1.854 21.188 1.00 78.25 341 VAL A CA 1
ATOM 2698 C C . VAL A 1 341 ? 13.472 -3.066 20.792 1.00 78.25 341 VAL A C 1
ATOM 2700 O O . VAL A 1 341 ? 13.627 -4.015 21.562 1.00 78.25 341 VAL A O 1
ATOM 2703 N N . ILE A 1 342 ? 14.018 -3.039 19.580 1.00 71.25 342 ILE A N 1
ATOM 2704 C CA . ILE A 1 342 ? 14.870 -4.113 19.077 1.00 71.25 342 ILE A CA 1
ATOM 2705 C C . ILE A 1 342 ? 16.212 -4.018 19.805 1.00 71.25 342 ILE A C 1
ATOM 2707 O O . ILE A 1 342 ? 17.074 -3.212 19.466 1.00 71.25 342 ILE A O 1
ATOM 2711 N N . SER A 1 343 ? 16.376 -4.829 20.847 1.00 68.06 343 SER A N 1
ATOM 2712 C CA . SER A 1 343 ? 17.604 -4.899 21.649 1.00 68.06 343 SER A CA 1
ATOM 2713 C C . SER A 1 343 ? 18.600 -5.957 21.146 1.00 68.06 343 SER A C 1
ATOM 2715 O O . SER A 1 343 ? 19.600 -6.228 21.808 1.00 68.06 343 SER A O 1
ATOM 2717 N N . GLY A 1 344 ? 18.364 -6.539 19.963 1.00 71.38 344 GLY A N 1
ATOM 2718 C CA . GLY A 1 344 ? 19.193 -7.592 19.366 1.00 71.38 344 GLY A CA 1
ATOM 2719 C C . GLY A 1 344 ? 19.660 -7.282 17.943 1.00 71.38 344 GLY A C 1
ATOM 2720 O O . GLY A 1 344 ? 19.132 -6.395 17.276 1.00 71.38 344 GLY A O 1
ATOM 2721 N N . ASN A 1 345 ? 20.649 -8.042 17.464 1.00 74.69 345 ASN A N 1
ATOM 2722 C CA . ASN A 1 345 ? 21.077 -7.981 16.067 1.00 74.69 345 ASN A CA 1
ATOM 2723 C C . ASN A 1 345 ? 19.918 -8.432 15.169 1.00 74.69 345 ASN A C 1
ATOM 2725 O O . ASN A 1 345 ? 19.475 -9.579 15.252 1.00 74.69 345 ASN A O 1
ATOM 2729 N N . VAL A 1 346 ? 19.430 -7.537 14.310 1.00 79.06 346 VAL A N 1
ATOM 2730 C CA . VAL A 1 346 ? 18.483 -7.898 13.250 1.00 79.06 346 VAL A CA 1
ATOM 2731 C C . VAL A 1 346 ? 19.170 -8.925 12.348 1.00 79.06 346 VAL A C 1
ATOM 2733 O O . VAL A 1 346 ? 20.320 -8.730 11.958 1.00 79.06 346 VAL A O 1
ATOM 2736 N N . SER A 1 347 ? 18.489 -10.028 12.030 1.00 83.25 347 SER A N 1
ATOM 2737 C CA . SER A 1 347 ? 19.022 -11.107 11.177 1.00 83.25 347 SER A CA 1
ATOM 2738 C C . SER A 1 347 ? 19.006 -10.722 9.693 1.00 83.25 347 SER A C 1
ATOM 2740 O O . SER A 1 347 ? 18.530 -11.476 8.851 1.00 83.25 347 SER A O 1
ATOM 2742 N N . LEU A 1 348 ? 19.488 -9.521 9.376 1.00 84.31 348 LEU A N 1
ATOM 2743 C CA . LEU A 1 348 ? 19.612 -9.017 8.018 1.00 84.31 348 LEU A CA 1
ATOM 2744 C C . LEU A 1 348 ? 21.080 -8.783 7.657 1.00 84.31 348 LEU A C 1
ATOM 2746 O O . LEU A 1 348 ? 21.884 -8.444 8.529 1.00 84.31 348 LEU A O 1
ATOM 2750 N N . PRO A 1 349 ? 21.432 -8.920 6.367 1.00 90.81 349 PRO A N 1
ATOM 2751 C CA . PRO A 1 349 ? 22.708 -8.455 5.848 1.00 90.81 349 PRO A CA 1
ATOM 2752 C C . PRO A 1 349 ? 22.983 -6.991 6.234 1.00 90.81 349 PRO A C 1
ATOM 2754 O O . PRO A 1 349 ? 22.109 -6.124 6.147 1.00 90.81 349 PRO A O 1
ATOM 2757 N N . GLN A 1 350 ? 24.209 -6.713 6.684 1.00 88.62 350 GLN A N 1
ATOM 2758 C CA . GLN A 1 350 ? 24.587 -5.405 7.229 1.00 88.62 350 GLN A CA 1
ATOM 2759 C C . GLN A 1 350 ? 24.525 -4.279 6.184 1.00 88.62 350 GLN A C 1
ATOM 2761 O O . GLN A 1 350 ? 24.315 -3.117 6.530 1.00 88.62 350 GLN A O 1
ATOM 2766 N N . ASP A 1 351 ? 24.699 -4.619 4.911 1.00 90.38 351 ASP A N 1
ATOM 2767 C CA . ASP A 1 351 ? 24.560 -3.723 3.766 1.00 90.38 351 ASP A CA 1
ATOM 2768 C C . ASP A 1 351 ? 23.111 -3.261 3.564 1.00 90.38 351 ASP A C 1
ATOM 2770 O O . ASP A 1 351 ? 22.897 -2.065 3.370 1.00 90.38 351 ASP A O 1
ATOM 2774 N N . ILE A 1 352 ? 22.121 -4.149 3.719 1.00 87.19 352 ILE A N 1
ATOM 2775 C CA . ILE A 1 352 ? 20.691 -3.787 3.672 1.00 87.19 352 ILE A CA 1
ATOM 2776 C C . ILE A 1 352 ? 20.355 -2.811 4.805 1.00 87.19 352 ILE A C 1
ATOM 2778 O O . ILE A 1 352 ? 19.727 -1.775 4.583 1.00 87.19 352 ILE A O 1
ATOM 2782 N N . ILE A 1 353 ? 20.826 -3.106 6.022 1.00 86.12 353 ILE A N 1
ATOM 2783 C CA . ILE A 1 353 ? 20.635 -2.236 7.191 1.00 86.12 353 ILE A CA 1
ATOM 2784 C C . ILE A 1 353 ? 21.244 -0.850 6.934 1.00 86.12 353 ILE A C 1
ATOM 2786 O O . ILE A 1 353 ? 20.574 0.168 7.126 1.00 86.12 353 ILE A O 1
ATOM 2790 N N . ALA A 1 354 ? 22.493 -0.799 6.464 1.00 86.94 354 ALA A N 1
ATOM 2791 C CA . ALA A 1 354 ? 23.195 0.452 6.188 1.00 86.94 354 ALA A CA 1
ATOM 2792 C C . ALA A 1 354 ? 22.525 1.264 5.067 1.00 86.94 354 ALA A C 1
ATOM 2794 O O . ALA A 1 354 ? 22.401 2.484 5.174 1.00 86.94 354 ALA A O 1
ATOM 2795 N N . GLN A 1 355 ? 22.056 0.604 4.006 1.00 87.50 355 GLN A N 1
ATOM 2796 C CA . GLN A 1 355 ? 21.384 1.257 2.885 1.00 87.50 355 GLN A CA 1
ATOM 2797 C C . GLN A 1 355 ? 20.032 1.851 3.295 1.00 87.50 355 GLN A C 1
ATOM 2799 O O . GLN A 1 355 ? 19.740 3.001 2.956 1.00 87.50 355 GLN A O 1
ATOM 2804 N N . ALA A 1 356 ? 19.235 1.115 4.069 1.00 85.44 356 ALA A N 1
ATOM 2805 C CA . ALA A 1 356 ? 17.977 1.605 4.622 1.00 85.44 356 ALA A CA 1
ATOM 2806 C C . ALA A 1 356 ? 18.182 2.797 5.574 1.00 85.44 356 ALA A C 1
ATOM 2808 O O . ALA A 1 356 ? 17.439 3.779 5.500 1.00 85.44 356 ALA A O 1
ATOM 2809 N N . GLN A 1 357 ? 19.209 2.746 6.431 1.00 84.56 357 GLN A N 1
ATOM 2810 C CA . GLN A 1 357 ? 19.579 3.858 7.316 1.00 84.56 357 GLN A CA 1
ATOM 2811 C C . GLN A 1 357 ? 19.993 5.095 6.515 1.00 84.56 357 GLN A C 1
ATOM 2813 O O . GLN A 1 357 ? 19.459 6.177 6.745 1.00 84.56 357 GLN A O 1
ATOM 2818 N N . LEU A 1 358 ? 20.868 4.934 5.518 1.00 86.69 358 LEU A N 1
ATOM 2819 C CA . LEU A 1 358 ? 21.303 6.027 4.648 1.00 86.69 358 LEU A CA 1
ATOM 2820 C C . LEU A 1 358 ? 20.132 6.638 3.868 1.00 86.69 358 LEU A C 1
ATOM 2822 O O . LEU A 1 358 ? 20.048 7.859 3.706 1.00 86.69 358 LEU A O 1
ATOM 2826 N N . TYR A 1 359 ? 19.217 5.797 3.378 1.00 84.81 359 TYR A N 1
ATOM 2827 C CA . TYR A 1 359 ? 17.989 6.255 2.740 1.00 84.81 359 TYR A CA 1
ATOM 2828 C C . TYR A 1 359 ? 17.177 7.102 3.717 1.00 84.81 359 TYR A C 1
ATOM 2830 O O . TYR A 1 359 ? 16.878 8.254 3.411 1.00 84.81 359 TYR A O 1
ATOM 2838 N N . LEU A 1 360 ? 16.900 6.600 4.920 1.00 82.25 360 LEU A N 1
ATOM 2839 C CA . LEU A 1 360 ? 16.184 7.358 5.939 1.00 82.25 360 LEU A CA 1
ATOM 2840 C C . LEU A 1 360 ? 16.872 8.699 6.247 1.00 82.25 360 LEU A C 1
ATOM 2842 O O . LEU A 1 360 ? 16.230 9.745 6.204 1.00 82.25 360 LEU A O 1
ATOM 2846 N N . GLU A 1 361 ? 18.176 8.711 6.509 1.00 82.56 361 GLU A N 1
ATOM 2847 C CA . GLU A 1 361 ? 18.935 9.933 6.805 1.00 82.56 361 GLU A CA 1
ATOM 2848 C C . GLU A 1 361 ? 18.813 10.976 5.689 1.00 82.56 361 GLU A C 1
ATOM 2850 O O . GLU A 1 361 ? 18.563 12.154 5.950 1.00 82.56 361 GLU A O 1
ATOM 2855 N N . ARG A 1 362 ? 18.881 10.543 4.425 1.00 82.75 362 ARG A N 1
ATOM 2856 C CA . ARG A 1 362 ? 18.750 11.431 3.264 1.00 82.75 362 ARG A CA 1
ATOM 2857 C C . ARG A 1 362 ? 17.381 12.111 3.176 1.00 82.75 362 ARG A C 1
ATOM 2859 O O . ARG A 1 362 ? 17.310 13.254 2.713 1.00 82.75 362 ARG A O 1
ATOM 2866 N N . TYR A 1 363 ? 16.316 11.419 3.581 1.00 76.50 363 TYR A N 1
ATOM 2867 C CA . TYR A 1 363 ? 14.942 11.937 3.555 1.00 76.50 363 TYR A CA 1
ATOM 2868 C C . TYR A 1 363 ? 14.541 12.677 4.828 1.00 76.50 363 TYR A C 1
ATOM 2870 O O . TYR A 1 363 ? 13.601 13.463 4.801 1.00 76.50 363 TYR A O 1
ATOM 2878 N N . THR A 1 364 ? 15.276 12.483 5.918 1.00 72.19 364 THR A N 1
ATOM 2879 C CA . THR A 1 364 ? 14.994 13.086 7.225 1.00 72.19 364 THR A CA 1
ATOM 2880 C C . THR A 1 364 ? 15.815 14.345 7.490 1.00 72.19 364 THR A C 1
ATOM 2882 O O . THR A 1 364 ? 16.250 14.567 8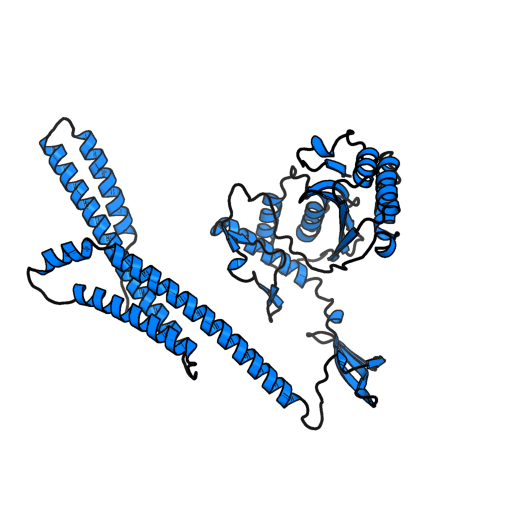.619 1.00 72.19 364 THR A O 1
ATOM 2885 N N . ARG A 1 365 ? 16.060 15.175 6.463 1.00 67.31 365 ARG A N 1
ATOM 2886 C CA . ARG A 1 365 ? 16.804 16.437 6.635 1.00 67.31 365 ARG A CA 1
ATOM 2887 C C . ARG A 1 365 ? 16.246 17.219 7.828 1.00 67.31 365 ARG A C 1
ATOM 2889 O O . ARG A 1 365 ? 15.035 17.386 7.929 1.00 67.31 365 ARG A O 1
ATOM 2896 N N . GLU A 1 366 ? 17.143 17.685 8.695 1.00 59.62 366 GLU A N 1
ATOM 2897 C CA . GLU A 1 366 ? 16.831 18.274 10.011 1.00 59.62 366 GLU A CA 1
ATOM 2898 C C . GLU A 1 366 ? 15.873 19.475 9.955 1.00 59.62 366 GLU A C 1
ATOM 2900 O O . GLU A 1 366 ? 15.219 19.795 10.946 1.00 59.62 366 GLU A O 1
ATOM 2905 N N . ASP A 1 367 ? 15.742 20.094 8.783 1.00 65.56 367 ASP A N 1
ATOM 2906 C CA . ASP A 1 367 ? 14.945 21.299 8.578 1.00 65.56 367 ASP A CA 1
ATOM 2907 C C . ASP A 1 367 ? 13.474 21.036 8.233 1.00 65.56 367 ASP A C 1
ATOM 2909 O O . ASP A 1 367 ? 12.746 22.006 8.034 1.00 65.56 367 ASP A O 1
ATOM 2913 N N . ASP A 1 368 ? 13.020 19.782 8.090 1.00 70.38 368 ASP A N 1
ATOM 2914 C CA . ASP A 1 368 ? 11.599 19.515 7.845 1.00 70.38 368 ASP A CA 1
ATOM 2915 C C . ASP A 1 368 ? 10.826 19.533 9.172 1.00 70.38 368 ASP A C 1
ATOM 2917 O O . ASP A 1 368 ? 10.900 18.586 9.964 1.00 70.38 368 ASP A O 1
ATOM 2921 N N . PRO A 1 369 ? 10.072 20.607 9.459 1.00 65.88 369 PRO A N 1
ATOM 2922 C CA . PRO A 1 369 ? 9.458 20.742 10.756 1.00 65.88 369 PRO A CA 1
ATOM 2923 C C . PRO A 1 369 ? 8.245 19.798 10.908 1.00 65.88 369 PRO A C 1
ATOM 2925 O O . PRO A 1 369 ? 7.819 19.545 12.034 1.00 65.88 369 PRO A O 1
ATOM 2928 N N . TYR A 1 370 ? 7.720 19.240 9.807 1.00 65.94 370 TYR A N 1
ATOM 2929 C CA . TYR A 1 370 ? 6.483 18.452 9.770 1.00 65.94 370 TYR A CA 1
ATOM 2930 C C . TYR A 1 370 ? 6.635 17.023 10.285 1.00 65.94 370 TYR A C 1
ATOM 2932 O O . TYR A 1 370 ? 5.639 16.384 10.593 1.00 65.94 370 TYR A O 1
ATOM 2940 N N . TRP A 1 371 ? 7.863 16.518 10.377 1.00 70.69 371 TRP A N 1
ATOM 2941 C CA . TRP A 1 371 ? 8.099 15.096 10.606 1.00 70.69 371 TRP A CA 1
ATOM 2942 C C . TRP A 1 371 ? 8.921 14.805 11.859 1.00 70.69 371 TRP A C 1
ATOM 2944 O O . TRP A 1 371 ? 9.411 13.697 12.026 1.00 70.69 371 TRP A O 1
ATOM 2954 N N . ASN A 1 372 ? 9.097 15.763 12.765 1.00 71.88 372 ASN A N 1
ATOM 2955 C CA . ASN A 1 372 ? 10.076 15.610 13.844 1.00 71.88 372 ASN A CA 1
ATOM 2956 C C . ASN A 1 372 ? 9.805 14.425 14.775 1.00 71.88 372 ASN A C 1
ATOM 2958 O O . ASN A 1 372 ? 10.713 13.627 15.000 1.00 71.88 372 ASN A O 1
ATOM 2962 N N . CYS A 1 373 ? 8.574 14.256 15.269 1.00 77.12 373 CYS A N 1
ATOM 2963 C CA . CYS A 1 373 ? 8.272 13.155 16.183 1.00 77.12 373 CYS A CA 1
ATOM 2964 C C . CYS A 1 373 ? 8.338 11.802 15.470 1.00 77.12 373 CYS A C 1
ATOM 2966 O O . CYS A 1 373 ? 8.922 10.865 16.016 1.00 77.12 373 CYS A O 1
ATOM 2968 N N . ILE A 1 374 ? 7.817 11.694 14.240 1.00 78.44 374 ILE A N 1
ATOM 2969 C CA . ILE A 1 374 ? 7.902 10.432 13.498 1.00 78.44 374 ILE A CA 1
ATOM 2970 C C . ILE A 1 374 ? 9.332 10.113 13.054 1.00 78.44 374 ILE A C 1
ATOM 2972 O O . ILE A 1 374 ? 9.722 8.955 13.017 1.00 78.44 374 ILE A O 1
ATOM 2976 N N . ILE A 1 375 ? 10.140 11.114 12.712 1.00 77.62 375 ILE A N 1
ATOM 2977 C CA . ILE A 1 375 ? 11.528 10.910 12.297 1.00 77.62 375 ILE A CA 1
ATOM 2978 C C . ILE A 1 375 ? 12.333 10.432 13.485 1.00 77.62 375 ILE A C 1
ATOM 2980 O O . ILE A 1 375 ? 13.061 9.453 13.356 1.00 77.62 375 ILE A O 1
ATOM 2984 N N . SER A 1 376 ? 12.184 11.079 14.640 1.00 77.56 376 SER A N 1
ATOM 2985 C CA . SER A 1 376 ? 12.795 10.616 15.883 1.00 77.56 376 SER A CA 1
ATOM 2986 C C . SER A 1 376 ? 12.350 9.196 16.214 1.00 77.56 376 SER A C 1
ATOM 2988 O O . SER A 1 376 ? 13.184 8.356 16.549 1.00 77.56 376 SER A O 1
ATOM 2990 N N . PHE A 1 377 ? 11.060 8.904 16.042 1.00 78.75 377 PHE A N 1
ATOM 2991 C CA . PHE A 1 377 ? 10.491 7.575 16.210 1.00 78.75 377 PHE A CA 1
ATOM 2992 C C . PHE A 1 377 ? 11.153 6.540 15.277 1.00 78.75 377 PHE A C 1
ATOM 2994 O O . PHE A 1 377 ? 11.721 5.555 15.747 1.00 78.75 377 PHE A O 1
ATOM 3001 N N . VAL A 1 378 ? 11.169 6.790 13.966 1.00 78.44 378 VAL A N 1
ATOM 3002 C CA . VAL A 1 378 ? 11.715 5.881 12.946 1.00 78.44 378 VAL A CA 1
ATOM 3003 C C . VAL A 1 378 ? 13.230 5.728 13.090 1.00 78.44 378 VAL A C 1
ATOM 3005 O O . VAL A 1 378 ? 13.740 4.610 13.045 1.00 78.44 378 VAL A O 1
ATOM 3008 N N . ARG A 1 379 ? 13.962 6.822 13.342 1.00 78.69 379 ARG A N 1
ATOM 3009 C CA . ARG A 1 379 ? 15.398 6.779 13.659 1.00 78.69 379 ARG A CA 1
ATOM 3010 C C . ARG A 1 379 ? 15.658 5.897 14.867 1.00 78.69 379 ARG A C 1
ATOM 3012 O O . ARG A 1 379 ? 16.632 5.160 14.865 1.00 78.69 379 ARG A O 1
ATOM 3019 N N . ARG A 1 380 ? 14.801 5.940 15.885 1.00 77.38 380 ARG A N 1
ATOM 3020 C CA . ARG A 1 380 ? 14.982 5.133 17.090 1.00 77.38 380 ARG A CA 1
ATOM 3021 C C . ARG A 1 380 ? 14.689 3.658 16.852 1.00 77.38 380 ARG A C 1
ATOM 3023 O O . ARG A 1 380 ? 15.484 2.826 17.280 1.00 77.38 380 ARG A O 1
ATOM 3030 N N . VAL A 1 381 ? 13.594 3.353 16.155 1.00 75.44 381 VAL A N 1
ATOM 3031 C CA . VAL A 1 381 ? 13.236 1.977 15.776 1.00 75.44 381 VAL A CA 1
ATOM 3032 C C . VAL A 1 381 ? 14.337 1.349 14.929 1.00 75.44 381 VAL A C 1
ATOM 3034 O O . VAL A 1 381 ? 14.718 0.211 15.172 1.00 75.44 381 VAL A O 1
ATOM 3037 N N . LEU A 1 382 ? 14.874 2.088 13.959 1.00 76.00 382 LEU A N 1
ATOM 3038 C CA . LEU A 1 382 ? 15.838 1.539 13.014 1.00 76.00 382 LEU A CA 1
ATOM 3039 C C . LEU A 1 382 ? 17.269 1.634 13.547 1.00 76.00 382 LEU A C 1
ATOM 3041 O O . LEU A 1 382 ? 17.943 0.620 13.688 1.00 76.00 382 LEU A O 1
ATOM 3045 N N . ALA A 1 383 ? 17.758 2.819 13.903 1.00 71.38 383 ALA A N 1
ATOM 3046 C CA . ALA A 1 383 ? 19.171 3.002 14.234 1.00 71.38 383 ALA A CA 1
ATOM 3047 C C . ALA A 1 383 ? 19.583 2.399 15.590 1.00 71.38 383 ALA A C 1
ATOM 3049 O O . ALA A 1 383 ? 20.779 2.320 15.868 1.00 71.38 383 ALA A O 1
ATOM 3050 N N . GLY A 1 384 ? 18.633 2.016 16.456 1.00 67.94 384 GLY A N 1
ATOM 3051 C CA . GLY A 1 384 ? 18.898 1.326 17.727 1.00 67.94 384 GLY A CA 1
ATOM 3052 C C . GLY A 1 384 ? 19.788 2.089 18.725 1.00 67.94 384 GLY A C 1
ATOM 3053 O O . GLY A 1 384 ? 20.148 1.550 19.769 1.00 67.94 384 GLY A O 1
ATOM 3054 N N . ARG A 1 385 ? 20.175 3.342 18.436 1.00 58.41 385 ARG A N 1
ATOM 3055 C CA . ARG A 1 385 ? 21.144 4.116 19.224 1.00 58.41 385 ARG A CA 1
ATOM 3056 C C . ARG A 1 385 ? 20.515 5.342 19.873 1.00 58.41 385 ARG A C 1
ATOM 3058 O O . ARG A 1 385 ? 20.127 6.279 19.188 1.00 58.41 385 ARG A O 1
ATOM 3065 N N . GLY A 1 386 ? 20.510 5.336 21.207 1.00 56.25 386 GLY A N 1
ATOM 3066 C CA . GLY A 1 386 ? 20.993 6.406 22.098 1.00 56.25 386 GLY A CA 1
ATOM 3067 C C . GLY A 1 386 ? 20.452 7.840 22.012 1.00 56.25 386 GLY A C 1
ATOM 3068 O O . GLY A 1 386 ? 20.844 8.644 22.853 1.00 56.25 386 GLY A O 1
ATOM 3069 N N . ALA A 1 387 ? 19.591 8.203 21.060 1.00 58.03 387 ALA A N 1
ATOM 3070 C CA . ALA A 1 387 ? 19.018 9.547 21.015 1.00 58.03 387 ALA A CA 1
ATOM 3071 C C . ALA A 1 387 ? 18.221 9.808 22.300 1.00 58.03 387 ALA A C 1
ATOM 3073 O O . ALA A 1 387 ? 17.470 8.939 22.746 1.00 58.03 387 ALA A O 1
ATOM 3074 N N . ASN A 1 388 ? 18.406 10.972 22.922 1.00 60.31 388 ASN A N 1
ATOM 3075 C CA . ASN A 1 388 ? 17.811 11.261 24.222 1.00 60.31 388 ASN A CA 1
ATOM 3076 C C . ASN A 1 388 ? 16.285 11.055 24.168 1.00 60.31 388 ASN A C 1
ATOM 3078 O O . ASN A 1 388 ? 15.615 11.447 23.215 1.00 60.31 388 ASN A O 1
ATOM 3082 N N . THR A 1 389 ? 15.764 10.305 25.132 1.00 55.28 389 THR A N 1
ATOM 3083 C CA . THR A 1 389 ? 14.419 9.710 25.114 1.00 55.28 389 THR A CA 1
ATOM 3084 C C . THR A 1 389 ? 13.332 10.603 25.672 1.00 55.28 389 THR A C 1
ATOM 3086 O O . THR A 1 389 ? 12.214 10.120 25.824 1.00 55.28 389 THR A O 1
ATOM 3089 N N . SER A 1 390 ? 13.655 11.846 26.033 1.00 62.12 390 SER A N 1
ATOM 3090 C CA . SER A 1 390 ? 12.660 12.791 26.532 1.00 62.12 390 SER A CA 1
ATOM 3091 C C . SER A 1 390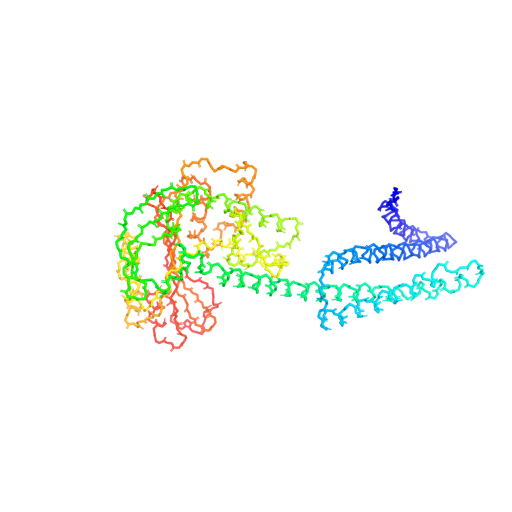 ? 11.500 12.800 25.549 1.00 62.12 390 SER A C 1
ATOM 3093 O O . SER A 1 390 ? 11.732 13.005 24.354 1.00 62.12 390 SER A O 1
ATOM 3095 N N . SER A 1 391 ? 10.300 12.458 26.024 1.00 63.81 391 SER A N 1
ATOM 3096 C CA . SER A 1 391 ? 9.165 12.250 25.137 1.00 63.81 391 SER A CA 1
ATOM 3097 C C . SER A 1 391 ? 8.987 13.500 24.286 1.00 63.81 391 SER A C 1
ATOM 3099 O O . SER A 1 391 ? 8.822 14.608 24.793 1.00 63.81 391 SER A O 1
ATOM 3101 N N . GLN A 1 392 ? 9.112 13.335 22.976 1.00 74.88 392 GLN A N 1
ATOM 3102 C CA . GLN A 1 392 ? 8.977 14.457 22.064 1.00 74.88 392 GLN A CA 1
ATOM 3103 C C . GLN A 1 392 ? 7.507 14.599 21.750 1.00 74.88 392 GLN A C 1
ATOM 3105 O O . GLN A 1 392 ? 6.929 13.725 21.097 1.00 74.88 392 GLN A O 1
ATOM 3110 N N . ILE A 1 393 ? 6.925 15.702 22.210 1.00 81.12 393 ILE A N 1
ATOM 3111 C CA . ILE A 1 393 ? 5.599 16.121 21.797 1.00 81.12 393 ILE A CA 1
ATOM 3112 C C . ILE A 1 393 ? 5.715 17.290 20.819 1.00 81.12 393 ILE A C 1
ATOM 3114 O O . ILE A 1 39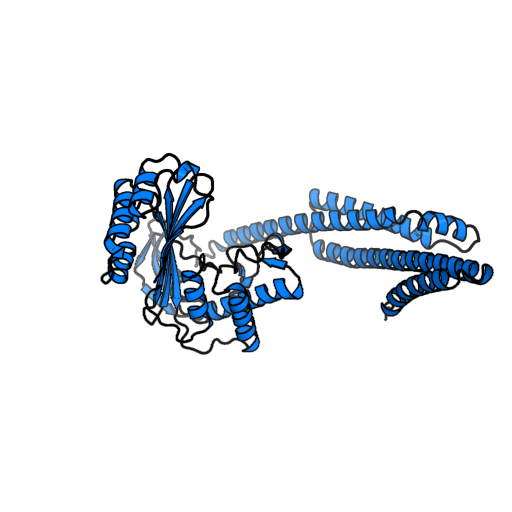3 ? 6.412 18.277 21.069 1.00 81.12 393 ILE A O 1
ATOM 3118 N N . SER A 1 394 ? 5.031 17.167 19.688 1.00 83.50 394 SER A N 1
ATOM 3119 C CA . SER A 1 394 ? 4.882 18.232 18.708 1.00 83.50 394 SER A CA 1
ATOM 3120 C C . SER A 1 394 ? 3.409 18.525 18.517 1.00 83.50 394 SER A C 1
ATOM 3122 O O . SER A 1 394 ? 2.604 17.616 18.327 1.00 83.50 394 SER A O 1
ATOM 3124 N N . ILE A 1 395 ? 3.060 19.806 18.582 1.00 83.06 395 ILE A N 1
ATOM 3125 C CA . ILE A 1 395 ? 1.699 20.269 18.339 1.00 83.06 395 ILE A CA 1
ATOM 3126 C C . ILE A 1 395 ? 1.745 21.281 17.218 1.00 83.06 395 ILE A C 1
ATOM 3128 O O . ILE A 1 395 ? 2.439 22.296 17.312 1.00 83.06 395 ILE A O 1
ATOM 3132 N N . SER A 1 396 ? 0.997 21.012 16.160 1.00 84.31 396 SER A N 1
ATOM 3133 C CA . SER A 1 396 ? 0.961 21.857 14.975 1.00 84.31 396 SER A CA 1
ATOM 3134 C C . SER A 1 396 ? -0.465 22.064 14.487 1.00 84.31 396 SER A C 1
ATOM 3136 O O . SER A 1 396 ? -1.332 21.215 14.675 1.00 84.31 396 SER A O 1
ATOM 3138 N N . ILE A 1 397 ? -0.721 23.225 13.890 1.00 85.12 397 ILE A N 1
ATOM 3139 C CA . ILE A 1 397 ? -1.994 23.550 13.244 1.00 85.12 397 ILE A CA 1
ATOM 3140 C C . ILE A 1 397 ? -1.716 23.850 11.778 1.00 85.12 397 ILE A C 1
ATOM 3142 O O . ILE A 1 397 ? -0.771 24.577 11.460 1.00 85.12 397 ILE A O 1
ATOM 3146 N N . TRP A 1 398 ? -2.563 23.356 10.882 1.00 84.94 398 TRP A N 1
ATOM 3147 C CA . TRP A 1 398 ? -2.540 23.753 9.477 1.00 84.94 398 TRP A CA 1
ATOM 3148 C C . TRP A 1 398 ? -3.929 23.819 8.861 1.00 84.94 398 TRP A C 1
ATOM 3150 O O . TRP A 1 398 ? -4.922 23.399 9.449 1.00 84.94 398 TRP A O 1
ATOM 3160 N N . ARG A 1 399 ? -3.989 24.384 7.654 1.00 82.31 399 ARG A N 1
ATOM 3161 C CA . ARG A 1 399 ? -5.211 24.520 6.868 1.00 82.31 399 ARG A CA 1
ATOM 3162 C C . ARG A 1 399 ? -5.251 23.435 5.799 1.00 82.31 399 ARG A C 1
ATOM 3164 O O . ARG A 1 399 ? -4.326 23.332 4.997 1.00 82.31 399 ARG A O 1
ATOM 3171 N N . LEU A 1 400 ? -6.324 22.654 5.760 1.00 83.31 400 LEU A N 1
ATOM 3172 C CA . LEU A 1 400 ? -6.477 21.530 4.841 1.00 83.31 400 LEU A CA 1
ATOM 3173 C C . LEU A 1 400 ? -7.916 21.474 4.308 1.00 83.31 400 LEU A C 1
ATOM 3175 O O . LEU A 1 400 ? -8.864 21.506 5.084 1.00 83.31 400 LEU A O 1
ATOM 3179 N N . HIS A 1 401 ? -8.083 21.410 2.981 1.00 82.25 401 HIS A N 1
ATOM 3180 C CA . HIS A 1 401 ? -9.389 21.283 2.300 1.00 82.25 401 HIS A CA 1
ATOM 3181 C C . HIS A 1 401 ? -10.460 22.283 2.769 1.00 82.25 401 HIS A C 1
ATOM 3183 O O . HIS A 1 401 ? -11.639 21.963 2.880 1.00 82.25 401 HIS A O 1
ATOM 3189 N N . GLY A 1 402 ? -10.043 23.518 3.048 1.00 80.75 402 GLY A N 1
ATOM 3190 C CA . GLY A 1 402 ? -10.952 24.564 3.495 1.00 80.75 402 GLY A CA 1
ATOM 3191 C C . GLY A 1 402 ? -11.291 24.522 4.981 1.00 80.75 402 GLY A C 1
ATOM 3192 O O . GLY A 1 402 ? -11.965 25.442 5.398 1.00 80.75 402 GLY A O 1
ATOM 3193 N N . GLY A 1 403 ? -10.801 23.559 5.768 1.00 85.00 403 GLY A N 1
ATOM 3194 C CA . GLY A 1 403 ? -10.857 23.551 7.234 1.00 85.00 403 GLY A CA 1
ATOM 3195 C C . GLY A 1 403 ? -9.474 23.702 7.872 1.00 85.00 403 GLY A C 1
ATOM 3196 O O . GLY A 1 403 ? -8.480 23.958 7.183 1.00 85.00 403 GLY A O 1
ATOM 3197 N N . TYR A 1 404 ? -9.414 23.529 9.189 1.00 86.56 404 TYR A N 1
ATOM 3198 C CA . TYR A 1 404 ? -8.174 23.537 9.962 1.00 86.56 404 TYR A CA 1
ATOM 3199 C C . TYR A 1 404 ? -8.011 22.223 10.694 1.00 86.56 404 TYR A C 1
ATOM 3201 O O . TYR A 1 404 ? -8.987 21.579 11.062 1.00 86.56 404 TYR A O 1
ATOM 3209 N N . THR A 1 405 ? -6.771 21.819 10.905 1.00 87.88 405 THR A N 1
ATOM 3210 C CA . THR A 1 405 ? -6.463 20.564 11.571 1.00 87.88 405 THR A CA 1
ATOM 3211 C C . THR A 1 405 ? -5.366 20.786 12.591 1.00 87.88 405 THR A C 1
ATOM 3213 O O . THR A 1 405 ? -4.346 21.401 12.277 1.00 87.88 405 THR A O 1
ATOM 3216 N N . ILE A 1 406 ? -5.587 20.297 13.812 1.00 87.56 406 ILE A N 1
ATOM 3217 C CA . ILE A 1 406 ? -4.564 20.247 14.859 1.00 87.56 406 ILE A CA 1
ATOM 3218 C C . ILE A 1 406 ? -3.989 18.841 14.874 1.00 87.56 406 ILE A C 1
ATOM 3220 O O . ILE A 1 406 ? -4.729 17.857 14.910 1.00 87.56 406 ILE A O 1
ATOM 3224 N N . HIS A 1 407 ? -2.670 18.767 14.835 1.00 88.62 407 HIS A N 1
ATOM 3225 C CA . HIS A 1 407 ? -1.905 17.541 14.889 1.00 88.62 407 HIS A CA 1
ATOM 3226 C C . HIS A 1 407 ? -1.128 17.538 16.192 1.00 88.62 407 HIS A C 1
ATOM 3228 O O . HIS A 1 407 ? -0.352 18.461 16.450 1.00 88.62 407 HIS A O 1
ATOM 3234 N N . VAL A 1 408 ? -1.362 16.522 17.016 1.00 86.75 408 VAL A N 1
ATOM 3235 C CA . VAL A 1 408 ? -0.573 16.269 18.221 1.00 86.75 408 VAL A CA 1
ATOM 3236 C C . VAL A 1 408 ? 0.164 14.964 18.007 1.00 86.75 408 VAL A C 1
ATOM 3238 O O . VAL A 1 408 ? -0.450 13.911 17.871 1.00 86.75 408 VAL A O 1
ATOM 3241 N N . GLU A 1 409 ? 1.482 15.032 17.972 1.00 88.38 409 GLU A N 1
ATOM 3242 C CA . GLU A 1 409 ? 2.343 13.869 17.832 1.00 88.38 409 GLU A CA 1
ATOM 3243 C C . GLU A 1 409 ? 3.126 13.690 19.119 1.00 88.38 409 GLU A C 1
ATOM 3245 O O . GLU A 1 409 ? 3.676 14.654 19.642 1.00 88.38 409 GLU A O 1
ATOM 3250 N N . ASN A 1 410 ? 3.199 12.468 19.629 1.00 87.06 410 ASN A N 1
ATOM 3251 C CA . ASN A 1 410 ? 3.985 12.149 20.808 1.00 87.06 410 ASN A CA 1
ATOM 3252 C C . ASN A 1 410 ? 4.737 10.835 20.608 1.00 87.06 410 ASN A C 1
ATOM 3254 O O . ASN A 1 410 ? 4.130 9.802 20.337 1.00 87.06 410 ASN A O 1
ATOM 3258 N N . CYS A 1 411 ? 6.052 10.862 20.799 1.00 86.00 411 CYS A N 1
ATOM 3259 C CA . CYS A 1 411 ? 6.871 9.660 20.847 1.00 86.00 411 CYS A CA 1
ATOM 3260 C C . CYS A 1 411 ? 7.257 9.351 22.298 1.00 86.00 411 CYS A C 1
ATOM 3262 O O . CYS A 1 411 ? 8.005 10.108 22.913 1.00 86.00 411 CYS A O 1
ATOM 3264 N N . THR A 1 412 ? 6.815 8.206 22.817 1.00 84.56 412 THR A N 1
ATOM 3265 C CA . THR A 1 412 ? 7.213 7.691 24.139 1.00 84.56 412 THR A CA 1
ATOM 3266 C C . THR A 1 412 ? 8.035 6.421 23.990 1.00 84.56 412 THR A C 1
ATOM 3268 O O . THR A 1 412 ? 7.944 5.720 22.982 1.00 84.56 412 THR A O 1
ATOM 3271 N N . ASN A 1 413 ? 8.860 6.117 24.984 1.00 85.38 413 ASN A N 1
ATOM 3272 C CA . ASN A 1 413 ? 9.605 4.867 25.039 1.00 85.38 413 ASN A CA 1
ATOM 3273 C C . ASN A 1 413 ? 9.642 4.382 26.487 1.00 85.38 413 ASN A C 1
ATOM 3275 O O . ASN A 1 413 ? 10.155 5.082 27.357 1.00 85.38 413 ASN A O 1
ATOM 3279 N N . ASP A 1 414 ? 9.092 3.195 26.726 1.00 84.00 414 ASP A N 1
ATOM 3280 C CA . ASP A 1 414 ? 9.001 2.583 28.057 1.00 84.00 414 ASP A CA 1
ATOM 3281 C C . ASP A 1 414 ? 10.117 1.555 28.334 1.00 84.00 414 ASP A C 1
ATOM 3283 O O . ASP A 1 414 ? 10.057 0.799 29.300 1.00 84.00 414 ASP A O 1
ATOM 3287 N N . GLY A 1 415 ? 11.137 1.508 27.474 1.00 82.88 415 GLY A N 1
ATOM 3288 C CA . GLY A 1 415 ? 12.245 0.554 27.516 1.00 82.88 415 GLY A CA 1
ATOM 3289 C C . GLY A 1 415 ? 11.949 -0.764 26.800 1.00 82.88 415 GLY A C 1
ATOM 3290 O O . GLY A 1 415 ? 12.882 -1.412 26.333 1.00 82.88 415 GLY A O 1
ATOM 3291 N N . SER A 1 416 ? 10.675 -1.133 26.657 1.00 81.19 416 SER A N 1
ATOM 3292 C CA . SER A 1 416 ? 10.246 -2.329 25.924 1.00 81.19 416 SER A CA 1
ATOM 3293 C C . SER A 1 416 ? 9.692 -1.995 24.545 1.00 81.19 416 SER A C 1
ATOM 3295 O O . SER A 1 416 ? 9.913 -2.740 23.596 1.00 81.19 416 SER A O 1
ATOM 3297 N N . HIS A 1 417 ? 9.007 -0.860 24.425 1.00 85.06 417 HIS A N 1
ATOM 3298 C CA . HIS A 1 417 ? 8.370 -0.393 23.211 1.00 85.06 417 HIS A CA 1
ATOM 3299 C C . HIS A 1 417 ? 8.603 1.099 23.028 1.00 85.06 417 HIS A C 1
ATOM 3301 O O . HIS A 1 417 ? 8.583 1.886 23.975 1.00 85.06 417 HIS A O 1
ATOM 3307 N N . ILE A 1 418 ? 8.749 1.494 21.773 1.00 84.00 418 ILE A N 1
ATOM 3308 C CA . ILE A 1 418 ? 8.638 2.870 21.325 1.00 84.00 418 ILE A CA 1
ATOM 3309 C C . ILE A 1 418 ? 7.203 3.026 20.824 1.00 84.00 418 ILE A C 1
ATOM 3311 O O . ILE A 1 418 ? 6.778 2.289 19.935 1.00 84.00 418 ILE A O 1
ATOM 3315 N N . ARG A 1 419 ? 6.437 3.958 21.389 1.00 85.31 419 ARG A N 1
ATOM 3316 C CA . ARG A 1 419 ? 5.079 4.268 20.929 1.00 85.31 419 ARG A CA 1
ATOM 3317 C C . ARG A 1 419 ? 5.055 5.635 20.268 1.00 85.31 419 ARG A C 1
ATOM 3319 O O . ARG A 1 419 ? 5.471 6.619 20.875 1.00 85.31 419 ARG A O 1
ATOM 3326 N N . TYR A 1 420 ? 4.535 5.688 19.053 1.00 86.19 420 TYR A N 1
ATOM 3327 C CA . TYR A 1 420 ? 4.173 6.905 18.352 1.00 86.19 420 TYR A CA 1
ATOM 3328 C C . TYR A 1 420 ? 2.663 7.092 18.449 1.00 86.19 420 TYR A C 1
ATOM 3330 O O . TYR A 1 420 ? 1.890 6.315 17.897 1.00 86.19 420 TYR A O 1
ATOM 3338 N N . ASN A 1 421 ? 2.254 8.111 19.186 1.00 85.88 421 ASN A N 1
ATOM 3339 C CA . ASN A 1 421 ? 0.873 8.531 19.315 1.00 85.88 421 ASN A CA 1
ATOM 3340 C C . ASN A 1 421 ? 0.644 9.723 18.395 1.00 85.88 421 ASN A C 1
ATOM 3342 O O . ASN A 1 421 ? 1.434 10.666 18.383 1.00 85.88 421 ASN A O 1
ATOM 3346 N N . TYR A 1 422 ? -0.447 9.685 17.655 1.00 86.88 422 TYR A N 1
ATOM 3347 C CA . TYR A 1 422 ? -0.814 10.693 16.687 1.00 86.88 422 TYR A CA 1
ATOM 3348 C C . TYR A 1 422 ? -2.293 11.015 16.848 1.00 86.88 422 TYR A C 1
ATOM 3350 O O . TYR A 1 422 ? -3.147 10.135 16.756 1.00 86.88 422 TYR A O 1
ATOM 3358 N N . PHE A 1 423 ? -2.592 12.282 17.096 1.00 86.62 423 PHE A N 1
ATOM 3359 C CA . PHE A 1 423 ? -3.949 12.789 17.195 1.00 86.62 423 PHE A CA 1
ATOM 3360 C C . PHE A 1 423 ? -4.180 13.778 16.073 1.00 86.62 423 PHE A C 1
ATOM 3362 O O . PHE A 1 423 ? -3.395 14.709 15.883 1.00 86.62 423 PHE A O 1
ATOM 3369 N N . TRP A 1 424 ? -5.284 13.588 15.369 1.00 87.81 424 TRP A N 1
ATOM 3370 C CA . TRP A 1 424 ? -5.734 14.462 14.309 1.00 87.81 424 TRP A CA 1
ATOM 3371 C C . TRP A 1 424 ? -7.111 15.008 14.663 1.00 87.81 424 TRP A C 1
ATOM 3373 O O . TRP A 1 424 ? -8.090 14.273 14.759 1.00 87.81 424 TRP A O 1
ATOM 3383 N N . ILE A 1 425 ? -7.173 16.317 14.879 1.00 88.38 425 ILE A N 1
ATOM 3384 C CA . ILE A 1 425 ? -8.384 17.021 15.294 1.00 88.38 425 ILE A CA 1
ATOM 3385 C C . ILE A 1 425 ? -8.836 17.891 14.135 1.00 88.38 425 ILE A C 1
ATOM 3387 O O . ILE A 1 425 ? -8.090 18.775 13.709 1.00 88.38 425 ILE A O 1
ATOM 3391 N N . SER A 1 426 ? -10.040 17.645 13.622 1.00 88.44 426 SER A N 1
ATOM 3392 C CA . SER A 1 426 ? -10.595 18.426 12.515 1.00 88.44 426 SER A CA 1
ATOM 3393 C C . SER A 1 426 ? -11.452 19.574 13.038 1.00 88.44 426 SER A C 1
ATOM 3395 O O . SER A 1 426 ? -12.364 19.370 13.837 1.00 88.44 426 SER A O 1
ATOM 3397 N N . ILE A 1 427 ? -11.162 20.786 12.570 1.00 88.12 427 ILE A N 1
ATOM 3398 C CA . ILE A 1 427 ? -11.909 22.006 12.866 1.00 88.12 427 ILE A CA 1
ATOM 3399 C C . ILE A 1 427 ? -12.566 22.480 11.563 1.00 88.12 427 ILE A C 1
ATOM 3401 O O . ILE A 1 427 ? -11.869 22.942 10.647 1.00 88.12 427 ILE A O 1
ATOM 3405 N N . PRO A 1 428 ? -13.901 22.398 11.454 1.00 85.31 428 PRO A N 1
ATOM 3406 C CA . PRO A 1 428 ? -14.623 22.940 10.311 1.00 85.31 428 PRO A CA 1
ATOM 3407 C C . PRO A 1 428 ? -14.365 24.444 10.148 1.00 85.31 428 PRO A C 1
ATOM 3409 O O . PRO A 1 428 ? -14.276 25.183 11.132 1.00 85.31 428 PRO A O 1
ATOM 3412 N N . ALA A 1 429 ? -14.272 24.931 8.909 1.00 84.38 429 ALA A N 1
ATOM 3413 C CA . ALA A 1 429 ? -14.169 26.371 8.683 1.00 84.38 429 ALA A CA 1
ATOM 3414 C C . ALA A 1 429 ? -15.456 27.120 9.021 1.00 84.38 429 ALA A C 1
ATOM 3416 O O . ALA A 1 429 ? -16.554 26.571 8.967 1.00 84.38 429 ALA A O 1
ATOM 3417 N N . GLY A 1 430 ? -15.292 28.404 9.352 1.00 83.50 430 GLY A N 1
ATOM 3418 C CA . GLY A 1 430 ? -16.390 29.277 9.766 1.00 83.50 430 GLY A CA 1
ATOM 3419 C C . GLY A 1 430 ? -16.934 28.958 11.159 1.00 83.50 430 GLY A C 1
ATOM 3420 O O . GLY A 1 430 ? -17.917 29.560 11.581 1.00 83.50 430 GLY A O 1
ATOM 3421 N N . CYS A 1 431 ? -16.312 28.022 11.878 1.00 82.19 431 CYS A N 1
ATOM 3422 C CA . CYS A 1 431 ? -16.687 27.675 13.236 1.00 82.19 431 CYS A CA 1
ATOM 3423 C C . CYS A 1 431 ? -16.078 28.682 14.226 1.00 82.19 431 CYS A C 1
ATOM 3425 O O . CYS A 1 431 ? -14.888 28.985 14.152 1.00 82.19 431 CYS A O 1
ATOM 3427 N N . THR A 1 432 ? -16.862 29.170 15.191 1.00 85.19 432 THR A N 1
ATOM 3428 C CA . THR A 1 432 ? -16.388 30.077 16.261 1.00 85.19 432 THR A CA 1
ATOM 3429 C C . THR A 1 432 ? -15.245 29.471 17.079 1.00 85.19 432 THR A C 1
ATOM 3431 O O . THR A 1 432 ? -14.386 30.185 17.598 1.00 85.19 432 THR A O 1
ATOM 3434 N N . VAL A 1 433 ? -15.196 28.142 17.115 1.00 84.62 433 VAL A N 1
ATOM 3435 C CA . VAL A 1 433 ? -14.167 27.320 17.759 1.00 84.62 433 VAL A CA 1
ATOM 3436 C C . VAL A 1 433 ? -12.789 27.579 17.191 1.00 84.62 433 VAL A C 1
ATOM 3438 O O . VAL A 1 433 ? -11.813 27.607 17.932 1.00 84.62 433 VAL A O 1
ATOM 3441 N N . LEU A 1 434 ? -12.696 27.831 15.889 1.00 83.62 434 LEU A N 1
ATOM 3442 C CA . LEU A 1 434 ? -11.427 28.134 15.256 1.00 83.62 434 LEU A CA 1
ATOM 3443 C C . LEU A 1 434 ? -10.821 29.422 15.813 1.00 83.62 434 LEU A C 1
ATOM 3445 O O . LEU A 1 434 ? -9.630 29.457 16.104 1.00 83.62 434 LEU A O 1
ATOM 3449 N N . ALA A 1 435 ? -11.636 30.462 16.004 1.00 83.44 435 ALA A N 1
ATOM 3450 C CA . ALA A 1 435 ? -11.178 31.712 16.596 1.00 83.44 435 ALA A CA 1
ATOM 3451 C C . ALA A 1 435 ? -10.742 31.507 18.055 1.00 83.44 435 ALA A C 1
ATOM 3453 O O . ALA A 1 435 ? -9.717 32.055 18.465 1.00 83.44 435 ALA A O 1
ATOM 3454 N N . ALA A 1 436 ? -11.465 30.680 18.819 1.00 85.19 436 ALA A N 1
ATOM 3455 C CA . ALA A 1 436 ? -11.104 30.329 20.192 1.00 85.19 436 ALA A CA 1
ATOM 3456 C C . ALA A 1 436 ? -9.778 29.549 20.258 1.00 85.19 436 ALA A C 1
ATOM 3458 O O . ALA A 1 436 ? -8.877 29.937 21.001 1.00 85.19 436 ALA A O 1
ATOM 3459 N N . VAL A 1 437 ? -9.618 28.515 19.427 1.00 84.06 437 VAL A N 1
ATOM 3460 C CA . VAL A 1 437 ? -8.390 27.716 19.300 1.00 84.06 437 VAL A CA 1
ATOM 3461 C C . VAL A 1 437 ? -7.221 28.583 18.840 1.00 84.06 437 VAL A C 1
ATOM 3463 O O . VAL A 1 437 ? -6.151 28.522 19.437 1.00 84.06 437 VAL A O 1
ATOM 3466 N N . ALA A 1 438 ? -7.412 29.424 17.821 1.00 82.88 438 ALA A N 1
ATOM 3467 C CA . ALA A 1 438 ? -6.379 30.320 17.311 1.00 82.88 438 ALA A CA 1
ATOM 3468 C C . ALA A 1 438 ? -5.939 31.337 18.374 1.00 82.88 438 ALA A C 1
ATOM 3470 O O . ALA A 1 438 ? -4.743 31.542 18.578 1.00 82.88 438 ALA A O 1
ATOM 3471 N N . THR A 1 439 ? -6.892 31.914 19.109 1.00 84.38 439 THR A N 1
ATOM 3472 C CA . THR A 1 439 ? -6.606 32.841 20.212 1.00 84.38 439 THR A CA 1
ATOM 3473 C C . THR A 1 439 ? -5.867 32.136 21.350 1.00 84.38 439 THR A C 1
ATOM 3475 O O . THR A 1 439 ? -4.877 32.658 21.864 1.00 84.38 439 THR A O 1
ATOM 3478 N N . ALA A 1 440 ? -6.299 30.929 21.728 1.00 82.88 440 ALA A N 1
ATOM 3479 C CA . ALA A 1 440 ? -5.650 30.120 22.759 1.00 82.88 440 ALA A CA 1
ATOM 3480 C C . ALA A 1 440 ? -4.219 29.714 22.361 1.00 82.88 440 ALA A C 1
ATOM 3482 O O . ALA A 1 440 ? -3.306 29.762 23.186 1.00 82.88 440 ALA A O 1
ATOM 3483 N N . ALA A 1 441 ? -4.012 29.419 21.076 1.00 78.00 441 ALA A N 1
ATOM 3484 C CA . ALA A 1 441 ? -2.714 29.171 20.459 1.00 78.00 441 ALA A CA 1
ATOM 3485 C C . ALA A 1 441 ? -1.816 30.425 20.374 1.00 78.00 441 ALA A C 1
ATOM 3487 O O . ALA A 1 441 ? -0.619 30.310 20.111 1.00 78.00 441 ALA A O 1
ATOM 3488 N N . GLY A 1 442 ? -2.355 31.624 20.628 1.00 80.88 442 GLY A N 1
ATOM 3489 C CA . GLY A 1 442 ? -1.630 32.891 20.516 1.00 80.88 442 GLY A CA 1
ATOM 3490 C C . GLY A 1 442 ? -1.406 33.340 19.072 1.00 80.88 442 GLY A C 1
ATOM 3491 O O . GLY A 1 442 ? -0.453 34.069 18.797 1.00 80.88 442 GLY A O 1
ATOM 3492 N N . LEU A 1 443 ? -2.254 32.887 18.152 1.00 82.31 443 LEU A N 1
ATOM 3493 C CA . LEU A 1 443 ? -2.226 33.295 16.758 1.00 82.31 443 LEU A CA 1
ATOM 3494 C C . LEU A 1 443 ? -2.961 34.636 16.563 1.00 82.31 443 LEU A C 1
ATOM 3496 O O . LEU A 1 443 ? -3.869 34.954 17.334 1.00 82.31 443 LEU A O 1
ATOM 3500 N N . PRO A 1 444 ? -2.591 35.442 15.550 1.00 80.00 444 PRO A N 1
ATOM 3501 C CA . PRO A 1 444 ? -3.221 36.738 15.318 1.00 80.00 444 PRO A CA 1
ATOM 3502 C C . PRO A 1 444 ? -4.712 36.613 14.968 1.00 80.00 444 PRO A C 1
ATOM 3504 O O . PRO A 1 444 ? -5.137 35.698 14.260 1.00 80.00 444 PRO A O 1
ATOM 3507 N N . ASN A 1 445 ? -5.497 37.594 15.422 1.00 79.94 445 ASN A N 1
ATOM 3508 C CA . ASN A 1 445 ? -6.910 37.727 15.068 1.00 79.94 445 ASN A CA 1
ATOM 3509 C C . ASN A 1 445 ? -7.063 37.866 13.539 1.00 79.94 445 ASN A C 1
ATOM 3511 O O . ASN A 1 445 ? -6.334 38.634 12.912 1.00 79.94 445 ASN A O 1
ATOM 3515 N N . GLY A 1 446 ? -8.024 37.156 12.935 1.00 77.06 446 GLY A N 1
ATOM 3516 C CA . GLY A 1 446 ? -8.275 37.213 11.484 1.00 77.06 446 GLY A CA 1
ATOM 3517 C C . GLY A 1 446 ? -7.506 36.182 10.646 1.00 77.06 446 GLY A C 1
ATOM 3518 O O . GLY A 1 446 ? -7.238 36.414 9.461 1.00 77.06 446 GLY A O 1
ATOM 3519 N N . ILE A 1 447 ? -7.153 35.040 11.243 1.00 75.75 447 ILE A N 1
ATOM 3520 C CA . ILE A 1 447 ? -6.489 33.919 10.562 1.00 75.75 447 ILE A CA 1
ATOM 3521 C C . ILE A 1 447 ? -7.233 33.442 9.311 1.00 75.75 447 ILE A C 1
ATOM 3523 O O . ILE A 1 447 ? -6.595 33.060 8.327 1.00 75.75 447 ILE A O 1
ATOM 3527 N N . ASP A 1 448 ? -8.563 33.504 9.325 1.00 72.75 448 ASP A N 1
ATOM 3528 C CA . ASP A 1 448 ? -9.424 32.975 8.261 1.00 72.75 448 ASP A CA 1
ATOM 3529 C C . ASP A 1 448 ? -9.133 33.601 6.891 1.00 72.75 448 ASP A C 1
ATOM 3531 O O . ASP A 1 448 ? -9.308 32.960 5.848 1.00 72.75 448 ASP A O 1
ATOM 3535 N N . HIS A 1 449 ? -8.635 34.841 6.889 1.00 76.56 449 HIS A N 1
ATOM 3536 C CA . HIS A 1 449 ? -8.413 35.631 5.679 1.00 76.56 449 HIS A CA 1
ATOM 3537 C C . HIS A 1 449 ? -6.935 35.852 5.338 1.00 76.56 449 HIS A C 1
ATOM 3539 O O . HIS A 1 449 ? -6.621 36.131 4.184 1.00 76.56 449 HIS A O 1
ATOM 3545 N N . SER A 1 450 ? -6.031 35.734 6.313 1.00 72.12 450 SER A N 1
ATOM 3546 C CA . SER A 1 450 ? -4.622 36.136 6.166 1.00 72.12 450 SER A CA 1
ATOM 3547 C C . SER A 1 450 ? -3.627 34.977 6.217 1.00 72.12 450 SER A C 1
ATOM 3549 O O . SER A 1 450 ? -2.474 35.140 5.815 1.00 72.12 450 SER A O 1
ATOM 3551 N N . TRP A 1 451 ? -4.046 33.795 6.676 1.00 76.62 451 TRP A N 1
ATOM 3552 C CA . TRP A 1 451 ? -3.130 32.673 6.821 1.00 76.62 451 TRP A CA 1
ATOM 3553 C C . TRP A 1 451 ? -2.888 31.970 5.480 1.00 76.62 451 TRP A C 1
ATOM 3555 O O . TRP A 1 451 ? -3.782 31.354 4.896 1.00 76.62 451 TRP A O 1
ATOM 3565 N N . ASN A 1 452 ? -1.637 32.016 5.021 1.00 76.56 452 ASN A N 1
ATOM 3566 C CA . ASN A 1 452 ? -1.120 31.376 3.804 1.00 76.56 452 ASN A CA 1
ATOM 3567 C C . ASN A 1 452 ? -1.049 29.831 3.862 1.00 76.56 452 ASN A C 1
ATOM 3569 O O . ASN A 1 452 ? -0.367 29.228 3.036 1.00 76.56 452 ASN A O 1
ATOM 3573 N N . ALA A 1 453 ? -1.709 29.201 4.839 1.00 70.62 453 ALA A N 1
ATOM 3574 C CA . ALA A 1 453 ? -1.674 27.764 5.104 1.00 70.62 453 ALA A CA 1
ATOM 3575 C C . ALA A 1 453 ? -0.297 27.185 5.502 1.00 70.62 453 ALA A C 1
ATOM 3577 O O . ALA A 1 453 ? -0.139 25.966 5.502 1.00 70.62 453 ALA A O 1
ATOM 3578 N N . SER A 1 454 ? 0.696 28.001 5.879 1.00 73.94 454 SER A N 1
ATOM 3579 C CA . SER A 1 454 ? 1.946 27.472 6.444 1.00 73.94 454 SER A CA 1
ATOM 3580 C C . SER A 1 454 ? 1.692 26.867 7.825 1.00 73.94 454 SER A C 1
ATOM 3582 O O . SER A 1 454 ? 1.147 27.563 8.676 1.00 73.94 454 SER A O 1
ATOM 3584 N N . GLY A 1 455 ? 2.098 25.622 8.085 1.00 74.19 455 GLY A N 1
ATOM 3585 C CA . GLY A 1 455 ? 1.911 25.004 9.403 1.00 74.19 455 GLY A CA 1
ATOM 3586 C C . GLY A 1 455 ? 2.498 25.859 10.532 1.00 74.19 455 GLY A C 1
ATOM 3587 O O . GLY A 1 455 ? 3.616 26.363 10.408 1.00 74.19 455 GLY A O 1
ATOM 3588 N N . VAL A 1 456 ? 1.742 26.048 11.617 1.00 76.69 456 VAL A N 1
ATOM 3589 C CA . VAL A 1 456 ? 2.216 26.752 12.817 1.00 76.69 456 VAL A CA 1
ATOM 3590 C C . VAL A 1 456 ? 2.450 25.742 13.927 1.00 76.69 456 VAL A C 1
ATOM 3592 O O . VAL A 1 456 ? 1.551 24.974 14.264 1.00 76.69 456 VAL A O 1
ATOM 3595 N N . PHE A 1 457 ? 3.647 25.761 14.507 1.00 77.12 457 PHE A N 1
ATOM 3596 C CA . PHE A 1 457 ? 3.989 24.950 15.671 1.00 77.12 457 PHE A CA 1
ATOM 3597 C C . PHE A 1 457 ? 3.569 25.688 16.933 1.00 77.12 457 PHE A C 1
ATOM 3599 O O . PHE A 1 457 ? 4.039 26.793 17.196 1.00 77.12 457 PHE A O 1
ATOM 3606 N N . LEU A 1 458 ? 2.672 25.077 17.702 1.00 71.31 458 LEU A N 1
ATOM 3607 C CA . LEU A 1 458 ? 2.253 25.595 19.002 1.00 71.31 458 LEU A CA 1
ATOM 3608 C C . LEU A 1 458 ? 3.271 25.244 20.079 1.00 71.31 458 LEU A C 1
ATOM 3610 O O . LEU A 1 458 ? 3.494 26.022 21.003 1.00 71.31 458 LEU A O 1
ATOM 3614 N N . TYR A 1 459 ? 3.861 24.056 19.957 1.00 73.56 459 TYR A N 1
ATOM 3615 C CA . TYR A 1 459 ? 4.818 23.536 20.912 1.00 73.56 459 TYR A CA 1
ATOM 3616 C C . TYR A 1 459 ? 5.712 22.472 20.276 1.00 73.56 459 TYR A C 1
ATOM 3618 O O . TYR A 1 459 ? 5.267 21.680 19.436 1.00 73.56 459 TYR A O 1
ATOM 3626 N N . ARG A 1 460 ? 6.974 22.467 20.703 1.00 71.25 460 ARG A N 1
ATOM 3627 C CA . ARG A 1 460 ? 7.984 21.475 20.350 1.00 71.25 460 ARG A CA 1
ATOM 3628 C C . ARG A 1 460 ? 9.000 21.407 21.491 1.00 71.25 460 ARG A C 1
ATOM 3630 O O . ARG A 1 460 ? 9.571 22.443 21.825 1.00 71.25 460 ARG A O 1
ATOM 3637 N N . ASN A 1 461 ? 9.195 20.214 22.048 1.00 66.81 461 ASN A N 1
ATOM 3638 C CA . ASN A 1 461 ? 10.271 19.906 22.998 1.00 66.81 461 ASN A CA 1
ATOM 3639 C C . ASN A 1 461 ? 11.439 19.225 22.278 1.00 66.81 461 ASN A C 1
ATOM 3641 O O . ASN A 1 461 ? 11.159 18.354 21.416 1.00 66.81 461 ASN A O 1
#

Organism: NCBI:txid1314781

Radius of gyration: 33.16 Å; chains: 1; bounding box: 64×75×93 Å